Protein AF-A0A7C3DX44-F1 (afdb_monomer_lite)

Structure (mmCIF, N/CA/C/O backbone):
data_AF-A0A7C3DX44-F1
#
_entry.id   AF-A0A7C3DX44-F1
#
loop_
_atom_site.group_PDB
_atom_site.id
_atom_site.type_symbol
_atom_site.label_atom_id
_atom_site.label_alt_id
_atom_site.label_comp_id
_atom_site.label_asym_id
_atom_site.label_entity_id
_atom_site.label_seq_id
_atom_site.pdbx_PDB_ins_code
_atom_site.Cartn_x
_atom_site.Cartn_y
_atom_site.Cartn_z
_atom_site.occupancy
_atom_site.B_iso_or_equiv
_atom_site.auth_seq_id
_atom_site.auth_comp_id
_atom_site.auth_asym_id
_atom_site.auth_atom_id
_atom_site.pdbx_PDB_model_num
ATOM 1 N N . MET A 1 1 ? -8.258 -1.052 14.367 1.00 92.25 1 MET A N 1
ATOM 2 C CA . MET A 1 1 ? -9.567 -0.599 14.899 1.00 92.25 1 MET A CA 1
ATOM 3 C C . MET A 1 1 ? -9.611 -0.486 16.422 1.00 92.25 1 MET A C 1
ATOM 5 O O . MET A 1 1 ? -10.081 0.537 16.889 1.00 92.25 1 MET A O 1
ATOM 9 N N . SER A 1 2 ? -9.137 -1.454 17.214 1.00 95.88 2 SER A N 1
ATOM 10 C CA . SER A 1 2 ? -9.237 -1.367 18.687 1.00 95.88 2 SER A CA 1
ATOM 11 C C . SER A 1 2 ? -8.057 -0.698 19.398 1.00 95.88 2 SER A C 1
ATOM 13 O O . SER A 1 2 ? -8.258 0.031 20.365 1.00 95.88 2 SER A O 1
ATOM 15 N N . ARG A 1 3 ? -6.832 -0.902 18.904 1.00 95.81 3 ARG A N 1
ATOM 16 C CA . ARG A 1 3 ? -5.588 -0.400 19.519 1.00 95.81 3 ARG A CA 1
ATOM 17 C C . ARG A 1 3 ? -5.556 1.129 19.493 1.00 95.81 3 ARG A C 1
ATOM 19 O O . ARG A 1 3 ? -6.060 1.719 18.540 1.00 95.81 3 ARG A O 1
ATOM 26 N N . GLU A 1 4 ? -4.971 1.761 20.513 1.00 94.62 4 GLU A N 1
ATOM 27 C CA . GLU A 1 4 ? -4.775 3.223 20.580 1.00 94.62 4 GLU A CA 1
ATOM 28 C C . GLU A 1 4 ? -3.600 3.707 19.707 1.00 94.62 4 GLU A C 1
ATOM 30 O O . GLU A 1 4 ? -3.701 4.757 19.075 1.00 94.62 4 GLU A O 1
ATOM 35 N N . LYS A 1 5 ? -2.515 2.922 19.629 1.00 93.56 5 LYS A N 1
ATOM 36 C CA . LYS A 1 5 ? -1.273 3.242 18.902 1.00 93.56 5 LYS A CA 1
ATOM 37 C C . LYS A 1 5 ? -0.798 2.096 18.010 1.00 93.56 5 LYS A C 1
ATOM 39 O O . LYS A 1 5 ? -1.223 0.957 18.201 1.00 93.56 5 LYS A O 1
ATOM 44 N N . PHE A 1 6 ? 0.091 2.405 17.057 1.00 89.69 6 PHE A N 1
ATOM 45 C CA . PHE A 1 6 ? 0.652 1.419 16.126 1.00 89.69 6 PHE A CA 1
ATOM 46 C C . PHE A 1 6 ? 1.537 0.422 16.870 1.00 89.69 6 PHE A C 1
ATOM 48 O O . PHE A 1 6 ? 1.471 -0.779 16.624 1.00 89.69 6 PHE A O 1
ATOM 55 N N . LEU A 1 7 ? 2.346 0.932 17.802 1.00 90.50 7 LEU A N 1
ATOM 56 C CA . LEU A 1 7 ? 3.080 0.111 18.752 1.00 90.50 7 LEU A CA 1
ATOM 57 C C . LEU A 1 7 ? 2.183 -0.167 19.953 1.00 90.50 7 LEU A C 1
ATOM 59 O O . LEU A 1 7 ? 1.671 0.760 20.587 1.00 90.50 7 LEU A O 1
ATOM 63 N N . TRP A 1 8 ? 2.012 -1.445 20.262 1.00 92.75 8 TRP A N 1
ATOM 64 C CA . TRP A 1 8 ? 1.167 -1.909 21.350 1.00 92.75 8 TRP A CA 1
ATOM 65 C C . TRP A 1 8 ? 1.887 -2.978 22.179 1.00 92.75 8 TRP A C 1
ATOM 67 O O . TRP A 1 8 ? 2.696 -3.729 21.633 1.00 92.75 8 TRP A O 1
ATOM 77 N N . SER A 1 9 ? 1.617 -3.015 23.485 1.00 93.25 9 SER A N 1
ATOM 78 C CA . SER A 1 9 ? 2.209 -3.967 24.433 1.00 93.25 9 SER A CA 1
ATOM 79 C C . SER A 1 9 ? 1.194 -4.405 25.489 1.00 93.25 9 SER A C 1
ATOM 81 O O . SER A 1 9 ? 0.520 -3.565 26.084 1.00 93.25 9 SER A O 1
ATOM 83 N N . GLU A 1 10 ? 1.142 -5.705 25.776 1.00 92.00 10 GLU A N 1
ATOM 84 C CA . GLU A 1 10 ? 0.403 -6.257 26.927 1.00 92.00 10 GLU A CA 1
ATOM 85 C C . GLU A 1 10 ? 1.032 -5.843 28.254 1.00 92.00 10 GLU A C 1
ATOM 87 O O . GLU A 1 10 ? 0.332 -5.659 29.237 1.00 92.00 10 GLU A O 1
ATOM 92 N N . ASP A 1 11 ? 2.348 -5.643 28.282 1.00 90.06 11 ASP A N 1
ATOM 93 C CA . ASP A 1 11 ? 3.058 -5.215 29.480 1.00 90.06 11 ASP A CA 1
ATOM 94 C C . ASP A 1 11 ? 3.220 -3.689 29.485 1.00 90.06 11 ASP A C 1
ATOM 96 O O . ASP A 1 11 ? 3.955 -3.134 28.657 1.00 90.06 11 ASP A O 1
ATOM 100 N N . GLU A 1 12 ? 2.560 -3.015 30.432 1.00 89.19 12 GLU A N 1
ATOM 101 C CA . GLU A 1 12 ? 2.686 -1.569 30.659 1.00 89.19 12 GLU A CA 1
ATOM 102 C C . GLU A 1 12 ? 4.116 -1.134 31.033 1.00 89.19 12 GLU A C 1
ATOM 104 O O . GLU A 1 12 ? 4.476 0.028 30.831 1.00 89.19 12 GLU A O 1
ATOM 109 N N . ALA A 1 13 ? 4.959 -2.039 31.547 1.00 89.62 13 ALA A N 1
ATOM 110 C CA . ALA A 1 13 ? 6.358 -1.733 31.842 1.00 89.62 13 ALA A CA 1
ATOM 111 C C . ALA A 1 13 ? 7.197 -1.532 30.565 1.00 89.62 13 ALA A C 1
ATOM 113 O O . ALA A 1 13 ? 8.278 -0.929 30.608 1.00 89.62 13 ALA A O 1
ATOM 114 N N . THR A 1 14 ? 6.701 -1.985 29.408 1.00 87.94 14 THR A N 1
ATOM 115 C CA . THR A 1 14 ? 7.355 -1.758 28.118 1.00 87.94 14 THR A CA 1
ATOM 116 C C . THR A 1 14 ? 7.164 -0.309 27.678 1.00 87.94 14 THR A C 1
ATOM 118 O O . THR A 1 14 ? 6.138 0.078 27.134 1.00 87.94 14 THR A O 1
ATOM 121 N N . THR A 1 15 ? 8.198 0.509 27.870 1.00 86.50 15 THR A N 1
ATOM 122 C CA . THR A 1 15 ? 8.166 1.954 27.565 1.00 86.50 15 THR A CA 1
ATOM 123 C C . THR A 1 15 ? 8.985 2.346 26.332 1.00 86.50 15 THR A C 1
ATOM 125 O O . THR A 1 15 ? 8.847 3.456 25.806 1.00 86.50 15 THR A O 1
ATOM 128 N N . ALA A 1 16 ? 9.840 1.445 25.839 1.00 83.25 16 ALA A N 1
ATOM 129 C CA . ALA A 1 16 ? 10.698 1.700 24.687 1.00 83.25 16 ALA A CA 1
ATOM 130 C C . ALA A 1 16 ? 9.857 1.974 23.431 1.00 83.25 16 ALA A C 1
ATOM 132 O O . ALA A 1 16 ? 9.015 1.163 23.071 1.00 83.25 16 ALA A O 1
ATOM 133 N N . GLN A 1 17 ? 10.108 3.105 22.759 1.00 81.81 17 GLN A N 1
ATOM 134 C CA . GLN A 1 17 ? 9.321 3.594 21.611 1.00 81.81 17 GLN A CA 1
ATOM 135 C C . GLN A 1 17 ? 7.853 3.948 21.931 1.00 81.81 17 GLN A C 1
ATOM 137 O O . GLN A 1 17 ? 7.051 4.139 21.024 1.00 81.81 17 GLN A O 1
ATOM 142 N N . SER A 1 18 ? 7.508 4.130 23.210 1.00 88.44 18 SER A N 1
ATOM 143 C CA . SER A 1 18 ? 6.196 4.645 23.639 1.00 88.44 18 SER A CA 1
ATOM 144 C C . SER A 1 18 ? 4.978 3.862 23.103 1.00 88.44 18 SER A C 1
ATOM 146 O O . SER A 1 18 ? 4.043 4.500 22.592 1.00 88.44 18 SER A O 1
ATOM 148 N N . PRO A 1 19 ? 4.951 2.515 23.212 1.00 92.62 19 PRO A N 1
ATOM 149 C CA . PRO A 1 19 ? 3.773 1.737 22.851 1.00 92.62 19 PRO A CA 1
ATOM 150 C C . PRO A 1 19 ? 2.590 2.121 23.743 1.00 92.62 19 PRO A C 1
ATOM 152 O O . PRO A 1 19 ? 2.762 2.672 24.831 1.00 92.62 19 PRO A O 1
ATOM 155 N N . SER A 1 20 ? 1.378 1.830 23.281 1.00 95.06 20 SER A N 1
ATOM 156 C CA . SER A 1 20 ? 0.196 1.883 24.139 1.00 95.06 20 SER A CA 1
ATOM 157 C C . SER A 1 20 ? -0.151 0.499 24.662 1.00 95.06 20 SER A C 1
ATOM 159 O O . SER A 1 20 ? 0.010 -0.494 23.963 1.00 95.06 20 SER A O 1
ATOM 161 N N . HIS A 1 21 ? -0.680 0.449 25.875 1.00 95.25 21 HIS A N 1
ATOM 162 C CA . HIS A 1 21 ? -1.330 -0.739 26.401 1.00 95.25 21 HIS A CA 1
ATOM 163 C C . HIS A 1 21 ? -2.835 -0.739 26.090 1.00 95.25 21 HIS A C 1
ATOM 165 O O . HIS A 1 21 ? -3.442 -1.797 26.032 1.00 95.25 21 HIS A O 1
ATOM 171 N N . PHE A 1 22 ? -3.449 0.416 25.798 1.00 96.19 22 PHE A N 1
ATOM 172 C CA . PHE A 1 22 ? -4.902 0.610 25.817 1.00 96.19 22 PHE A CA 1
ATOM 173 C C . PHE A 1 22 ? -5.631 0.309 24.494 1.00 96.19 22 PHE A C 1
ATOM 175 O O . PHE A 1 22 ? -5.159 0.614 23.393 1.00 96.19 22 PHE A O 1
ATOM 182 N N . LEU A 1 23 ? -6.881 -0.155 24.617 1.00 96.69 23 LEU A N 1
ATOM 183 C CA . LEU A 1 23 ? -7.835 -0.332 23.513 1.00 96.69 23 LEU A CA 1
ATOM 184 C C . LEU A 1 23 ? -8.743 0.900 23.305 1.00 96.69 23 LEU A C 1
ATOM 186 O O . LEU A 1 23 ? -9.972 0.835 23.383 1.00 96.69 23 LEU A O 1
ATOM 190 N N . ARG A 1 24 ? -8.138 2.069 23.050 1.00 94.50 24 ARG A N 1
ATOM 191 C CA . ARG A 1 24 ? -8.850 3.354 22.833 1.00 94.50 24 ARG A CA 1
ATOM 192 C C . ARG A 1 24 ? -8.937 3.783 21.368 1.00 94.50 24 ARG A C 1
ATOM 194 O O . ARG A 1 24 ? -9.119 4.964 21.081 1.00 94.50 24 ARG A O 1
ATOM 201 N N . GLY A 1 25 ? -8.801 2.830 20.454 1.00 93.19 25 GLY A N 1
ATOM 202 C CA . GLY A 1 25 ? -8.711 3.065 19.021 1.00 93.19 25 GLY A CA 1
ATOM 203 C C . GLY A 1 25 ? -9.869 3.852 18.386 1.00 93.19 25 GLY A C 1
ATOM 204 O O . GLY A 1 25 ? -10.848 4.203 19.055 1.00 93.19 25 GLY A O 1
ATOM 205 N N . PRO A 1 26 ? -9.760 4.120 17.073 1.00 94.44 26 PRO A N 1
ATOM 206 C CA . PRO A 1 26 ? -8.911 3.378 16.160 1.00 94.44 26 PRO A CA 1
ATOM 207 C C . PRO A 1 26 ? -7.523 3.986 16.003 1.00 94.44 26 PRO A C 1
ATOM 209 O O . PRO A 1 26 ? -7.364 5.176 15.745 1.00 94.44 26 PRO A O 1
ATOM 212 N N . CYS A 1 27 ? -6.516 3.122 16.098 1.00 93.19 27 CYS A N 1
ATOM 213 C CA . CYS A 1 27 ? -5.179 3.404 15.609 1.00 93.19 27 CYS A CA 1
ATOM 214 C C . CYS A 1 27 ? -5.156 3.321 14.080 1.00 93.19 27 CYS A C 1
ATOM 216 O O . CYS A 1 27 ? -4.840 2.274 13.517 1.00 93.19 27 CYS A O 1
ATOM 218 N N . VAL A 1 28 ? -5.606 4.397 13.441 1.00 92.25 28 VAL A N 1
ATOM 219 C CA . VAL A 1 28 ? -5.639 4.580 11.986 1.00 92.25 28 VAL A CA 1
ATOM 220 C C . VAL A 1 28 ? -5.615 6.068 11.665 1.00 92.25 28 VAL A C 1
ATOM 222 O O . VAL A 1 28 ? -6.155 6.886 12.424 1.00 92.25 28 VAL A O 1
ATOM 225 N N . GLU A 1 29 ? -5.063 6.419 10.511 1.00 92.31 29 GLU A N 1
ATOM 226 C CA . GLU A 1 29 ? -5.259 7.758 9.964 1.00 92.31 29 GLU A CA 1
ATOM 227 C C . GLU A 1 29 ? -6.634 7.919 9.311 1.00 92.31 29 GLU A C 1
ATOM 229 O O . GLU A 1 29 ? -7.254 6.955 8.856 1.00 92.31 29 GLU A O 1
ATOM 234 N N . LEU A 1 30 ? -7.129 9.159 9.229 1.00 95.44 30 LEU A N 1
ATOM 235 C CA . LEU A 1 30 ? -8.430 9.429 8.602 1.00 95.44 30 LEU A CA 1
ATOM 236 C C . LEU A 1 30 ? -8.452 9.009 7.129 1.00 95.44 30 LEU A C 1
ATOM 238 O O . LEU A 1 30 ? -9.454 8.494 6.638 1.00 95.44 30 LEU A O 1
ATOM 242 N N . ALA A 1 31 ? -7.325 9.184 6.441 1.00 95.19 31 ALA A N 1
ATOM 243 C CA . ALA A 1 31 ? -7.144 8.726 5.072 1.00 95.19 31 ALA A CA 1
ATOM 244 C C . ALA A 1 31 ? -7.225 7.192 4.935 1.00 95.19 31 ALA A C 1
ATOM 246 O O . ALA A 1 31 ? -7.750 6.714 3.932 1.00 95.19 31 ALA A O 1
ATOM 247 N N . GLU A 1 32 ? -6.803 6.412 5.938 1.00 95.38 32 GLU A N 1
ATOM 248 C CA . GLU A 1 32 ? -6.971 4.949 5.918 1.00 95.38 32 GLU A CA 1
ATOM 249 C C . GLU A 1 32 ? -8.442 4.560 6.054 1.00 95.38 32 GLU A C 1
ATOM 251 O O . GLU A 1 32 ? -8.918 3.700 5.315 1.00 95.38 32 GLU A O 1
ATOM 256 N N . LEU A 1 33 ? -9.192 5.226 6.942 1.00 97.12 33 LEU A N 1
ATOM 257 C CA . LEU A 1 33 ? -10.643 5.033 7.042 1.00 97.12 33 LEU A CA 1
ATOM 258 C C . LEU A 1 33 ? -11.345 5.405 5.736 1.00 97.12 33 LEU A C 1
ATOM 260 O O . LEU A 1 33 ? -12.247 4.686 5.307 1.00 97.12 33 LEU A O 1
ATOM 264 N N . ALA A 1 34 ? -10.916 6.486 5.081 1.00 97.56 34 ALA A N 1
ATOM 265 C CA . ALA A 1 34 ? -11.453 6.881 3.786 1.00 97.56 34 ALA A CA 1
ATOM 266 C C . ALA A 1 34 ? -11.206 5.822 2.710 1.00 97.56 34 ALA A C 1
ATOM 268 O O . ALA A 1 34 ? -12.126 5.472 1.970 1.00 97.56 34 ALA A O 1
ATOM 269 N N . SER A 1 35 ? -10.004 5.255 2.680 1.00 96.31 35 SER A N 1
ATOM 270 C CA . SER A 1 35 ? -9.651 4.176 1.762 1.00 96.31 35 SER A CA 1
ATOM 271 C C . SER A 1 35 ? -10.423 2.895 2.047 1.00 96.31 35 SER A C 1
ATOM 273 O O . SER A 1 35 ? -10.964 2.301 1.123 1.00 96.31 35 SER A O 1
ATOM 275 N N . LEU A 1 36 ? -10.574 2.491 3.309 1.00 95.62 36 LEU A N 1
ATOM 276 C CA . LEU A 1 36 ? -11.380 1.322 3.680 1.00 95.62 36 LEU A CA 1
ATOM 277 C C . LEU A 1 36 ? -12.869 1.516 3.348 1.00 95.62 36 LEU A C 1
ATOM 279 O O . LEU A 1 36 ? -13.526 0.597 2.851 1.00 95.62 36 LEU A O 1
ATOM 283 N N . HIS A 1 37 ? -13.396 2.722 3.565 1.00 95.56 37 HIS A N 1
ATOM 284 C CA . HIS A 1 37 ? -14.745 3.094 3.149 1.00 95.56 37 HIS A CA 1
ATOM 285 C C . HIS A 1 37 ? -14.905 2.988 1.631 1.00 95.56 37 HIS A C 1
ATOM 287 O O . HIS A 1 37 ? -15.853 2.368 1.158 1.00 95.56 37 HIS A O 1
ATOM 293 N N . GLU A 1 38 ? -13.957 3.513 0.855 1.00 94.00 38 GLU A N 1
ATOM 294 C CA . GLU A 1 38 ? -13.990 3.399 -0.602 1.00 94.00 38 GLU A CA 1
ATOM 295 C C . GLU A 1 38 ? -13.871 1.944 -1.078 1.00 94.00 38 GLU A C 1
ATOM 297 O O . GLU A 1 38 ? -14.623 1.513 -1.956 1.00 94.00 38 GLU A O 1
ATOM 302 N N . MET A 1 39 ? -12.950 1.177 -0.493 1.00 92.94 39 MET A N 1
ATOM 303 C CA . MET A 1 39 ? -12.683 -0.210 -0.871 1.00 92.94 39 MET A CA 1
ATOM 304 C C . MET A 1 39 ? -13.866 -1.135 -0.583 1.00 92.94 39 MET A C 1
ATOM 306 O O . MET A 1 39 ? -14.062 -2.115 -1.292 1.00 92.94 39 MET A O 1
ATOM 310 N N . THR A 1 40 ? -14.676 -0.809 0.423 1.00 92.12 40 THR A N 1
ATOM 311 C CA . THR A 1 40 ? -15.923 -1.524 0.728 1.00 92.12 40 THR A CA 1
ATOM 312 C C . THR A 1 40 ? -17.140 -0.939 0.010 1.00 92.12 40 THR A C 1
ATOM 314 O O . THR A 1 40 ? -18.265 -1.329 0.304 1.00 92.12 40 THR A O 1
ATOM 317 N N . GLY A 1 41 ? -16.953 0.005 -0.919 1.00 90.38 41 GLY A N 1
ATOM 318 C CA . GLY A 1 41 ? -18.051 0.647 -1.647 1.00 90.38 41 GLY A CA 1
ATOM 319 C C . GLY A 1 41 ? -18.980 1.484 -0.761 1.00 90.38 41 GLY A C 1
ATOM 320 O O . GLY A 1 41 ? -20.122 1.726 -1.135 1.00 90.38 41 GLY A O 1
ATOM 321 N N . GLY A 1 42 ? -18.520 1.894 0.425 1.00 92.06 42 GLY A N 1
ATOM 322 C CA . GLY A 1 42 ? -19.333 2.565 1.441 1.00 92.06 42 GLY A CA 1
ATOM 323 C C . GLY A 1 42 ? -20.289 1.636 2.196 1.00 92.06 42 GLY A C 1
ATOM 324 O O . GLY A 1 42 ? -21.120 2.109 2.966 1.00 92.06 42 GLY A O 1
ATOM 325 N N . ASN A 1 43 ? -20.178 0.317 2.006 1.00 91.50 43 ASN A N 1
ATOM 326 C CA . ASN A 1 43 ? -21.104 -0.657 2.586 1.00 91.50 43 ASN A CA 1
ATOM 327 C C . ASN A 1 43 ? -20.850 -0.947 4.072 1.00 91.50 43 ASN A C 1
ATOM 329 O O . ASN A 1 43 ? -21.730 -1.486 4.739 1.00 91.50 43 ASN A O 1
ATOM 333 N N . CYS A 1 44 ? -19.679 -0.587 4.601 1.00 94.19 44 CYS A N 1
ATOM 334 C CA . CYS A 1 44 ? -19.313 -0.763 6.007 1.00 94.19 44 CYS A CA 1
ATOM 335 C C . CYS A 1 44 ? -19.390 0.585 6.752 1.00 94.19 44 CYS A C 1
ATOM 337 O O . CYS A 1 44 ? -18.441 1.373 6.673 1.00 94.19 44 CYS A O 1
ATOM 339 N N . PRO A 1 45 ? -20.470 0.869 7.511 1.00 93.50 45 PRO A N 1
ATOM 340 C CA . PRO A 1 45 ? -20.693 2.187 8.114 1.00 93.50 45 PRO A CA 1
ATOM 341 C C . PRO A 1 45 ? -19.639 2.558 9.165 1.00 93.50 45 PRO A C 1
ATOM 343 O O . PRO A 1 45 ? -19.375 3.741 9.374 1.00 93.50 45 PRO A O 1
ATOM 346 N N . VAL A 1 46 ? -18.992 1.564 9.787 1.00 95.81 46 VAL A N 1
ATOM 347 C CA . VAL A 1 46 ? -17.964 1.763 10.821 1.00 95.81 46 VAL A CA 1
ATOM 348 C C . VAL A 1 46 ? -16.866 2.734 10.403 1.00 95.81 46 VAL A C 1
ATOM 350 O O . VAL A 1 46 ? -16.430 3.534 11.225 1.00 95.81 46 VAL A O 1
ATOM 353 N N . PHE A 1 47 ? -16.434 2.714 9.141 1.00 96.62 47 PHE A N 1
ATOM 354 C CA . PHE A 1 47 ? -15.329 3.567 8.717 1.00 96.62 47 PHE A CA 1
ATOM 355 C C . PHE A 1 47 ? -15.714 5.046 8.752 1.00 96.62 47 PHE A C 1
ATOM 357 O O . PHE A 1 47 ? -14.964 5.858 9.290 1.00 96.62 47 PHE A O 1
ATOM 364 N N . LEU A 1 48 ? -16.899 5.396 8.238 1.00 96.81 48 LEU A N 1
ATOM 365 C CA . LEU A 1 48 ? -17.399 6.772 8.256 1.00 96.81 48 LEU A CA 1
ATOM 366 C C . LEU A 1 48 ? -17.764 7.233 9.668 1.00 96.81 48 LEU A C 1
ATOM 368 O O . LEU A 1 48 ? -17.483 8.376 10.024 1.00 96.81 48 LEU A O 1
ATOM 372 N N . GLU A 1 49 ? -18.356 6.360 10.480 1.00 96.56 49 GLU A N 1
ATOM 373 C CA . GLU A 1 49 ? -18.699 6.685 11.867 1.00 96.56 49 GLU A CA 1
ATOM 374 C C . GLU A 1 49 ? -17.450 6.937 12.725 1.00 96.56 49 GLU A C 1
ATOM 376 O O . GLU A 1 49 ? -17.375 7.943 13.435 1.00 96.56 49 GLU A O 1
ATOM 381 N N . GLU A 1 50 ? -16.416 6.102 12.600 1.00 96.88 50 GLU A N 1
ATOM 382 C CA . GLU A 1 50 ? -15.137 6.340 13.274 1.00 96.88 50 GLU A CA 1
ATOM 383 C C . GLU A 1 50 ? -14.435 7.602 12.754 1.00 96.88 50 GLU A C 1
ATOM 385 O O . GLU A 1 50 ? -13.927 8.391 13.554 1.00 96.88 50 GLU A O 1
ATOM 390 N N . ALA A 1 51 ? -14.472 7.858 11.441 1.00 97.50 51 ALA A N 1
ATOM 391 C CA . ALA A 1 51 ? -13.909 9.077 10.866 1.00 97.50 51 ALA A CA 1
ATOM 392 C C . ALA A 1 51 ? -14.601 10.329 11.427 1.00 97.50 51 ALA A C 1
ATOM 394 O O . ALA A 1 51 ? -13.926 11.259 11.864 1.00 97.50 51 ALA A O 1
ATOM 395 N N . ARG A 1 52 ? -15.939 10.333 11.519 1.00 97.19 52 ARG A N 1
ATOM 396 C CA . ARG A 1 52 ? -16.713 11.413 12.159 1.00 97.19 52 ARG A CA 1
ATOM 397 C C . ARG A 1 52 ? -16.338 11.597 13.625 1.00 97.19 52 ARG A C 1
ATOM 399 O O . ARG A 1 52 ? -16.210 12.731 14.082 1.00 97.19 52 ARG A O 1
ATOM 406 N N . ARG A 1 53 ? -16.157 10.500 14.364 1.00 95.81 53 ARG A N 1
ATOM 407 C CA . ARG A 1 53 ? -15.838 10.541 15.796 1.00 95.81 53 ARG A CA 1
ATOM 408 C C . ARG A 1 53 ? -14.482 11.185 16.072 1.00 95.81 53 ARG A C 1
ATOM 410 O O . ARG A 1 53 ? -14.346 11.867 17.095 1.00 95.81 53 ARG A O 1
ATOM 417 N N . ILE A 1 54 ? -13.491 10.948 15.212 1.00 95.62 54 ILE A N 1
ATOM 418 C CA . ILE A 1 54 ? -12.110 11.400 15.431 1.00 95.62 54 ILE A CA 1
ATOM 419 C C . ILE A 1 54 ? -11.707 12.615 14.575 1.00 95.62 54 ILE A C 1
ATOM 421 O O . ILE A 1 54 ? -10.667 13.211 14.843 1.00 95.62 54 ILE A O 1
ATOM 425 N N . TYR A 1 55 ? -12.531 13.037 13.609 1.00 97.25 55 TYR A N 1
ATOM 426 C CA . TYR A 1 55 ? -12.296 14.246 12.813 1.00 97.25 55 TYR A CA 1
ATOM 427 C C . TYR A 1 55 ? -12.131 15.492 13.695 1.00 97.25 55 TYR A C 1
ATOM 429 O O . TYR A 1 55 ? -12.906 15.726 14.626 1.00 97.25 55 TYR A O 1
ATOM 437 N N . GLY A 1 56 ? -11.127 16.314 13.376 1.00 94.00 56 GLY A N 1
ATOM 438 C CA . GLY A 1 56 ? -10.844 17.564 14.087 1.00 94.00 56 GLY A CA 1
ATOM 439 C C . GLY A 1 56 ? -10.199 17.383 15.464 1.00 94.00 56 GLY A C 1
ATOM 440 O O . GLY A 1 56 ? -10.097 18.357 16.205 1.00 94.00 56 GLY A O 1
ATOM 441 N N . LYS A 1 57 ? -9.773 16.164 15.824 1.00 93.50 57 LYS A N 1
ATOM 442 C CA . LYS A 1 57 ? -9.112 15.871 17.102 1.00 93.50 57 LYS A CA 1
ATOM 443 C C . LYS A 1 57 ? -7.645 15.487 16.876 1.00 93.50 57 LYS A C 1
ATOM 445 O O . LYS A 1 57 ? -7.384 14.642 16.012 1.00 93.50 57 LYS A O 1
ATOM 450 N N . PRO A 1 58 ? -6.701 16.048 17.657 1.00 88.88 58 PRO A N 1
ATOM 451 C CA . PRO A 1 58 ? -5.319 15.596 17.635 1.00 88.88 58 PRO A CA 1
ATOM 452 C C . PRO A 1 58 ? -5.216 14.170 18.186 1.00 88.88 58 PRO A C 1
ATOM 454 O O . PRO A 1 58 ? -5.988 13.754 19.056 1.00 88.88 58 PRO A O 1
ATOM 457 N N . ARG A 1 59 ? -4.267 13.405 17.656 1.00 89.75 59 ARG A N 1
ATOM 458 C CA . ARG A 1 59 ? -4.036 11.987 17.957 1.00 89.75 59 ARG A CA 1
ATOM 459 C C . ARG A 1 59 ? -2.533 11.726 18.036 1.00 89.75 59 ARG A C 1
ATOM 461 O O . ARG A 1 59 ? -1.748 12.476 17.471 1.00 89.75 59 ARG A O 1
ATOM 468 N N . LYS A 1 60 ? -2.129 10.654 18.721 1.00 89.25 60 LYS A N 1
ATOM 469 C CA . LYS A 1 60 ? -0.724 10.215 18.812 1.00 89.25 60 LYS A CA 1
ATOM 470 C C . LYS A 1 60 ? -0.616 8.747 18.447 1.00 89.25 60 LYS A C 1
ATOM 472 O O . LYS A 1 60 ? -0.642 7.905 19.335 1.00 89.25 60 LYS A O 1
ATOM 477 N N . LEU A 1 61 ? -0.577 8.451 17.149 1.00 88.94 61 LEU A N 1
ATOM 478 C CA . LEU A 1 61 ? -0.663 7.079 16.632 1.00 88.94 61 LEU A CA 1
ATOM 479 C C . LEU A 1 61 ? 0.697 6.377 16.584 1.00 88.94 61 LEU A C 1
ATOM 481 O O . LEU A 1 61 ? 0.793 5.195 16.915 1.00 88.94 61 LEU A O 1
ATOM 485 N N . ASN A 1 62 ? 1.743 7.110 16.197 1.00 86.12 62 ASN A N 1
ATOM 486 C CA . ASN A 1 62 ? 3.117 6.626 16.137 1.00 86.12 62 ASN A CA 1
ATOM 487 C C . ASN A 1 62 ? 3.963 7.343 17.189 1.00 86.12 62 ASN A C 1
ATOM 489 O O . ASN A 1 62 ? 3.979 8.573 17.218 1.00 86.12 62 ASN A O 1
ATOM 493 N N . LEU A 1 63 ? 4.674 6.591 18.031 1.00 84.50 63 LEU A N 1
ATOM 494 C CA . LEU A 1 63 ? 5.459 7.151 19.136 1.00 84.50 63 LEU A CA 1
ATOM 495 C C . LEU A 1 63 ? 4.613 8.170 19.938 1.00 84.50 63 LEU A C 1
ATOM 497 O O . LEU A 1 63 ? 3.520 7.832 20.395 1.00 84.50 63 LEU A O 1
ATOM 501 N N . ASN A 1 64 ? 5.077 9.412 20.099 1.00 83.25 64 ASN A N 1
ATOM 502 C CA . ASN A 1 64 ? 4.313 10.531 20.662 1.00 83.25 64 ASN A CA 1
ATOM 503 C C . ASN A 1 64 ? 4.086 11.679 19.663 1.00 83.25 64 ASN A C 1
ATOM 505 O O . ASN A 1 64 ? 3.702 12.771 20.093 1.00 83.25 64 ASN A O 1
ATOM 509 N N . THR A 1 65 ? 4.279 11.415 18.369 1.00 80.00 65 THR A N 1
ATOM 510 C CA . THR A 1 65 ? 4.030 12.352 17.269 1.00 80.00 65 THR A CA 1
ATOM 511 C C . THR A 1 65 ? 2.558 12.720 17.193 1.00 80.00 65 THR A C 1
ATOM 513 O O . THR A 1 65 ? 1.697 11.839 17.137 1.00 80.00 65 THR A O 1
ATOM 516 N N . GLU A 1 66 ? 2.266 14.019 17.195 1.00 82.94 66 GLU A N 1
ATOM 517 C CA . GLU A 1 66 ? 0.903 14.521 17.042 1.00 82.94 66 GLU A CA 1
ATOM 518 C C . GLU A 1 66 ? 0.479 14.519 15.565 1.00 82.94 66 GLU A C 1
ATOM 520 O O . GLU A 1 66 ? 1.212 14.967 14.688 1.00 82.94 66 GLU A O 1
ATOM 525 N N . THR A 1 67 ? -0.718 14.002 15.302 1.00 82.56 67 THR A N 1
ATOM 526 C CA . THR A 1 67 ? -1.368 13.939 13.985 1.00 82.56 67 THR A CA 1
ATOM 527 C C . THR A 1 67 ? -2.848 14.319 14.103 1.00 82.56 67 THR A C 1
ATOM 529 O O . THR A 1 67 ? -3.387 14.433 15.206 1.00 82.56 67 THR A O 1
ATOM 532 N N . GLY A 1 68 ? -3.533 14.472 12.972 1.00 85.56 68 GLY A N 1
ATOM 533 C CA . GLY A 1 68 ? -4.948 14.828 12.891 1.00 85.56 68 GLY A CA 1
ATOM 534 C C . GLY A 1 68 ? -5.238 16.321 13.050 1.00 85.56 68 GLY A C 1
ATOM 535 O O . GLY A 1 68 ? -4.330 17.142 13.151 1.00 85.56 68 GLY A O 1
ATOM 536 N N . ALA A 1 69 ? -6.527 16.674 13.000 1.00 86.44 69 ALA A N 1
ATOM 537 C CA . ALA A 1 69 ? -7.002 18.063 12.916 1.00 86.44 69 ALA A CA 1
ATOM 538 C C . ALA A 1 69 ? -6.339 18.854 11.766 1.00 86.44 69 ALA A C 1
ATOM 540 O O . ALA A 1 69 ? -6.151 20.067 11.837 1.00 86.44 69 ALA A O 1
ATOM 541 N N . SER A 1 70 ? -5.988 18.138 10.698 1.00 91.25 70 SER A N 1
ATOM 542 C CA . SER A 1 70 ? -5.173 18.622 9.593 1.00 91.25 70 SER A CA 1
ATOM 543 C C . SER A 1 70 ? -6.004 18.857 8.329 1.00 91.25 70 SER A C 1
ATOM 545 O O . SER A 1 70 ? -7.188 18.512 8.242 1.00 91.25 70 SER A O 1
ATOM 547 N N . TRP A 1 71 ? -5.389 19.438 7.301 1.00 94.94 71 TRP A N 1
ATOM 548 C CA . TRP A 1 71 ? -6.047 19.573 6.003 1.00 94.94 71 TRP A CA 1
ATOM 549 C C . TRP A 1 71 ? -6.188 18.218 5.288 1.00 94.94 71 TRP A C 1
ATOM 551 O O . TRP A 1 71 ? -7.142 18.022 4.533 1.00 94.94 71 TRP A O 1
ATOM 561 N N . GLN A 1 72 ? -5.309 17.254 5.587 1.00 95.19 72 GLN A N 1
ATOM 562 C CA . GLN A 1 72 ? -5.401 15.867 5.126 1.00 95.19 72 GLN A CA 1
ATOM 563 C C . GLN A 1 72 ? -6.648 15.173 5.693 1.00 95.19 72 GLN A C 1
ATOM 565 O O . GLN A 1 72 ? -7.345 14.472 4.959 1.00 95.19 72 GLN A O 1
ATOM 570 N N . ASP A 1 73 ? -6.995 15.430 6.960 1.00 96.44 73 ASP A N 1
ATOM 571 C CA . ASP A 1 73 ? -8.240 14.940 7.569 1.00 96.44 73 ASP A CA 1
ATOM 572 C C . ASP A 1 73 ? -9.469 15.478 6.817 1.00 96.44 73 ASP A C 1
ATOM 574 O O . ASP A 1 73 ? -10.440 14.755 6.583 1.00 96.44 73 ASP A O 1
ATOM 578 N N . ALA A 1 74 ? -9.437 16.748 6.396 1.00 98.19 74 ALA A N 1
ATOM 579 C CA . ALA A 1 74 ? -10.506 17.324 5.585 1.00 98.19 74 ALA A CA 1
ATOM 580 C C . ALA A 1 74 ? -10.581 16.667 4.195 1.00 98.19 74 ALA A C 1
ATOM 582 O O . ALA A 1 74 ? -11.677 16.346 3.737 1.00 98.19 74 ALA A O 1
ATOM 583 N N . LEU A 1 75 ? -9.444 16.381 3.552 1.00 98.38 75 LEU A N 1
ATOM 584 C CA . LEU A 1 75 ? -9.417 15.653 2.280 1.00 98.38 75 LEU A CA 1
ATOM 585 C C . LEU A 1 75 ? -9.989 14.232 2.422 1.00 98.38 75 LEU A C 1
ATOM 587 O O . LEU A 1 75 ? -10.792 13.802 1.593 1.00 98.38 75 LEU A O 1
ATOM 591 N N . ALA A 1 76 ? -9.639 13.522 3.494 1.00 97.94 76 ALA A N 1
ATOM 592 C CA . ALA A 1 76 ? -10.193 12.206 3.796 1.00 97.94 76 ALA A CA 1
ATOM 593 C C . ALA A 1 76 ? -11.721 12.259 3.978 1.00 97.94 76 ALA A C 1
ATOM 595 O O . ALA A 1 76 ? -12.448 11.479 3.361 1.00 97.94 76 ALA A O 1
ATOM 596 N N . MET A 1 77 ? -12.233 13.237 4.735 1.00 98.50 77 MET A N 1
ATOM 597 C CA . MET A 1 77 ? -13.679 13.436 4.889 1.00 98.50 77 MET A CA 1
ATOM 598 C C . MET A 1 77 ? -14.372 13.772 3.565 1.00 98.50 77 MET A C 1
ATOM 600 O O . MET A 1 77 ? -15.480 13.289 3.316 1.00 98.50 77 MET A O 1
ATOM 604 N N . HIS A 1 78 ? -13.740 14.562 2.691 1.00 98.25 78 HIS A N 1
ATOM 605 C CA . HIS A 1 78 ? -14.258 14.819 1.348 1.00 98.25 78 HIS A CA 1
ATOM 606 C C . HIS A 1 78 ? -14.405 13.517 0.549 1.00 98.25 78 HIS A C 1
ATOM 608 O O . HIS A 1 78 ? -15.470 13.274 -0.009 1.00 98.25 78 HIS A O 1
ATOM 614 N N . ARG A 1 79 ? -13.397 12.638 0.565 1.00 96.62 79 ARG A N 1
ATOM 615 C CA . ARG A 1 79 ? -13.438 11.347 -0.149 1.00 96.62 79 ARG A CA 1
ATOM 616 C C . ARG A 1 79 ? -14.555 10.427 0.327 1.00 96.62 79 ARG A C 1
ATOM 618 O O . ARG A 1 79 ? -15.162 9.730 -0.477 1.00 96.62 79 ARG A O 1
ATOM 625 N N . MET A 1 80 ? -14.850 10.437 1.624 1.00 97.31 80 MET A N 1
ATOM 626 C CA . MET A 1 80 ? -15.901 9.589 2.191 1.00 97.31 80 MET A CA 1
ATOM 627 C C . MET A 1 80 ? -17.308 10.144 1.970 1.00 97.31 80 MET A C 1
ATOM 629 O O . MET A 1 80 ? -18.255 9.376 1.840 1.00 97.31 80 MET A O 1
ATOM 633 N N . THR A 1 81 ? -17.460 11.472 1.973 1.00 97.19 81 THR A N 1
ATOM 634 C CA . THR A 1 81 ? -18.779 12.131 1.995 1.00 97.19 81 THR A CA 1
ATOM 635 C C . THR A 1 81 ? -19.168 12.798 0.680 1.00 97.19 81 THR A C 1
ATOM 637 O O . THR A 1 81 ? -20.322 13.182 0.516 1.00 97.19 81 THR A O 1
ATOM 640 N N . GLY A 1 82 ? -18.213 13.017 -0.225 1.00 96.69 82 GLY A N 1
ATOM 641 C CA . GLY A 1 82 ? -18.381 13.830 -1.430 1.00 96.69 82 GLY A CA 1
ATOM 642 C C . GLY A 1 82 ? -18.617 15.322 -1.160 1.00 96.69 82 GLY A C 1
ATOM 643 O O . GLY A 1 82 ? -18.856 16.078 -2.098 1.00 96.69 82 GLY A O 1
ATOM 644 N N . SER A 1 83 ? -18.573 15.784 0.098 1.00 97.62 83 SER A N 1
ATOM 645 C CA . SER A 1 83 ? -18.967 17.157 0.426 1.00 97.62 83 SER A CA 1
ATOM 646 C C . SER A 1 83 ? -17.911 18.175 -0.033 1.00 97.62 83 SER A C 1
ATOM 648 O O . SER A 1 83 ? -16.739 18.065 0.357 1.00 97.62 83 SER A O 1
ATOM 650 N N . PRO A 1 84 ? -18.301 19.203 -0.814 1.00 97.50 84 PRO A N 1
ATOM 651 C CA . PRO A 1 84 ? -17.374 20.220 -1.309 1.00 97.50 84 PRO A CA 1
ATOM 652 C C . PRO A 1 84 ? -16.806 21.086 -0.177 1.00 97.50 84 PRO A C 1
ATOM 654 O O . PRO A 1 84 ? -15.666 21.530 -0.253 1.00 97.50 84 PRO A O 1
ATOM 657 N N . GLY A 1 85 ? -17.540 21.261 0.929 1.00 98.44 85 GLY A N 1
ATOM 658 C CA . GLY A 1 85 ? -17.060 22.037 2.078 1.00 98.44 85 GLY A CA 1
ATOM 659 C C . GLY A 1 85 ? -15.868 21.397 2.803 1.00 98.44 85 GLY A C 1
ATOM 660 O O . GLY A 1 85 ? -15.092 22.090 3.458 1.00 98.44 85 GLY A O 1
ATOM 661 N N . TYR A 1 86 ? -15.690 20.076 2.708 1.00 98.56 86 TYR A N 1
ATOM 662 C CA . TYR A 1 86 ? -14.463 19.428 3.182 1.00 98.56 86 TYR A CA 1
ATOM 663 C C . TYR A 1 86 ? -13.292 19.644 2.218 1.00 98.56 86 TYR A C 1
ATOM 665 O O . TYR A 1 86 ? -12.184 19.902 2.683 1.00 98.56 86 TYR A O 1
ATOM 673 N N . LEU A 1 87 ? -13.537 19.626 0.903 1.00 98.62 87 LEU A N 1
ATOM 674 C CA . LEU A 1 87 ? -12.500 19.906 -0.092 1.00 98.62 87 LEU A CA 1
ATOM 675 C C . LEU A 1 87 ? -11.977 21.340 0.035 1.00 98.62 87 LEU A C 1
ATOM 677 O O . LEU A 1 87 ? -10.770 21.541 0.072 1.00 98.62 87 LEU A O 1
ATOM 681 N N . GLU A 1 88 ? -12.859 22.328 0.194 1.00 98.56 88 GLU A N 1
ATOM 682 C CA . GLU A 1 88 ? -12.444 23.724 0.391 1.00 98.56 88 GLU A CA 1
ATOM 683 C C . GLU A 1 88 ? -11.615 23.913 1.670 1.00 98.56 88 GLU A C 1
ATOM 685 O O . GLU A 1 88 ? -10.616 24.629 1.662 1.00 98.56 88 GLU A O 1
ATOM 690 N N . ARG A 1 89 ? -11.951 23.205 2.758 1.00 98.38 89 ARG A N 1
ATOM 691 C CA . ARG A 1 89 ? -11.129 23.197 3.981 1.00 98.38 89 ARG A CA 1
ATOM 692 C C . ARG A 1 89 ? -9.755 22.568 3.762 1.00 98.38 89 ARG A C 1
ATOM 694 O O . ARG A 1 89 ? -8.766 23.101 4.260 1.00 98.38 89 ARG A O 1
ATOM 701 N N . ALA A 1 90 ? -9.686 21.466 3.013 1.00 98.31 90 ALA A N 1
ATOM 702 C CA . ALA A 1 90 ? -8.418 20.837 2.656 1.00 98.31 90 ALA A CA 1
ATOM 703 C C . ALA A 1 90 ? -7.543 21.790 1.826 1.00 98.31 90 ALA A C 1
ATOM 705 O O . ALA A 1 90 ? -6.370 21.983 2.132 1.00 98.31 90 ALA A O 1
ATOM 706 N N . ARG A 1 91 ? -8.138 22.455 0.828 1.00 98.56 91 ARG A N 1
ATOM 707 C CA . ARG A 1 91 ? -7.460 23.448 -0.014 1.00 98.56 91 ARG A CA 1
ATOM 708 C C . ARG A 1 91 ? -6.946 24.631 0.797 1.00 98.56 91 ARG A C 1
ATOM 710 O O . ARG A 1 91 ? -5.787 24.999 0.651 1.00 98.56 91 ARG A O 1
ATOM 717 N N . PHE A 1 92 ? -7.771 25.182 1.686 1.00 98.06 92 PHE A N 1
ATOM 718 C CA . PHE A 1 92 ? -7.385 26.301 2.544 1.00 98.06 92 PHE A CA 1
ATOM 719 C C . PHE A 1 92 ? -6.164 25.969 3.414 1.00 98.06 92 PHE A C 1
ATOM 721 O O . PHE A 1 92 ? -5.201 26.736 3.442 1.00 98.06 92 PHE A O 1
ATOM 728 N N . GLY A 1 93 ? -6.182 24.818 4.096 1.00 95.62 93 GLY A N 1
ATOM 729 C CA . GLY A 1 93 ? -5.068 24.416 4.956 1.00 95.62 93 GLY A CA 1
ATOM 730 C C . GLY A 1 93 ? -3.807 24.039 4.172 1.00 95.62 93 GLY A C 1
ATOM 731 O O . GLY A 1 93 ? -2.708 24.397 4.590 1.00 95.62 93 GLY A O 1
ATOM 732 N N . ALA A 1 94 ? -3.948 23.403 3.004 1.00 95.81 94 ALA A N 1
ATOM 733 C CA . ALA A 1 94 ? -2.820 23.144 2.112 1.00 95.81 94 ALA A CA 1
ATOM 734 C C . ALA A 1 94 ? -2.212 24.448 1.570 1.00 95.81 94 ALA A C 1
ATOM 736 O O . ALA A 1 94 ? -0.995 24.589 1.546 1.00 95.81 94 ALA A O 1
ATOM 737 N N . ASP A 1 95 ? -3.031 25.433 1.195 1.00 96.44 95 ASP A N 1
ATOM 738 C CA . ASP A 1 95 ? -2.558 26.736 0.715 1.00 96.44 95 ASP A CA 1
ATOM 739 C C . ASP A 1 95 ? -1.806 27.509 1.802 1.00 96.44 95 ASP A C 1
ATOM 741 O O . ASP A 1 95 ? -0.837 28.206 1.506 1.00 96.44 95 ASP A O 1
ATOM 745 N N . GLN A 1 96 ? -2.235 27.389 3.061 1.00 92.19 96 GLN A N 1
ATOM 746 C CA . GLN A 1 96 ? -1.493 27.941 4.191 1.00 92.19 96 GLN A CA 1
ATOM 747 C C . GLN A 1 96 ? -0.134 27.253 4.350 1.00 92.19 96 GLN A C 1
ATOM 749 O O . GLN A 1 96 ? 0.883 27.937 4.379 1.00 92.19 96 GLN A O 1
ATOM 754 N N . MET A 1 97 ? -0.101 25.917 4.351 1.00 89.88 97 MET A N 1
ATOM 755 C CA . MET A 1 97 ? 1.149 25.154 4.411 1.00 89.88 97 MET A CA 1
ATOM 756 C C . MET A 1 97 ? 2.099 25.520 3.257 1.00 89.88 97 MET A C 1
ATOM 758 O O . MET A 1 97 ? 3.287 25.712 3.480 1.00 89.88 97 MET A O 1
ATOM 762 N N . LEU A 1 98 ? 1.601 25.668 2.024 1.00 91.44 98 LEU A N 1
ATOM 763 C CA . LEU A 1 98 ? 2.433 26.064 0.883 1.00 91.44 98 LEU A CA 1
ATOM 764 C C . LEU A 1 98 ? 3.032 27.464 1.053 1.00 91.44 98 LEU A C 1
ATOM 766 O O . LEU A 1 98 ? 4.218 27.645 0.773 1.00 91.44 98 LEU A O 1
ATOM 770 N N . ARG A 1 99 ? 2.255 28.435 1.549 1.00 90.19 99 ARG A N 1
ATOM 771 C CA . ARG A 1 99 ? 2.781 29.770 1.872 1.00 90.19 99 ARG A CA 1
ATOM 772 C C . ARG A 1 99 ? 3.883 29.707 2.926 1.00 90.19 99 ARG A C 1
ATOM 774 O O . ARG A 1 99 ? 4.880 30.410 2.782 1.00 90.19 99 ARG A O 1
ATOM 781 N N . ASP A 1 100 ? 3.703 28.874 3.946 1.00 84.19 100 ASP A N 1
ATOM 782 C CA . ASP A 1 100 ? 4.570 28.820 5.127 1.00 84.19 100 ASP A CA 1
ATOM 783 C C . ASP A 1 100 ? 5.815 27.929 4.938 1.00 84.19 100 ASP A C 1
ATOM 785 O O . ASP A 1 100 ? 6.811 28.124 5.627 1.00 84.19 100 ASP A O 1
ATOM 789 N N . GLU A 1 101 ? 5.774 26.945 4.031 1.00 81.12 101 GLU A N 1
ATOM 790 C CA . GLU A 1 101 ? 6.837 25.935 3.878 1.00 81.12 101 GLU A CA 1
ATOM 791 C C . GLU A 1 101 ? 7.498 25.921 2.493 1.00 81.12 101 GLU A C 1
ATOM 793 O O . GLU A 1 101 ? 8.629 25.453 2.357 1.00 81.12 101 GLU A O 1
ATOM 798 N N . VAL A 1 102 ? 6.813 26.404 1.451 1.00 81.94 102 VAL A N 1
ATOM 799 C CA . VAL A 1 102 ? 7.301 26.341 0.061 1.00 81.94 102 VAL A CA 1
ATOM 800 C C . VAL A 1 102 ? 7.622 27.726 -0.484 1.00 81.94 102 VAL A C 1
ATOM 802 O O . VAL A 1 102 ? 8.693 27.922 -1.056 1.00 81.94 102 VAL A O 1
ATOM 805 N N . GLU A 1 103 ? 6.714 28.687 -0.318 1.00 85.06 103 GLU A N 1
ATOM 806 C CA . GLU A 1 103 ? 6.898 30.054 -0.818 1.00 85.06 103 GLU A CA 1
ATOM 807 C C . GLU A 1 103 ? 7.795 30.874 0.114 1.00 85.06 103 GLU A C 1
ATOM 809 O O . GLU A 1 103 ? 8.738 31.523 -0.343 1.00 85.06 103 GLU A O 1
ATOM 814 N N . ASN A 1 104 ? 7.545 30.807 1.424 1.00 82.69 104 ASN A N 1
ATOM 815 C CA . ASN A 1 104 ? 8.380 31.435 2.440 1.00 82.69 104 ASN A CA 1
ATOM 816 C C . ASN A 1 104 ? 9.173 30.359 3.168 1.00 82.69 104 ASN A C 1
ATOM 818 O O . ASN A 1 104 ? 8.692 29.781 4.134 1.00 82.69 104 ASN A O 1
ATOM 822 N N . LEU A 1 105 ? 10.399 30.091 2.711 1.00 77.00 105 LEU A N 1
ATOM 823 C CA . LEU A 1 105 ? 11.244 29.113 3.389 1.00 77.00 105 LEU A CA 1
ATOM 824 C C . LEU A 1 105 ? 11.428 29.495 4.872 1.00 77.00 105 LEU A C 1
ATOM 826 O O . LEU A 1 105 ? 11.739 30.662 5.160 1.00 77.00 105 LEU A O 1
ATOM 830 N N . PRO A 1 106 ? 11.277 28.530 5.797 1.00 73.88 106 PRO A N 1
ATOM 831 C CA . PRO A 1 106 ? 11.497 28.753 7.219 1.00 73.88 106 PRO A CA 1
ATOM 832 C C . PRO A 1 106 ? 12.881 29.348 7.463 1.00 73.88 106 PRO A C 1
ATOM 834 O O . PRO A 1 106 ? 13.870 28.936 6.853 1.00 73.88 106 PRO A O 1
ATOM 837 N N . ARG A 1 107 ? 12.953 30.331 8.361 1.00 80.25 107 ARG A N 1
ATOM 838 C CA . ARG A 1 107 ? 14.211 31.005 8.729 1.00 80.25 107 ARG A CA 1
ATOM 839 C C . ARG A 1 107 ? 14.779 30.526 10.064 1.00 80.25 107 ARG A C 1
ATOM 841 O O . ARG A 1 107 ? 15.805 31.035 10.504 1.00 80.25 107 ARG A O 1
ATOM 848 N N . ASP A 1 108 ? 14.116 29.564 10.692 1.00 76.06 108 ASP A N 1
ATOM 849 C CA . ASP A 1 108 ? 14.494 28.952 11.958 1.00 76.06 108 ASP A CA 1
ATOM 850 C C . ASP A 1 108 ? 14.257 27.434 11.917 1.00 76.06 108 ASP A C 1
ATOM 852 O O . ASP A 1 108 ? 13.759 26.891 10.927 1.00 76.06 108 ASP A O 1
ATOM 856 N N . PHE A 1 109 ? 14.636 26.757 13.002 1.00 69.06 109 PHE A N 1
ATOM 857 C CA . PHE A 1 109 ? 14.465 25.314 13.171 1.00 69.06 109 PHE A CA 1
ATOM 858 C C . PHE A 1 109 ? 13.330 24.945 14.141 1.00 69.06 109 PHE A C 1
ATOM 860 O O . PHE A 1 109 ? 13.323 23.839 14.673 1.00 69.06 109 PHE A O 1
ATOM 867 N N . GLU A 1 110 ? 12.393 25.853 14.419 1.00 67.81 110 GLU A N 1
ATOM 868 C CA . GLU A 1 110 ? 11.369 25.670 15.463 1.00 67.81 110 GLU A CA 1
ATOM 869 C C . GLU A 1 110 ? 9.935 25.863 14.942 1.00 67.81 110 GLU A C 1
ATOM 871 O O . GLU A 1 110 ? 8.970 25.438 15.581 1.00 67.81 110 GLU A O 1
ATOM 876 N N . THR A 1 111 ? 9.761 26.490 13.775 1.00 62.56 111 THR A N 1
ATOM 877 C CA . THR A 1 111 ? 8.448 26.941 13.297 1.00 62.56 111 THR A CA 1
ATOM 878 C C . THR A 1 111 ? 7.757 26.009 12.311 1.00 62.56 111 THR A C 1
ATOM 880 O O . THR A 1 111 ? 6.535 26.121 12.197 1.00 62.56 111 THR A O 1
ATOM 883 N N . THR A 1 112 ? 8.430 25.052 11.668 1.00 61.25 112 THR A N 1
ATOM 884 C CA . THR A 1 112 ? 7.744 24.083 10.791 1.00 61.25 112 THR A CA 1
ATOM 885 C C . THR A 1 112 ? 7.200 22.876 11.549 1.00 61.25 112 THR A C 1
ATOM 887 O O . THR A 1 112 ? 7.848 22.397 12.478 1.00 61.25 112 THR A O 1
ATOM 890 N N . PRO A 1 113 ? 6.042 22.313 11.148 1.00 55.06 113 PRO A N 1
ATOM 891 C CA . PRO A 1 113 ? 5.482 21.102 11.759 1.00 55.06 113 PRO A CA 1
ATOM 892 C C . PRO A 1 113 ? 6.481 19.936 11.834 1.00 55.06 113 PRO A C 1
ATOM 894 O O . PRO A 1 113 ? 6.558 19.261 12.857 1.00 55.06 113 PRO A O 1
ATOM 897 N N . ALA A 1 114 ? 7.297 19.772 10.788 1.00 53.66 114 ALA A N 1
ATOM 898 C CA . ALA A 1 114 ? 8.401 18.814 10.692 1.00 53.66 114 ALA A CA 1
ATOM 899 C C . ALA A 1 114 ? 9.483 18.960 11.777 1.00 53.66 114 ALA A C 1
ATOM 901 O O . ALA A 1 114 ? 10.164 17.994 12.100 1.00 53.66 114 ALA A O 1
ATOM 902 N N . LEU A 1 115 ? 9.664 20.173 12.308 1.00 55.94 115 LEU A N 1
ATOM 903 C CA . LEU A 1 115 ? 10.689 20.511 13.298 1.00 55.94 115 LEU A CA 1
ATOM 904 C C . LEU A 1 115 ? 10.104 20.759 14.700 1.00 55.94 115 LEU A C 1
ATOM 906 O O . LEU A 1 115 ? 10.829 20.700 15.693 1.00 55.94 115 LEU A O 1
ATOM 910 N N . ARG A 1 116 ? 8.787 20.991 14.801 1.00 57.94 116 ARG A N 1
ATOM 911 C CA . ARG A 1 116 ? 8.053 21.112 16.074 1.00 57.94 116 ARG A CA 1
ATOM 912 C C . ARG A 1 116 ? 7.930 19.776 16.794 1.00 57.94 116 ARG A C 1
ATOM 914 O O . ARG A 1 116 ? 8.031 19.730 18.021 1.00 57.94 116 ARG A O 1
ATOM 921 N N . ASP A 1 117 ? 7.723 18.695 16.047 1.00 66.19 117 ASP A N 1
ATOM 922 C CA . ASP A 1 117 ? 7.740 17.358 16.618 1.00 66.19 117 ASP A CA 1
ATOM 923 C C . ASP A 1 117 ? 9.158 16.786 16.611 1.00 66.19 117 ASP A C 1
ATOM 925 O O . ASP A 1 117 ? 9.645 16.282 15.604 1.00 66.19 117 ASP A O 1
ATOM 929 N N . LYS A 1 118 ? 9.810 16.799 17.777 1.00 57.91 118 LYS A N 1
ATOM 930 C CA . LYS A 1 118 ? 11.154 16.224 17.965 1.00 57.91 118 LYS A CA 1
ATOM 931 C C . LYS A 1 118 ? 11.225 14.714 17.684 1.00 57.91 118 LYS A C 1
ATOM 933 O O . LYS A 1 118 ? 12.322 14.160 17.703 1.00 57.91 118 LYS A O 1
ATOM 938 N N . GLN A 1 119 ? 10.088 14.041 17.487 1.00 64.81 119 GLN A N 1
ATOM 939 C CA . GLN A 1 119 ? 10.010 12.629 17.108 1.00 64.81 119 GLN A CA 1
ATOM 940 C C . GLN A 1 119 ? 9.733 12.406 15.611 1.00 64.81 119 GLN A C 1
ATOM 942 O O . GLN A 1 119 ? 9.905 11.279 15.145 1.00 64.81 119 GLN A O 1
ATOM 947 N N . ALA A 1 120 ? 9.388 13.452 14.849 1.00 71.38 120 ALA A N 1
ATOM 948 C CA . ALA A 1 120 ? 9.345 13.415 13.391 1.00 71.38 120 ALA A CA 1
ATOM 949 C C . ALA A 1 120 ? 10.782 13.454 12.853 1.00 71.38 120 ALA A C 1
ATOM 951 O O . ALA A 1 120 ? 11.498 14.448 12.977 1.00 71.38 120 ALA A O 1
ATOM 952 N N . ALA A 1 121 ? 11.247 12.327 12.324 1.00 79.62 121 ALA A N 1
ATOM 953 C CA . ALA A 1 121 ? 12.654 12.148 11.973 1.00 79.62 121 ALA A CA 1
ATOM 954 C C . ALA A 1 121 ? 12.871 11.307 10.711 1.00 79.62 121 ALA A C 1
ATOM 956 O O . ALA A 1 121 ? 14.019 11.018 10.360 1.00 79.62 121 ALA A O 1
ATOM 957 N N . PHE A 1 122 ? 11.795 10.900 10.029 1.00 87.12 122 PHE A N 1
ATOM 958 C CA . PHE A 1 122 ? 11.900 10.156 8.780 1.00 87.12 122 PHE A CA 1
ATOM 959 C C . PHE A 1 122 ? 12.296 11.073 7.630 1.00 87.12 122 PHE A C 1
ATOM 961 O O . PHE A 1 122 ? 12.001 12.265 7.630 1.00 87.12 122 PHE A O 1
ATOM 968 N N . TYR A 1 123 ? 12.942 10.514 6.605 1.00 87.12 123 TYR A N 1
ATOM 969 C CA . TYR A 1 123 ? 13.400 11.302 5.452 1.00 87.12 123 TYR A CA 1
ATOM 970 C C . TYR A 1 123 ? 12.262 12.061 4.733 1.00 87.12 123 TYR A C 1
ATOM 972 O O . TYR A 1 123 ? 12.515 13.047 4.046 1.00 87.12 123 TYR A O 1
ATOM 980 N N . THR A 1 124 ? 11.011 11.619 4.893 1.00 87.00 124 THR A N 1
ATOM 981 C CA . THR A 1 124 ? 9.804 12.275 4.364 1.00 87.00 124 THR A CA 1
ATOM 982 C C . THR A 1 124 ? 9.235 13.363 5.269 1.00 87.00 124 THR A C 1
ATOM 984 O O . THR A 1 124 ? 8.353 14.095 4.830 1.00 87.00 124 THR A O 1
ATOM 987 N N . ASP A 1 125 ? 9.688 13.462 6.520 1.00 82.00 125 ASP A N 1
ATOM 988 C CA . ASP A 1 125 ? 9.204 14.467 7.465 1.00 82.00 125 ASP A CA 1
ATOM 989 C C . ASP A 1 125 ? 9.877 15.822 7.247 1.00 82.00 125 ASP A C 1
ATOM 991 O O . ASP A 1 125 ? 9.243 16.839 7.473 1.00 82.00 125 ASP A O 1
ATOM 995 N N . TYR A 1 126 ? 11.116 15.865 6.746 1.00 78.06 126 TYR A N 1
ATOM 996 C CA . TYR A 1 126 ? 11.905 17.100 6.601 1.00 78.06 126 TYR A CA 1
ATOM 997 C C . TYR A 1 126 ? 11.502 18.017 5.432 1.00 78.06 126 TYR A C 1
ATOM 999 O O . TYR A 1 126 ? 12.214 18.975 5.131 1.00 78.06 126 TYR A O 1
ATOM 1007 N N . GLY A 1 127 ? 10.396 17.733 4.748 1.00 79.50 127 GLY A N 1
ATOM 1008 C CA . GLY A 1 127 ? 9.916 18.536 3.628 1.00 79.50 127 GLY A CA 1
ATOM 1009 C C . GLY A 1 127 ? 8.392 18.561 3.538 1.00 79.50 127 GLY A C 1
ATOM 1010 O O . GLY A 1 127 ? 7.714 17.882 4.313 1.00 79.50 127 GLY A O 1
ATOM 1011 N N . PRO A 1 128 ? 7.839 19.319 2.575 1.00 84.69 128 PRO A N 1
ATOM 1012 C CA . PRO A 1 128 ? 6.397 19.402 2.390 1.00 84.69 128 PRO A CA 1
ATOM 1013 C C . PRO A 1 128 ? 5.778 18.020 2.147 1.00 84.69 128 PRO A C 1
ATOM 1015 O O . PRO A 1 128 ? 6.380 17.153 1.502 1.00 84.69 128 PRO A O 1
ATOM 1018 N N . ARG A 1 129 ? 4.538 17.835 2.613 1.00 87.31 129 ARG A N 1
ATOM 1019 C CA . ARG A 1 129 ? 3.758 16.585 2.533 1.00 87.31 129 ARG A CA 1
ATOM 1020 C C . ARG A 1 129 ? 3.326 16.258 1.091 1.00 87.31 129 ARG A C 1
ATOM 1022 O O . ARG A 1 129 ? 2.169 16.399 0.706 1.00 87.31 129 ARG A O 1
ATOM 1029 N N . TRP A 1 130 ? 4.287 15.884 0.251 1.00 92.31 130 TRP A N 1
ATOM 1030 C CA . TRP A 1 130 ? 4.137 15.853 -1.207 1.00 92.31 130 TRP A CA 1
ATOM 1031 C C . TRP A 1 130 ? 3.284 14.704 -1.745 1.00 92.31 130 TRP A C 1
ATOM 1033 O O . TRP A 1 130 ? 2.661 14.864 -2.794 1.00 92.31 130 TRP A O 1
ATOM 1043 N N . PHE A 1 131 ? 3.202 13.587 -1.019 1.00 95.50 131 PHE A N 1
ATOM 1044 C CA . PHE A 1 131 ? 2.219 12.542 -1.301 1.00 95.50 131 PHE A CA 1
ATOM 1045 C C . PHE A 1 131 ? 0.799 13.093 -1.140 1.00 95.50 131 PHE A C 1
ATOM 1047 O O . PHE A 1 131 ? -0.007 13.009 -2.059 1.00 95.50 131 PHE A O 1
ATOM 1054 N N . ASP A 1 132 ? 0.518 13.770 -0.028 1.00 95.00 132 ASP A N 1
ATOM 1055 C CA . ASP A 1 132 ? -0.796 14.351 0.239 1.00 95.00 132 ASP A CA 1
ATOM 1056 C C . ASP A 1 132 ? -1.133 15.506 -0.722 1.00 95.00 132 ASP A C 1
ATOM 1058 O O . ASP A 1 132 ? -2.285 15.670 -1.120 1.00 95.00 132 ASP A O 1
ATOM 1062 N N . LEU A 1 133 ? -0.139 16.299 -1.146 1.00 96.94 133 LEU A N 1
ATOM 1063 C CA . LEU A 1 133 ? -0.324 17.320 -2.188 1.00 96.94 133 LEU A CA 1
ATOM 1064 C C . LEU A 1 133 ? -0.711 16.691 -3.534 1.00 96.94 133 LEU A C 1
ATOM 1066 O O . LEU A 1 133 ? -1.563 17.230 -4.241 1.00 96.94 133 LEU A O 1
ATOM 1070 N N . PHE A 1 134 ? -0.119 15.546 -3.884 1.00 97.81 134 PHE A N 1
ATOM 1071 C CA . PHE A 1 134 ? -0.518 14.781 -5.064 1.00 97.81 134 PHE A CA 1
ATOM 1072 C C . PHE A 1 134 ? -1.962 14.274 -4.936 1.00 97.81 134 PHE A C 1
ATOM 1074 O O . PHE A 1 134 ? -2.762 14.434 -5.855 1.00 97.81 134 PHE A O 1
ATOM 1081 N N . GLU A 1 135 ? -2.326 13.731 -3.776 1.00 97.94 135 GLU A N 1
ATOM 1082 C CA . GLU A 1 135 ? -3.687 13.266 -3.482 1.00 97.94 135 GLU A CA 1
ATOM 1083 C C . GLU A 1 135 ? -4.725 14.406 -3.531 1.00 97.94 135 GLU A C 1
ATOM 1085 O O . GLU A 1 135 ? -5.861 14.209 -3.981 1.00 97.94 135 GLU A O 1
ATOM 1090 N N . LEU A 1 136 ? -4.345 15.615 -3.102 1.00 98.31 136 LEU A N 1
ATOM 1091 C CA . LEU A 1 136 ? -5.174 16.816 -3.204 1.00 98.31 136 LEU A CA 1
ATOM 1092 C C . LEU A 1 136 ? -5.285 17.313 -4.649 1.00 98.31 136 LEU A C 1
ATOM 1094 O O . LEU A 1 136 ? -6.362 17.755 -5.055 1.00 98.31 136 LEU A O 1
ATOM 1098 N N . TYR A 1 137 ? -4.212 17.221 -5.439 1.00 98.44 137 TYR A N 1
ATOM 1099 C CA . TYR A 1 137 ? -4.269 17.472 -6.878 1.00 98.44 137 TYR A CA 1
ATOM 1100 C C . TYR A 1 137 ? -5.271 16.534 -7.554 1.00 98.44 137 TYR A C 1
ATOM 1102 O O . TYR A 1 137 ? -6.123 17.008 -8.295 1.00 98.44 137 TYR A O 1
ATOM 1110 N N . GLU A 1 138 ? -5.245 15.234 -7.267 1.00 97.00 138 GLU A N 1
ATOM 1111 C CA . GLU A 1 138 ? -6.206 14.303 -7.868 1.00 97.00 138 GLU A CA 1
ATOM 1112 C C . GLU A 1 138 ? -7.658 14.643 -7.501 1.00 97.00 138 GLU A C 1
ATOM 1114 O O . GLU A 1 138 ? -8.539 14.578 -8.359 1.00 97.00 138 GLU A O 1
ATOM 1119 N N . ALA A 1 139 ? -7.913 15.066 -6.259 1.00 97.38 139 ALA A N 1
ATOM 1120 C CA . ALA A 1 139 ? -9.257 15.433 -5.813 1.00 97.38 139 ALA A CA 1
ATOM 1121 C C . ALA A 1 139 ? -9.748 16.790 -6.353 1.00 97.38 139 ALA A C 1
ATOM 1123 O O . ALA A 1 139 ? -10.944 16.968 -6.566 1.00 97.38 139 ALA A O 1
ATOM 1124 N N . SER A 1 140 ? -8.849 17.759 -6.553 1.00 97.88 140 SER A N 1
ATOM 1125 C CA . SER A 1 140 ? -9.208 19.142 -6.921 1.00 97.88 140 SER A CA 1
ATOM 1126 C C . SER A 1 140 ? -8.940 19.500 -8.382 1.00 97.88 140 SER A C 1
ATOM 1128 O O . SER A 1 140 ? -9.485 20.484 -8.876 1.00 97.88 140 SER A O 1
ATOM 1130 N N . GLN A 1 141 ? -8.071 18.743 -9.053 1.00 97.44 141 GLN A N 1
ATOM 1131 C CA . GLN A 1 141 ? -7.477 19.044 -10.360 1.00 97.44 141 GLN A CA 1
ATOM 1132 C C . GLN A 1 141 ? -6.723 20.390 -10.414 1.00 97.44 141 GLN A C 1
ATOM 1134 O O . GLN A 1 141 ? -6.391 20.889 -11.492 1.00 97.44 141 GLN A O 1
ATOM 1139 N N . ASP A 1 142 ? -6.406 20.982 -9.256 1.00 98.06 142 ASP A N 1
ATOM 1140 C CA . ASP A 1 142 ? -5.716 22.266 -9.162 1.00 98.06 142 ASP A CA 1
ATOM 1141 C C . ASP A 1 142 ? -4.200 22.081 -9.346 1.00 98.06 142 ASP A C 1
ATOM 1143 O O . ASP A 1 142 ? -3.490 21.515 -8.508 1.00 98.06 142 ASP A O 1
ATOM 1147 N N . GLN A 1 143 ? -3.694 22.583 -10.474 1.00 97.81 143 GLN A N 1
ATOM 1148 C CA . GLN A 1 143 ? -2.307 22.424 -10.917 1.00 97.81 143 GLN A CA 1
ATOM 1149 C C . GLN A 1 143 ? -1.274 22.972 -9.923 1.00 97.81 143 GLN A C 1
ATOM 1151 O O . GLN A 1 143 ? -0.109 22.571 -9.974 1.00 97.81 143 GLN A O 1
ATOM 1156 N N . LYS A 1 144 ? -1.659 23.880 -9.016 1.00 97.12 144 LYS A N 1
ATOM 1157 C CA . LYS A 1 144 ? -0.736 24.395 -7.996 1.00 97.12 144 LYS A CA 1
ATOM 1158 C C . LYS A 1 144 ? -0.239 23.286 -7.062 1.00 97.12 144 LYS A C 1
ATOM 1160 O O . LYS A 1 144 ? 0.950 23.251 -6.752 1.00 97.12 144 LYS A O 1
ATOM 1165 N N . TYR A 1 145 ? -1.103 22.335 -6.691 1.00 98.00 145 TYR A N 1
ATOM 1166 C CA . TYR A 1 145 ? -0.734 21.232 -5.802 1.00 98.00 145 TYR A CA 1
ATOM 1167 C C . TYR A 1 145 ? 0.170 20.219 -6.505 1.00 98.00 145 TYR A C 1
ATOM 1169 O O . TYR A 1 145 ? 1.141 19.763 -5.908 1.00 98.00 145 TYR A O 1
ATOM 1177 N N . LEU A 1 146 ? -0.064 19.949 -7.796 1.00 98.00 146 LEU A N 1
ATOM 1178 C CA . LEU A 1 146 ? 0.835 19.119 -8.606 1.00 98.00 146 LEU A CA 1
ATOM 1179 C C . LEU A 1 146 ? 2.238 19.736 -8.696 1.00 98.00 146 LEU A C 1
ATOM 1181 O O . LEU A 1 146 ? 3.239 19.048 -8.493 1.00 98.00 146 LEU A O 1
ATOM 1185 N N . LYS A 1 147 ? 2.319 21.044 -8.970 1.00 96.75 147 LYS A N 1
ATOM 1186 C CA . LYS A 1 147 ? 3.595 21.773 -9.032 1.00 96.75 147 LYS A CA 1
ATOM 1187 C C . LYS A 1 147 ? 4.324 21.740 -7.690 1.00 96.75 147 LYS A C 1
ATOM 1189 O O . LYS A 1 147 ? 5.524 21.478 -7.663 1.00 96.75 147 LYS A O 1
ATOM 1194 N N . ALA A 1 148 ? 3.607 21.961 -6.589 1.00 95.69 148 ALA A N 1
ATOM 1195 C CA . ALA A 1 148 ? 4.177 21.895 -5.250 1.00 95.69 148 ALA A CA 1
ATOM 1196 C C . ALA A 1 148 ? 4.672 20.482 -4.897 1.00 95.69 148 ALA A C 1
ATOM 1198 O O . ALA A 1 148 ? 5.796 20.338 -4.416 1.00 95.69 148 ALA A O 1
ATOM 1199 N N . ALA A 1 149 ? 3.891 19.441 -5.210 1.00 96.75 149 ALA A N 1
ATOM 1200 C CA . ALA A 1 149 ? 4.293 18.048 -5.025 1.00 96.75 149 ALA A CA 1
ATOM 1201 C C . ALA A 1 149 ? 5.573 17.720 -5.812 1.00 96.75 149 ALA A C 1
ATOM 1203 O O . ALA A 1 149 ? 6.496 17.125 -5.263 1.00 96.75 149 ALA A O 1
ATOM 1204 N N . ALA A 1 150 ? 5.678 18.170 -7.068 1.00 96.94 150 ALA A N 1
ATOM 1205 C CA . ALA A 1 150 ? 6.888 18.000 -7.870 1.00 96.94 150 ALA A CA 1
ATOM 1206 C C . ALA A 1 150 ? 8.099 18.742 -7.272 1.00 96.94 150 ALA A C 1
ATOM 1208 O O . ALA A 1 150 ? 9.197 18.192 -7.220 1.00 96.94 150 ALA A O 1
ATOM 1209 N N . THR A 1 151 ? 7.930 19.976 -6.790 1.00 93.50 151 THR A N 1
ATOM 1210 C CA . THR A 1 151 ? 9.013 20.723 -6.125 1.00 93.50 151 THR A CA 1
ATOM 1211 C C . THR A 1 151 ? 9.515 20.002 -4.875 1.00 93.50 151 THR A C 1
ATOM 1213 O O . THR A 1 151 ? 10.720 19.797 -4.731 1.00 93.50 151 THR A O 1
ATOM 1216 N N . ALA A 1 152 ? 8.608 19.551 -4.011 1.00 92.44 152 ALA A N 1
ATOM 1217 C CA . ALA A 1 152 ? 8.961 18.810 -2.805 1.00 92.44 152 ALA A CA 1
ATOM 1218 C C . ALA A 1 152 ? 9.578 17.431 -3.121 1.00 92.44 152 ALA A C 1
ATOM 1220 O O . ALA A 1 152 ? 10.547 17.025 -2.481 1.00 92.44 152 ALA A O 1
ATOM 1221 N N . ALA A 1 153 ? 9.118 16.747 -4.175 1.00 95.44 153 ALA A N 1
ATOM 1222 C CA . ALA A 1 153 ? 9.746 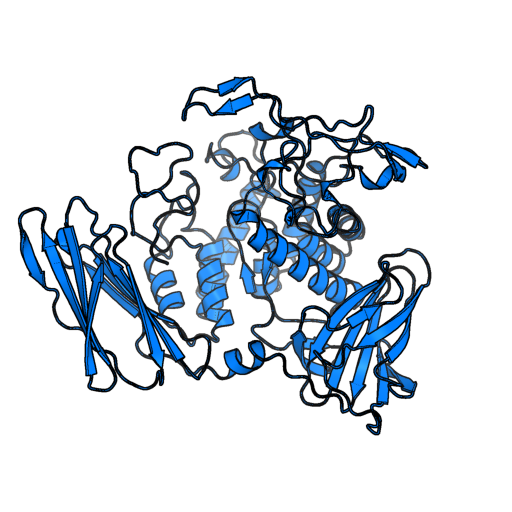15.516 -4.650 1.00 95.44 153 ALA A CA 1
ATOM 1223 C C . ALA A 1 153 ? 11.203 15.742 -5.102 1.00 95.44 153 ALA A C 1
ATOM 1225 O O . ALA A 1 153 ? 12.066 14.929 -4.776 1.00 95.44 153 ALA A O 1
ATOM 1226 N N . ARG A 1 154 ? 11.520 16.863 -5.777 1.00 94.31 154 ARG A N 1
ATOM 1227 C CA . ARG A 1 154 ? 12.918 17.223 -6.112 1.00 94.31 154 ARG A CA 1
ATOM 1228 C C . ARG A 1 154 ? 13.772 17.433 -4.865 1.00 94.31 154 ARG A C 1
ATOM 1230 O O . ARG A 1 154 ? 14.917 16.995 -4.848 1.00 94.31 154 ARG A O 1
ATOM 1237 N N . GLN A 1 155 ? 13.226 18.069 -3.830 1.00 91.19 155 GLN A N 1
ATOM 1238 C CA . GLN A 1 155 ? 13.929 18.238 -2.555 1.00 91.19 155 GLN A CA 1
ATOM 1239 C C . GLN A 1 155 ? 14.203 16.884 -1.890 1.00 91.19 155 GLN A C 1
ATOM 1241 O O . GLN A 1 155 ? 15.316 16.650 -1.430 1.00 91.19 155 GLN A O 1
ATOM 1246 N N . MET A 1 156 ? 13.236 15.959 -1.913 1.00 92.31 156 MET A N 1
ATOM 1247 C CA . MET A 1 156 ? 13.425 14.596 -1.406 1.00 92.31 156 MET A CA 1
ATOM 1248 C C . MET A 1 156 ? 14.548 13.856 -2.147 1.00 92.31 156 MET A C 1
ATOM 1250 O O . MET A 1 156 ? 15.337 13.169 -1.504 1.00 92.31 156 MET A O 1
ATOM 1254 N N . LEU A 1 157 ? 14.704 14.050 -3.465 1.00 94.00 157 LEU A N 1
ATOM 1255 C CA . LEU A 1 157 ? 15.804 13.425 -4.215 1.00 94.00 157 LEU A CA 1
ATOM 1256 C C . LEU A 1 157 ? 17.199 13.803 -3.689 1.00 94.00 157 LEU A C 1
ATOM 1258 O O . LEU A 1 157 ? 18.125 13.008 -3.836 1.00 94.00 157 LEU A O 1
ATOM 1262 N N . LEU A 1 158 ? 17.356 14.965 -3.044 1.00 91.31 158 LEU A N 1
ATOM 1263 C CA . LEU A 1 158 ? 18.625 15.380 -2.427 1.00 91.31 158 LEU A CA 1
ATOM 1264 C C . LEU A 1 158 ? 19.023 14.500 -1.232 1.00 91.31 158 LEU A C 1
ATOM 1266 O O . LEU A 1 158 ? 20.197 14.452 -0.874 1.00 91.31 158 LEU 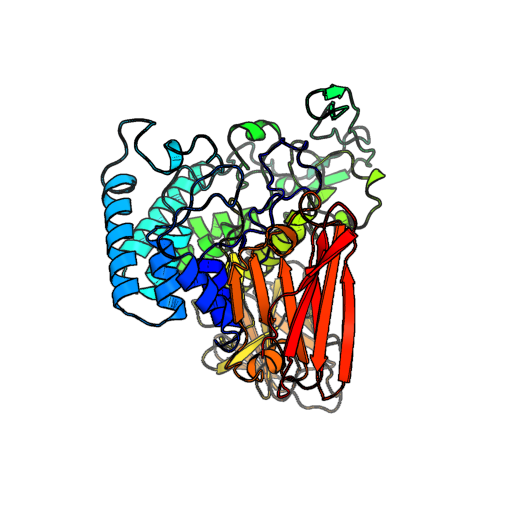A O 1
ATOM 1270 N N . TRP A 1 159 ? 18.062 13.789 -0.634 1.00 88.75 159 TRP A N 1
ATOM 1271 C CA . TRP A 1 159 ? 18.288 12.849 0.464 1.00 88.75 159 TRP A CA 1
ATOM 1272 C C . TRP A 1 159 ? 18.676 11.451 -0.013 1.00 88.75 159 TRP A C 1
ATOM 1274 O O . TRP A 1 159 ? 19.117 10.625 0.790 1.00 88.75 159 TRP A O 1
ATOM 1284 N N . LEU A 1 160 ? 18.510 11.157 -1.305 1.00 91.56 160 LEU A N 1
ATOM 1285 C CA . LEU A 1 160 ? 18.889 9.861 -1.846 1.00 91.56 160 LEU A CA 1
ATOM 1286 C C . LEU A 1 160 ? 20.406 9.769 -1.960 1.00 91.56 160 LEU A C 1
ATOM 1288 O O . LEU A 1 160 ? 21.093 10.689 -2.409 1.00 91.56 160 LEU A O 1
ATOM 1292 N N . ARG A 1 161 ? 20.943 8.611 -1.585 1.00 90.00 161 ARG A N 1
ATOM 1293 C CA . ARG A 1 161 ? 22.380 8.360 -1.645 1.00 90.00 161 ARG A CA 1
ATOM 1294 C C . ARG A 1 161 ? 22.898 8.532 -3.075 1.00 90.00 161 ARG A C 1
ATOM 1296 O O . ARG A 1 161 ? 22.411 7.880 -3.989 1.00 90.00 161 ARG A O 1
ATOM 1303 N N . SER A 1 162 ? 23.933 9.342 -3.271 1.00 89.19 162 SER A N 1
ATOM 1304 C CA . SER A 1 162 ? 24.554 9.557 -4.589 1.00 89.19 162 SER A CA 1
ATOM 1305 C C . SER A 1 162 ? 25.921 8.883 -4.744 1.00 89.19 162 SER A C 1
ATOM 1307 O O . SER A 1 162 ? 26.432 8.788 -5.854 1.00 89.19 162 SER A O 1
ATOM 1309 N N . ASN A 1 163 ? 26.523 8.406 -3.645 1.00 86.81 163 ASN A N 1
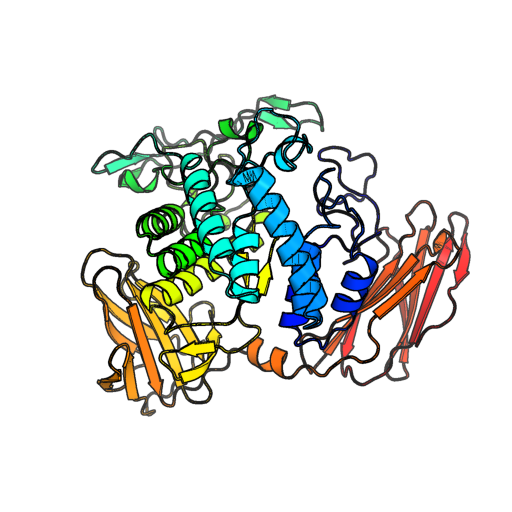ATOM 1310 C CA . ASN A 1 163 ? 27.882 7.861 -3.623 1.00 86.81 163 ASN A CA 1
ATOM 1311 C C . ASN A 1 163 ? 28.058 6.710 -2.602 1.00 86.81 163 ASN A C 1
ATOM 1313 O O . ASN A 1 163 ? 27.359 6.674 -1.582 1.00 86.81 163 ASN A O 1
ATOM 1317 N N . PRO A 1 164 ? 29.019 5.788 -2.821 1.00 87.25 164 PRO A N 1
ATOM 1318 C CA . PRO A 1 164 ? 29.833 5.660 -4.031 1.00 87.25 164 PRO A CA 1
ATOM 1319 C C . PRO A 1 164 ? 29.021 5.092 -5.205 1.00 87.25 164 PRO A C 1
ATOM 1321 O O . PRO A 1 164 ? 28.100 4.293 -5.016 1.00 87.25 164 PRO A O 1
ATOM 1324 N N . MET A 1 165 ? 29.381 5.492 -6.423 1.00 88.62 165 MET A N 1
ATOM 1325 C CA . MET A 1 165 ? 28.862 4.863 -7.638 1.00 88.62 165 MET A CA 1
ATOM 1326 C C . MET A 1 165 ? 29.534 3.508 -7.856 1.00 88.62 165 MET A C 1
ATOM 1328 O O . MET A 1 165 ? 30.723 3.341 -7.580 1.00 88.62 165 MET A O 1
ATOM 1332 N N . ALA A 1 166 ? 28.774 2.533 -8.356 1.00 89.31 166 ALA A N 1
ATOM 1333 C CA . ALA A 1 166 ? 29.332 1.221 -8.651 1.00 89.31 166 ALA A CA 1
ATOM 1334 C C . ALA A 1 166 ? 30.354 1.312 -9.802 1.00 89.31 166 ALA A C 1
ATOM 1336 O O . ALA A 1 166 ? 30.053 1.937 -10.824 1.00 89.31 166 ALA A O 1
ATOM 1337 N N . PRO A 1 167 ? 31.537 0.683 -9.675 1.00 91.44 167 PRO A N 1
ATOM 1338 C CA . PRO A 1 167 ? 32.504 0.627 -10.765 1.00 91.44 167 PRO A CA 1
ATOM 1339 C C . PRO A 1 167 ? 31.966 -0.201 -11.947 1.00 91.44 167 PRO A C 1
ATOM 1341 O O . PRO A 1 167 ? 31.069 -1.030 -11.775 1.00 91.44 167 PRO A O 1
ATOM 1344 N N . PRO A 1 168 ? 32.507 -0.028 -13.164 1.00 93.31 168 PRO A N 1
ATOM 1345 C CA . PRO A 1 168 ? 32.167 -0.906 -14.276 1.00 93.31 168 PRO A CA 1
ATOM 1346 C C . PRO A 1 168 ? 32.663 -2.341 -14.018 1.00 93.31 168 PRO A C 1
ATOM 1348 O O . PRO A 1 168 ? 33.722 -2.556 -13.434 1.00 93.31 168 PRO A O 1
ATOM 1351 N N . GLY A 1 169 ? 31.923 -3.336 -14.515 1.00 95.06 169 GLY A N 1
ATOM 1352 C CA . GLY A 1 169 ? 32.345 -4.740 -14.501 1.00 95.06 169 GLY A CA 1
ATOM 1353 C C . GLY A 1 169 ? 31.931 -5.530 -13.256 1.00 95.06 169 GLY A C 1
ATOM 1354 O O . GLY A 1 169 ? 30.868 -5.301 -12.677 1.00 95.06 169 GLY A O 1
ATOM 1355 N N . LEU A 1 170 ? 32.742 -6.535 -12.913 1.00 95.69 170 LEU A N 1
ATOM 1356 C CA . LEU A 1 170 ? 32.478 -7.493 -11.835 1.00 95.69 170 LEU A CA 1
ATOM 1357 C C . LEU A 1 170 ? 33.304 -7.161 -10.586 1.00 95.69 170 LEU A C 1
ATOM 1359 O O . LEU A 1 170 ? 34.485 -6.841 -10.706 1.00 95.69 170 LEU A O 1
ATOM 1363 N N . ILE A 1 171 ? 32.721 -7.352 -9.404 1.00 93.94 171 ILE A N 1
ATOM 1364 C CA . ILE A 1 171 ? 33.401 -7.297 -8.099 1.00 93.94 171 ILE A CA 1
ATOM 1365 C C . ILE A 1 171 ? 33.281 -8.642 -7.381 1.00 93.94 171 ILE A C 1
ATOM 1367 O O . ILE A 1 171 ? 32.352 -9.405 -7.650 1.00 93.94 171 ILE A O 1
ATOM 1371 N N . THR A 1 172 ? 34.206 -8.914 -6.459 1.00 95.00 172 THR A N 1
ATOM 1372 C CA . THR A 1 172 ? 34.076 -10.022 -5.503 1.00 95.00 172 THR A CA 1
ATOM 1373 C C . THR A 1 172 ? 33.316 -9.549 -4.267 1.00 95.00 172 THR A C 1
ATOM 1375 O O . THR A 1 172 ? 33.754 -8.591 -3.626 1.00 95.00 172 THR A O 1
ATOM 1378 N N . VAL A 1 173 ? 32.216 -10.229 -3.947 1.00 93.75 173 VAL A N 1
ATOM 1379 C CA . VAL A 1 173 ? 31.381 -10.039 -2.748 1.00 93.75 173 VAL A CA 1
ATOM 1380 C C . VAL A 1 173 ? 31.569 -11.189 -1.759 1.00 93.75 173 VAL A C 1
ATOM 1382 O O . VAL A 1 173 ? 32.063 -12.248 -2.147 1.00 93.75 173 VAL A O 1
ATOM 1385 N N . ASN A 1 174 ? 31.154 -10.985 -0.503 1.00 92.81 174 ASN A N 1
ATOM 1386 C CA . ASN A 1 174 ? 31.289 -11.940 0.608 1.00 92.81 174 ASN A CA 1
ATOM 1387 C C . ASN A 1 174 ? 32.751 -12.383 0.839 1.00 92.81 174 ASN A C 1
ATOM 1389 O O . ASN A 1 174 ? 33.032 -13.565 1.050 1.00 92.81 174 ASN A O 1
ATOM 1393 N N . ARG A 1 175 ? 33.697 -11.438 0.723 1.00 93.00 175 ARG A N 1
ATOM 1394 C CA . ARG A 1 175 ? 35.143 -11.707 0.788 1.00 93.00 175 ARG A CA 1
ATOM 1395 C C . ARG A 1 175 ? 35.529 -12.440 2.071 1.00 93.00 175 ARG A C 1
ATOM 1397 O O . ARG A 1 175 ? 35.055 -12.107 3.153 1.00 93.00 175 ARG A O 1
ATOM 1404 N N . GLY A 1 176 ? 36.403 -13.432 1.947 1.00 93.44 176 GLY A N 1
ATOM 1405 C CA . GLY A 1 176 ? 36.811 -14.292 3.055 1.00 93.44 176 GLY A CA 1
ATOM 1406 C C . GLY A 1 176 ? 35.716 -15.243 3.543 1.00 93.44 176 GLY A C 1
ATOM 1407 O O . GLY A 1 176 ? 35.843 -15.778 4.639 1.00 93.44 176 GLY A O 1
ATOM 1408 N N . GLY A 1 177 ? 34.645 -15.444 2.766 1.00 92.56 177 GLY A N 1
ATOM 1409 C CA . GLY A 1 177 ? 33.541 -16.326 3.140 1.00 92.56 177 GLY A CA 1
ATOM 1410 C C . GLY A 1 177 ? 32.579 -15.720 4.166 1.00 92.56 177 GLY A C 1
ATOM 1411 O O . GLY A 1 177 ? 31.794 -16.448 4.763 1.00 92.56 177 GLY A O 1
ATOM 1412 N N . ARG A 1 178 ? 32.644 -14.405 4.410 1.00 90.06 178 ARG A N 1
ATOM 1413 C CA . ARG A 1 178 ? 31.965 -13.753 5.537 1.00 90.06 178 ARG A CA 1
ATOM 1414 C C . ARG A 1 178 ? 31.254 -12.474 5.114 1.00 90.06 178 ARG A C 1
ATOM 1416 O O . ARG A 1 178 ? 31.719 -11.734 4.248 1.00 90.06 178 ARG A O 1
ATOM 1423 N N . VAL A 1 179 ? 30.134 -12.191 5.773 1.00 90.62 179 VAL A N 1
ATOM 1424 C CA . VAL A 1 179 ? 29.358 -10.956 5.624 1.00 90.62 179 VAL A CA 1
ATOM 1425 C C . VAL A 1 179 ? 29.160 -10.342 7.006 1.00 90.62 179 VAL A C 1
ATOM 1427 O O . VAL A 1 179 ? 28.374 -10.880 7.791 1.00 90.62 179 VAL A O 1
ATOM 1430 N N . PRO A 1 180 ? 29.870 -9.243 7.329 1.00 87.94 180 PRO A N 1
ATOM 1431 C CA . PRO A 1 180 ? 29.694 -8.536 8.592 1.00 87.94 180 PRO A CA 1
ATOM 1432 C C . PRO A 1 180 ? 28.246 -8.090 8.762 1.00 87.94 180 PRO A C 1
ATOM 1434 O O . PRO A 1 180 ? 27.595 -7.729 7.774 1.00 87.94 180 PRO A O 1
ATOM 1437 N N . GLY A 1 181 ? 27.752 -8.112 9.997 1.00 86.81 181 GLY A N 1
ATOM 1438 C CA . GLY A 1 181 ? 26.405 -7.649 10.273 1.00 86.81 181 GLY A CA 1
ATOM 1439 C C . GLY A 1 181 ? 26.284 -6.153 10.540 1.00 86.81 181 GLY A C 1
ATOM 1440 O O . GLY A 1 181 ? 27.266 -5.461 10.802 1.00 86.81 181 GLY A O 1
ATOM 1441 N N . VAL A 1 182 ? 25.049 -5.653 10.464 1.00 85.88 182 VAL A N 1
ATOM 1442 C CA . VAL A 1 182 ? 24.692 -4.248 10.724 1.00 85.88 182 VAL A CA 1
ATOM 1443 C C . VAL A 1 182 ? 24.946 -3.864 12.183 1.00 85.88 182 VAL A C 1
ATOM 1445 O O . VAL A 1 182 ? 25.329 -2.729 12.454 1.00 85.88 182 VAL A O 1
ATOM 1448 N N . PHE A 1 183 ? 24.741 -4.794 13.118 1.00 85.19 183 PHE A N 1
ATOM 1449 C CA . PHE A 1 183 ? 24.887 -4.545 14.552 1.00 85.19 183 PHE A CA 1
ATOM 1450 C C . PHE A 1 183 ? 26.007 -5.398 15.137 1.00 85.19 183 PHE A C 1
ATOM 1452 O O . PHE A 1 183 ? 25.907 -6.618 15.149 1.00 85.19 183 PHE A O 1
ATOM 1459 N N . ASP A 1 184 ? 27.032 -4.782 15.706 1.00 86.38 184 ASP A N 1
ATOM 1460 C CA . ASP A 1 184 ? 28.093 -5.446 16.479 1.00 86.38 184 ASP A CA 1
ATOM 1461 C C . ASP A 1 184 ? 27.690 -5.704 17.949 1.00 86.38 184 ASP A C 1
ATOM 1463 O O . ASP A 1 184 ? 28.518 -5.998 18.817 1.00 86.38 184 ASP A O 1
ATOM 1467 N N . TRP A 1 185 ? 26.393 -5.600 18.246 1.00 87.12 185 TRP A N 1
ATOM 1468 C CA . TRP A 1 185 ? 25.817 -5.738 19.577 1.00 87.12 185 TRP A CA 1
ATOM 1469 C C . TRP A 1 185 ? 24.430 -6.387 19.534 1.00 87.12 185 TRP A C 1
ATOM 1471 O O . TRP A 1 185 ? 23.722 -6.350 18.529 1.00 87.12 185 TRP A O 1
ATOM 1481 N N . ARG A 1 186 ? 24.004 -6.937 20.675 1.00 85.88 186 ARG A N 1
ATOM 1482 C CA . ARG A 1 186 ? 22.617 -7.353 20.930 1.00 85.88 186 ARG A CA 1
ATOM 1483 C C . ARG A 1 186 ? 22.100 -6.738 22.222 1.00 85.88 186 ARG A C 1
ATOM 1485 O O . ARG A 1 186 ? 22.878 -6.439 23.129 1.00 85.88 186 ARG A O 1
ATOM 1492 N N . ARG A 1 187 ? 20.782 -6.550 22.324 1.00 83.81 187 ARG A N 1
ATOM 1493 C CA . ARG A 1 187 ? 20.164 -6.136 23.590 1.00 83.81 187 ARG A CA 1
ATOM 1494 C C . ARG A 1 187 ? 20.229 -7.291 24.582 1.00 83.81 187 ARG A C 1
ATOM 1496 O O . ARG A 1 187 ? 19.819 -8.401 24.254 1.00 83.81 187 ARG A O 1
ATOM 1503 N N . LYS A 1 188 ? 20.731 -7.018 25.783 1.00 85.88 188 LYS A N 1
ATOM 1504 C CA . LYS A 1 188 ? 20.601 -7.908 26.945 1.00 85.88 188 LYS A CA 1
ATOM 1505 C C . LYS A 1 188 ? 19.396 -7.509 27.796 1.00 85.88 188 LYS A C 1
ATOM 1507 O O . LYS A 1 188 ? 18.700 -8.373 28.313 1.00 85.88 188 LYS A O 1
ATOM 1512 N N . THR A 1 189 ? 19.127 -6.208 27.882 1.00 80.94 189 THR A N 1
ATOM 1513 C CA . THR A 1 189 ? 17.915 -5.627 28.475 1.00 80.94 189 THR A CA 1
ATOM 1514 C C . THR A 1 189 ? 17.410 -4.485 27.585 1.00 80.94 189 THR A C 1
ATOM 1516 O O . THR A 1 189 ? 17.981 -4.212 26.526 1.00 80.94 189 THR A O 1
ATOM 1519 N N . ALA A 1 190 ? 16.347 -3.786 27.993 1.00 69.00 190 ALA A N 1
ATOM 1520 C CA . ALA A 1 190 ? 15.846 -2.625 27.256 1.00 69.00 190 ALA A CA 1
ATOM 1521 C C . ALA A 1 190 ? 16.909 -1.517 27.077 1.00 69.00 190 ALA A C 1
ATOM 1523 O O . ALA A 1 190 ? 16.914 -0.854 26.035 1.00 69.00 190 ALA A O 1
ATOM 1524 N N . SER A 1 191 ? 17.812 -1.353 28.053 1.00 77.62 191 SER A N 1
ATOM 1525 C CA . SER A 1 191 ? 18.849 -0.312 28.097 1.00 77.62 191 SER A CA 1
ATOM 1526 C C . SER A 1 191 ? 20.279 -0.833 27.904 1.00 77.62 191 SER A C 1
ATOM 1528 O O . SER A 1 191 ? 21.146 -0.070 27.484 1.00 77.62 191 SER A O 1
ATOM 1530 N N . GLU A 1 192 ? 20.542 -2.115 28.170 1.00 86.75 192 GLU A N 1
ATOM 1531 C CA . GLU A 1 192 ? 21.882 -2.706 28.083 1.00 86.75 192 GLU A CA 1
ATOM 1532 C C . GLU A 1 192 ? 22.120 -3.363 26.717 1.00 86.75 192 GLU A C 1
ATOM 1534 O O . GLU A 1 192 ? 21.363 -4.235 26.273 1.00 86.75 192 GLU A O 1
ATOM 1539 N N . ARG A 1 193 ? 23.227 -2.980 26.074 1.00 90.75 193 ARG A N 1
ATOM 1540 C CA . ARG A 1 193 ? 23.758 -3.616 24.864 1.00 90.75 193 ARG A CA 1
ATOM 1541 C C . ARG A 1 193 ? 25.037 -4.355 25.222 1.00 90.75 193 ARG A C 1
ATOM 1543 O O . ARG A 1 193 ? 25.876 -3.816 25.936 1.00 90.75 193 ARG A O 1
ATOM 1550 N N . VAL A 1 194 ? 25.186 -5.567 24.709 1.00 93.38 194 VAL A N 1
ATOM 1551 C CA . VAL A 1 194 ? 26.407 -6.366 24.860 1.00 93.38 194 VAL A CA 1
ATOM 1552 C C . VAL A 1 194 ? 26.979 -6.690 23.483 1.00 93.38 194 VAL A C 1
ATOM 1554 O O . VAL A 1 194 ? 26.186 -6.848 22.549 1.00 93.38 194 VAL A O 1
ATOM 1557 N N . PRO A 1 195 ? 28.312 -6.806 23.338 1.00 93.38 195 PRO A N 1
ATOM 1558 C CA . PRO A 1 195 ? 28.926 -7.207 22.078 1.00 93.38 195 PRO A CA 1
ATOM 1559 C C . PRO A 1 195 ? 28.316 -8.500 21.534 1.00 93.38 195 PRO A C 1
ATOM 1561 O O . PRO A 1 195 ? 28.011 -9.428 22.291 1.00 93.38 195 PRO A O 1
ATOM 1564 N N . PHE A 1 196 ? 28.122 -8.555 20.221 1.00 88.50 196 PHE A N 1
ATOM 1565 C CA . PHE A 1 196 ? 27.560 -9.711 19.538 1.00 88.50 196 PHE A CA 1
ATOM 1566 C C . PHE A 1 196 ? 28.104 -9.796 18.117 1.00 88.50 196 PHE A C 1
ATOM 1568 O O . PHE A 1 196 ? 27.992 -8.842 17.352 1.00 88.50 196 PHE A O 1
ATOM 1575 N N . ASP A 1 197 ? 28.663 -10.953 17.760 1.00 88.06 197 ASP A N 1
ATOM 1576 C CA . ASP A 1 197 ? 29.064 -11.211 16.381 1.00 88.06 197 ASP A CA 1
ATOM 1577 C C . ASP A 1 197 ? 27.831 -11.566 15.542 1.00 88.06 197 ASP A C 1
ATOM 1579 O O . ASP A 1 197 ? 27.277 -12.665 15.628 1.00 88.06 197 ASP A O 1
ATOM 1583 N N . SER A 1 198 ? 27.403 -10.600 14.740 1.00 87.25 198 SER A N 1
ATOM 1584 C CA . SER A 1 198 ? 26.318 -10.714 13.769 1.00 87.25 198 SER A CA 1
ATOM 1585 C C . SER A 1 198 ? 26.807 -11.135 12.377 1.00 87.25 198 SER A C 1
ATOM 1587 O O . SER A 1 198 ? 26.052 -11.085 11.407 1.00 87.25 198 SER A O 1
ATOM 1589 N N . THR A 1 199 ? 28.066 -11.561 12.249 1.00 88.25 199 THR A N 1
ATOM 1590 C CA . THR A 1 199 ? 28.611 -12.030 10.974 1.00 88.25 199 THR A CA 1
ATOM 1591 C C . THR A 1 199 ? 27.891 -13.291 10.500 1.00 88.25 199 THR A C 1
ATOM 1593 O O . THR A 1 199 ? 27.646 -14.228 11.264 1.00 88.25 199 THR A O 1
ATOM 1596 N N . MET A 1 200 ? 27.583 -13.325 9.208 1.00 87.94 200 MET A N 1
ATOM 1597 C CA . MET A 1 200 ? 27.050 -14.493 8.515 1.00 87.94 200 MET A CA 1
ATOM 1598 C C . MET A 1 200 ? 28.134 -15.115 7.630 1.00 87.94 200 MET A C 1
ATOM 1600 O O . MET A 1 200 ? 28.868 -14.401 6.948 1.00 87.94 200 MET A O 1
ATOM 1604 N N . GLU A 1 201 ? 28.211 -16.443 7.605 1.00 89.06 201 GLU A N 1
ATOM 1605 C CA . GLU A 1 201 ? 29.038 -17.173 6.640 1.00 89.06 201 GLU A CA 1
ATOM 1606 C C . GLU A 1 201 ? 28.335 -17.206 5.277 1.00 89.06 201 GLU A C 1
ATOM 1608 O O . GLU A 1 201 ? 27.163 -17.578 5.169 1.00 89.06 201 GLU A O 1
ATOM 1613 N N . ALA A 1 202 ? 29.044 -16.821 4.222 1.00 89.38 202 ALA A N 1
ATOM 1614 C CA . ALA A 1 202 ? 28.548 -16.881 2.856 1.00 89.38 202 ALA A CA 1
ATOM 1615 C C . ALA A 1 202 ? 29.707 -16.980 1.859 1.00 89.38 202 ALA A C 1
ATOM 1617 O O . ALA A 1 202 ? 30.665 -16.220 1.964 1.00 89.38 202 ALA A O 1
ATOM 1618 N N . PRO A 1 203 ? 29.625 -17.862 0.849 1.00 92.50 203 PRO A N 1
ATOM 1619 C CA . PRO A 1 203 ? 30.716 -18.052 -0.096 1.00 92.50 203 PRO A CA 1
ATOM 1620 C C . PRO A 1 203 ? 30.993 -16.785 -0.911 1.00 92.50 203 PRO A C 1
ATOM 1622 O O . PRO A 1 203 ? 30.065 -16.055 -1.285 1.00 92.50 203 PRO A O 1
ATOM 1625 N N . GLU A 1 204 ? 32.270 -16.583 -1.242 1.00 95.62 204 GLU A N 1
ATOM 1626 C CA . GLU A 1 204 ? 32.696 -15.546 -2.178 1.00 95.62 204 GLU A CA 1
ATOM 1627 C C . GLU A 1 204 ? 32.025 -15.723 -3.539 1.00 95.62 204 GLU A C 1
ATOM 1629 O O . GLU A 1 204 ? 31.895 -16.837 -4.054 1.00 95.62 204 GLU A O 1
ATOM 1634 N N . GLN A 1 205 ? 31.624 -14.611 -4.151 1.00 94.50 205 GLN A N 1
ATOM 1635 C CA . GLN A 1 205 ? 31.040 -14.618 -5.491 1.00 94.50 205 GLN A CA 1
ATOM 1636 C C . GLN A 1 205 ? 31.538 -13.447 -6.321 1.00 94.50 205 GLN A C 1
ATOM 1638 O O . GLN A 1 205 ? 31.807 -12.372 -5.794 1.00 94.50 205 GLN A O 1
ATOM 1643 N N . ARG A 1 206 ? 31.606 -13.635 -7.643 1.00 95.56 206 ARG A N 1
ATOM 1644 C CA . ARG A 1 206 ? 31.857 -12.549 -8.596 1.00 95.56 206 ARG A CA 1
ATOM 1645 C C . ARG A 1 206 ? 30.557 -12.128 -9.262 1.00 95.56 206 ARG A C 1
ATOM 1647 O O . ARG A 1 206 ? 29.978 -12.901 -10.020 1.00 95.56 206 ARG A O 1
ATOM 1654 N N . ILE A 1 207 ? 30.124 -10.896 -9.011 1.00 94.44 207 ILE A N 1
ATOM 1655 C CA . ILE A 1 207 ? 28.868 -10.353 -9.543 1.00 94.44 207 ILE A CA 1
ATOM 1656 C C . ILE A 1 207 ? 29.080 -8.971 -10.169 1.00 94.44 207 ILE A C 1
ATOM 1658 O O . ILE A 1 207 ? 30.048 -8.291 -9.827 1.00 94.44 207 ILE A O 1
ATOM 1662 N N . PRO A 1 208 ? 28.201 -8.521 -11.084 1.00 94.06 208 PRO A N 1
ATOM 1663 C CA . PRO A 1 208 ? 28.235 -7.148 -11.576 1.00 94.06 208 PRO A CA 1
ATOM 1664 C C . PRO A 1 208 ? 28.141 -6.140 -10.430 1.00 94.06 208 PRO A C 1
ATOM 1666 O O . PRO A 1 208 ? 27.230 -6.231 -9.610 1.00 94.06 208 PRO A O 1
ATOM 1669 N N . ALA A 1 209 ? 29.045 -5.162 -10.399 1.00 92.56 209 ALA A N 1
ATOM 1670 C CA . ALA A 1 209 ? 29.173 -4.237 -9.272 1.00 92.56 209 ALA A CA 1
ATOM 1671 C C . ALA A 1 209 ? 27.912 -3.406 -9.016 1.00 92.56 209 ALA A C 1
ATOM 1673 O O . ALA A 1 209 ? 27.589 -3.089 -7.875 1.00 92.56 209 ALA A O 1
ATOM 1674 N N . TRP A 1 210 ? 27.163 -3.086 -10.076 1.00 90.94 210 TRP A N 1
ATOM 1675 C CA . TRP A 1 210 ? 25.914 -2.332 -9.962 1.00 90.94 210 TRP A CA 1
ATOM 1676 C C . TRP A 1 210 ? 24.894 -3.018 -9.047 1.00 90.94 210 TRP A C 1
ATOM 1678 O O . TRP A 1 210 ? 24.094 -2.321 -8.429 1.00 90.94 210 TRP A O 1
ATOM 1688 N N . ARG A 1 211 ? 24.943 -4.354 -8.914 1.00 90.38 211 ARG A N 1
ATOM 1689 C CA . ARG A 1 211 ? 23.994 -5.109 -8.090 1.00 90.38 211 ARG A CA 1
ATOM 1690 C C . ARG A 1 211 ? 24.054 -4.695 -6.627 1.00 90.38 211 ARG A C 1
ATOM 1692 O O . ARG A 1 211 ? 23.004 -4.631 -6.007 1.00 90.38 211 ARG A O 1
ATOM 1699 N N . THR A 1 212 ? 25.231 -4.402 -6.076 1.00 89.19 212 THR A N 1
ATOM 1700 C CA . THR A 1 212 ? 25.368 -4.005 -4.663 1.00 89.19 212 THR A CA 1
ATOM 1701 C C . THR A 1 212 ? 25.420 -2.493 -4.457 1.00 89.19 212 THR A C 1
ATOM 1703 O O . THR A 1 212 ? 25.610 -2.032 -3.332 1.00 89.19 212 THR A O 1
ATOM 1706 N N . SER A 1 213 ? 25.244 -1.701 -5.524 1.00 89.31 213 SER A N 1
ATOM 1707 C CA . SER A 1 213 ? 25.177 -0.245 -5.407 1.00 89.31 213 SER A CA 1
ATOM 1708 C C . SER A 1 213 ? 24.090 0.138 -4.416 1.00 89.31 213 SER A C 1
ATOM 1710 O O . SER A 1 213 ? 23.012 -0.432 -4.456 1.00 89.31 213 SER A O 1
ATOM 1712 N N . LEU A 1 214 ? 24.323 1.139 -3.574 1.00 88.12 214 LEU A N 1
ATOM 1713 C CA . LEU A 1 214 ? 23.281 1.709 -2.716 1.00 88.12 214 LEU A CA 1
ATOM 1714 C C . LEU A 1 214 ? 22.831 3.101 -3.186 1.00 88.12 214 LEU A C 1
ATOM 1716 O O . LEU A 1 214 ? 22.073 3.772 -2.491 1.00 88.12 214 LEU A O 1
ATOM 1720 N N . ALA A 1 215 ? 23.300 3.548 -4.357 1.00 89.94 215 ALA A N 1
ATOM 1721 C CA . ALA A 1 215 ? 22.921 4.837 -4.922 1.00 89.94 215 ALA A CA 1
ATOM 1722 C C . ALA A 1 215 ? 21.425 4.857 -5.279 1.00 89.94 215 ALA A C 1
ATOM 1724 O O . ALA A 1 215 ? 20.915 3.893 -5.846 1.00 89.94 215 ALA A O 1
ATOM 1725 N N . GLY A 1 216 ? 20.731 5.950 -4.972 1.00 90.94 216 GLY A N 1
ATOM 1726 C CA . GLY A 1 216 ? 19.288 6.127 -5.148 1.00 90.94 216 GLY A CA 1
ATOM 1727 C C . GLY A 1 216 ? 18.425 5.613 -3.998 1.00 90.94 216 GLY A C 1
ATOM 1728 O O . GLY A 1 216 ? 17.209 5.731 -4.078 1.00 90.94 216 GLY A O 1
ATOM 1729 N N . LEU A 1 217 ? 19.018 5.050 -2.941 1.00 92.94 217 LEU A N 1
ATOM 1730 C CA . LEU A 1 217 ? 18.271 4.605 -1.765 1.00 92.94 217 LEU A CA 1
ATOM 1731 C C . LEU A 1 217 ? 18.246 5.699 -0.679 1.00 92.94 217 LEU A C 1
ATOM 1733 O O . LEU A 1 217 ? 19.266 6.373 -0.484 1.00 92.94 217 LEU A O 1
ATOM 1737 N N . PRO A 1 218 ? 17.114 5.885 0.025 1.00 92.25 218 PRO A N 1
ATOM 1738 C CA . PRO A 1 218 ? 16.991 6.858 1.102 1.00 92.25 218 PRO A CA 1
ATOM 1739 C C . PRO A 1 218 ? 17.559 6.300 2.419 1.00 92.25 218 PRO A C 1
ATOM 1741 O O . PRO A 1 218 ? 17.609 5.076 2.603 1.00 92.25 218 PRO A O 1
ATOM 1744 N N . PRO A 1 219 ? 17.957 7.165 3.366 1.00 91.19 219 PRO A N 1
ATOM 1745 C CA . PRO A 1 219 ? 18.058 6.768 4.764 1.00 91.19 219 PRO A CA 1
ATOM 1746 C C . PRO A 1 219 ? 16.658 6.529 5.344 1.00 91.19 219 PRO A C 1
ATOM 1748 O O . PRO A 1 219 ? 15.658 6.974 4.788 1.00 91.19 219 PRO A O 1
ATOM 1751 N N . GLU A 1 220 ? 16.576 5.859 6.488 1.00 89.50 220 GLU A N 1
ATOM 1752 C CA . GLU A 1 220 ? 15.313 5.763 7.223 1.00 89.50 220 GLU A CA 1
ATOM 1753 C C . GLU A 1 220 ? 15.050 7.046 8.026 1.00 89.50 220 GLU A C 1
ATOM 1755 O O . GLU A 1 220 ? 14.054 7.730 7.790 1.00 89.50 220 GLU A O 1
ATOM 1760 N N . GLN A 1 221 ? 15.956 7.367 8.958 1.00 87.19 221 GLN A N 1
ATOM 1761 C CA . GLN A 1 221 ? 15.916 8.544 9.829 1.00 87.19 221 GLN A CA 1
ATOM 1762 C C . GLN A 1 221 ? 17.328 9.095 10.064 1.00 87.19 221 GLN A C 1
ATOM 1764 O O . GLN A 1 221 ? 18.327 8.408 9.833 1.00 87.19 221 GLN A O 1
ATOM 1769 N N . GLY A 1 222 ? 17.427 10.320 10.593 1.00 81.31 222 GLY A N 1
ATOM 1770 C CA . GLY A 1 222 ? 18.716 10.954 10.895 1.00 81.31 222 GLY A CA 1
ATOM 1771 C C . GLY A 1 222 ? 19.612 10.141 11.845 1.00 81.31 222 GLY A C 1
ATOM 1772 O O . GLY A 1 222 ? 20.804 9.991 11.591 1.00 81.31 222 GLY A O 1
ATOM 1773 N N . TYR A 1 223 ? 19.054 9.550 12.909 1.00 79.69 223 TYR A N 1
ATOM 1774 C CA . TYR A 1 223 ? 19.835 8.784 13.897 1.00 79.69 223 TYR A CA 1
ATOM 1775 C C . TYR A 1 223 ? 20.093 7.320 13.504 1.00 79.69 223 TYR A C 1
ATOM 1777 O O . TYR A 1 223 ? 20.931 6.667 14.125 1.00 79.69 223 TYR A O 1
ATOM 1785 N N . THR A 1 224 ? 19.407 6.793 12.484 1.00 82.69 224 THR A N 1
ATOM 1786 C CA . THR A 1 224 ? 19.659 5.446 11.937 1.00 82.69 224 THR A CA 1
ATOM 1787 C C . THR A 1 224 ? 20.497 5.474 10.665 1.00 82.69 224 THR A C 1
ATOM 1789 O O . THR A 1 224 ? 20.807 4.419 10.120 1.00 82.69 224 THR A O 1
ATOM 1792 N N . TYR A 1 225 ? 20.957 6.654 10.237 1.00 84.25 225 TYR A N 1
ATOM 1793 C CA . TYR A 1 225 ? 21.795 6.834 9.050 1.00 84.25 225 TYR A CA 1
ATOM 1794 C C . TYR A 1 225 ? 23.040 5.926 9.042 1.00 84.25 225 TYR A C 1
ATOM 1796 O O . TYR A 1 225 ? 23.424 5.394 7.999 1.00 84.25 225 TYR A O 1
ATOM 1804 N N . GLY A 1 226 ? 23.643 5.688 10.215 1.00 83.75 226 GLY A N 1
ATOM 1805 C CA . GLY A 1 226 ? 24.791 4.786 10.376 1.00 83.75 226 GLY A CA 1
ATOM 1806 C C . GLY A 1 226 ? 24.497 3.313 10.058 1.00 83.75 226 GLY A C 1
ATOM 1807 O O . GLY A 1 226 ? 25.414 2.579 9.703 1.00 83.75 226 GLY A O 1
ATOM 1808 N N . ASN A 1 227 ? 23.228 2.893 10.098 1.00 86.25 227 ASN A N 1
ATOM 1809 C CA . ASN A 1 227 ? 22.794 1.535 9.753 1.00 86.25 227 ASN A CA 1
ATOM 1810 C C . ASN A 1 227 ? 22.610 1.348 8.230 1.00 86.25 227 ASN A C 1
ATOM 1812 O O . ASN A 1 227 ? 22.144 0.304 7.770 1.00 86.25 227 ASN A O 1
ATOM 1816 N N . GLY A 1 228 ? 22.980 2.350 7.430 1.00 86.75 228 GLY A N 1
ATOM 1817 C CA . GLY A 1 228 ? 22.852 2.328 5.979 1.00 86.75 228 GLY A CA 1
ATOM 1818 C C . GLY A 1 228 ? 21.450 2.699 5.482 1.00 86.75 228 GLY A C 1
ATOM 1819 O O . GLY A 1 228 ? 20.539 2.958 6.271 1.00 86.75 228 GLY A O 1
ATOM 1820 N N . PRO A 1 229 ? 21.270 2.775 4.153 1.00 90.06 229 PRO A N 1
ATOM 1821 C CA . PRO A 1 229 ? 19.987 3.106 3.556 1.00 90.06 229 PRO A CA 1
ATOM 1822 C C . PRO A 1 229 ? 19.005 1.938 3.670 1.00 90.06 229 PRO A C 1
ATOM 1824 O O . PRO A 1 229 ? 19.368 0.836 4.076 1.00 90.06 229 PRO A O 1
ATOM 1827 N N . ILE A 1 230 ? 17.763 2.181 3.269 1.00 92.12 230 ILE A N 1
ATOM 1828 C CA . ILE A 1 230 ? 16.665 1.209 3.285 1.00 92.12 230 ILE A CA 1
ATOM 1829 C C . ILE A 1 230 ? 16.150 0.921 1.870 1.00 92.12 230 ILE A C 1
ATOM 1831 O O . ILE A 1 230 ? 16.287 1.735 0.960 1.00 92.12 230 ILE A O 1
ATOM 1835 N N . MET A 1 231 ? 15.525 -0.246 1.687 1.00 92.25 231 MET A N 1
ATOM 1836 C CA . MET A 1 231 ? 14.929 -0.671 0.407 1.00 92.25 231 MET A CA 1
ATOM 1837 C C . MET A 1 231 ? 13.393 -0.578 0.381 1.00 92.25 231 MET A C 1
ATOM 1839 O O . MET A 1 231 ? 12.767 -0.969 -0.602 1.00 92.25 231 MET A O 1
ATOM 1843 N N . LEU A 1 232 ? 12.778 -0.021 1.431 1.00 94.06 232 LEU A N 1
ATOM 1844 C CA . LEU A 1 232 ? 11.359 0.361 1.456 1.00 94.06 232 LEU A CA 1
ATOM 1845 C C . LEU A 1 232 ? 11.165 1.709 0.740 1.00 94.06 232 LEU A C 1
ATOM 1847 O O . LEU A 1 232 ? 10.793 2.723 1.323 1.00 94.06 232 LEU A O 1
ATOM 1851 N N . THR A 1 233 ? 11.464 1.724 -0.554 1.00 95.19 233 THR A N 1
ATOM 1852 C CA . THR A 1 233 ? 11.436 2.886 -1.451 1.00 95.19 233 THR A CA 1
ATOM 1853 C C . THR A 1 233 ? 10.022 3.262 -1.917 1.00 95.19 233 THR A C 1
ATOM 1855 O O . THR A 1 233 ? 9.750 3.399 -3.108 1.00 95.19 233 THR A O 1
ATOM 1858 N N . HIS A 1 234 ? 9.109 3.481 -0.968 1.00 96.12 234 HIS A N 1
ATOM 1859 C CA . HIS A 1 234 ? 7.698 3.805 -1.229 1.00 96.12 234 HIS A CA 1
ATOM 1860 C C . HIS A 1 234 ? 7.493 5.017 -2.148 1.00 96.12 234 HIS A C 1
ATOM 1862 O O . HIS A 1 234 ? 6.531 5.067 -2.906 1.00 96.12 234 HIS A O 1
ATOM 1868 N N . HIS A 1 235 ? 8.444 5.954 -2.173 1.00 96.06 235 HIS A N 1
ATOM 1869 C CA . HIS A 1 235 ? 8.424 7.107 -3.071 1.00 96.06 235 HIS A CA 1
ATOM 1870 C C . HIS A 1 235 ? 8.425 6.744 -4.571 1.00 96.06 235 HIS A C 1
ATOM 1872 O O . HIS A 1 235 ? 7.982 7.554 -5.382 1.00 96.06 235 HIS A O 1
ATOM 1878 N N . ALA A 1 236 ? 8.909 5.558 -4.962 1.00 97.75 236 ALA A N 1
ATOM 1879 C CA . ALA A 1 236 ? 9.149 5.209 -6.363 1.00 97.75 236 ALA A CA 1
ATOM 1880 C C . ALA A 1 236 ? 7.874 5.257 -7.225 1.00 97.75 236 ALA A C 1
ATOM 1882 O O . ALA A 1 236 ? 7.877 5.852 -8.302 1.00 97.75 236 ALA A O 1
ATOM 1883 N N . ALA A 1 237 ? 6.763 4.694 -6.744 1.00 98.06 237 ALA A N 1
ATOM 1884 C CA . ALA A 1 237 ? 5.501 4.684 -7.487 1.00 98.06 237 ALA A CA 1
ATOM 1885 C C . ALA A 1 237 ? 4.944 6.105 -7.709 1.00 98.06 237 ALA A C 1
ATOM 1887 O O . ALA A 1 237 ? 4.461 6.447 -8.790 1.00 98.06 237 ALA A O 1
ATOM 1888 N N . TRP A 1 238 ? 5.087 6.973 -6.708 1.00 98.00 238 TRP A N 1
ATOM 1889 C CA . TRP A 1 238 ? 4.676 8.374 -6.785 1.00 98.00 238 TRP A CA 1
ATOM 1890 C C . TRP A 1 238 ? 5.532 9.182 -7.752 1.00 98.00 238 TRP A C 1
ATOM 1892 O O . TRP A 1 238 ? 5.002 9.987 -8.516 1.00 98.00 238 TRP A O 1
ATOM 1902 N N . LEU A 1 239 ? 6.843 8.932 -7.766 1.00 98.62 239 LEU A N 1
ATOM 1903 C CA . LEU A 1 239 ? 7.749 9.537 -8.734 1.00 98.62 239 LEU A CA 1
ATOM 1904 C C . LEU A 1 239 ? 7.393 9.141 -10.172 1.00 98.62 239 LEU A C 1
ATOM 1906 O O . LEU A 1 239 ? 7.438 10.004 -11.038 1.00 98.62 239 LEU A O 1
ATOM 1910 N N . LEU A 1 240 ? 6.963 7.901 -10.444 1.00 98.56 240 LEU A N 1
ATOM 1911 C CA . LEU A 1 240 ? 6.481 7.518 -11.782 1.00 98.56 240 LEU A CA 1
ATOM 1912 C C . LEU A 1 240 ? 5.244 8.324 -12.200 1.00 98.56 240 LEU A C 1
ATOM 1914 O O . LEU A 1 240 ? 5.169 8.809 -13.331 1.00 98.56 240 LEU A O 1
ATOM 1918 N N . ARG A 1 241 ? 4.291 8.527 -11.283 1.00 98.31 241 ARG A N 1
ATOM 1919 C CA . ARG A 1 241 ? 3.096 9.336 -11.567 1.00 98.31 241 ARG A CA 1
ATOM 1920 C C . ARG A 1 241 ? 3.448 10.802 -11.813 1.00 98.31 241 ARG A C 1
ATOM 1922 O O . ARG A 1 241 ? 2.998 11.392 -12.796 1.00 98.31 241 ARG A O 1
ATOM 1929 N N . LEU A 1 242 ? 4.308 11.371 -10.968 1.00 98.38 242 LEU A N 1
ATOM 1930 C CA . LEU A 1 242 ? 4.823 12.730 -11.134 1.00 98.38 242 LEU A CA 1
ATOM 1931 C C . LEU A 1 242 ? 5.655 12.887 -12.409 1.00 98.38 242 LEU A C 1
ATOM 1933 O O . LEU A 1 242 ? 5.550 13.922 -13.056 1.00 98.38 242 LEU A O 1
ATOM 1937 N N . ALA A 1 243 ? 6.439 11.884 -12.806 1.00 98.31 243 ALA A N 1
ATOM 1938 C CA . ALA A 1 243 ? 7.247 11.932 -14.022 1.00 98.31 243 ALA A CA 1
ATOM 1939 C C . ALA A 1 243 ? 6.378 12.199 -15.256 1.00 98.31 243 ALA A C 1
ATOM 1941 O O . ALA A 1 243 ? 6.739 13.012 -16.104 1.00 98.31 243 ALA A O 1
ATOM 1942 N N . HIS A 1 244 ? 5.210 11.553 -15.332 1.00 97.25 244 HIS A N 1
ATOM 1943 C CA . HIS A 1 244 ? 4.240 11.803 -16.393 1.00 97.25 244 HIS A CA 1
ATOM 1944 C C . HIS A 1 244 ? 3.567 13.173 -16.246 1.00 97.25 244 HIS A C 1
ATOM 1946 O O . HIS A 1 244 ? 3.596 13.974 -17.176 1.00 97.25 244 HIS A O 1
ATOM 1952 N N . LEU A 1 245 ? 2.974 13.450 -15.078 1.00 97.75 245 LEU A N 1
ATOM 1953 C CA . LEU A 1 245 ? 2.106 14.618 -14.875 1.00 97.75 245 LEU A CA 1
ATOM 1954 C C . LEU A 1 245 ? 2.873 15.944 -14.861 1.00 97.75 245 LEU A C 1
ATOM 1956 O O . LEU A 1 245 ? 2.371 16.951 -15.350 1.00 97.75 245 LEU A O 1
ATOM 1960 N N . ALA A 1 246 ? 4.090 15.946 -14.322 1.00 96.25 246 ALA A N 1
ATOM 1961 C CA . ALA A 1 246 ? 4.973 17.108 -14.285 1.00 96.25 246 ALA A CA 1
ATOM 1962 C C . ALA A 1 246 ? 5.983 17.132 -15.447 1.00 96.25 246 ALA A C 1
ATOM 1964 O O . ALA A 1 246 ? 6.799 18.051 -15.505 1.00 96.25 246 ALA A O 1
ATOM 1965 N N . ASN A 1 247 ? 5.934 16.147 -16.357 1.00 95.69 247 ASN A N 1
ATOM 1966 C CA . ASN A 1 247 ? 6.872 15.979 -17.472 1.00 95.69 247 ASN A CA 1
ATOM 1967 C C . ASN A 1 247 ? 8.349 16.030 -17.021 1.00 95.69 247 ASN A C 1
ATOM 1969 O O . ASN A 1 247 ? 9.152 16.796 -17.552 1.00 95.69 247 ASN A O 1
ATOM 1973 N N . GLU A 1 248 ? 8.692 15.225 -16.012 1.00 96.44 248 GLU A N 1
ATOM 1974 C CA . GLU A 1 248 ? 10.002 15.217 -15.351 1.00 96.44 248 GLU A CA 1
ATOM 1975 C C . GLU A 1 248 ? 10.662 13.827 -15.455 1.00 96.44 248 GLU A C 1
ATOM 1977 O O . GLU A 1 248 ? 10.411 12.951 -14.620 1.00 96.44 248 GLU A O 1
ATOM 1982 N N . PRO A 1 249 ? 11.518 13.588 -16.468 1.00 95.38 249 PRO A N 1
ATOM 1983 C CA . PRO A 1 249 ? 12.160 12.289 -16.683 1.00 95.38 249 PRO A CA 1
ATOM 1984 C C . PRO A 1 249 ? 13.051 11.832 -15.522 1.00 95.38 249 PRO A C 1
ATOM 1986 O O . PRO A 1 249 ? 13.149 10.631 -15.269 1.00 95.38 249 PRO A O 1
ATOM 1989 N N . LEU A 1 250 ? 13.654 12.773 -14.783 1.00 96.81 250 LEU A N 1
ATOM 1990 C CA . LEU A 1 250 ? 14.504 12.461 -13.632 1.00 96.81 250 LEU A CA 1
ATOM 1991 C C . LEU A 1 250 ? 13.749 11.657 -12.563 1.00 96.81 250 LEU A C 1
ATOM 1993 O O . LEU A 1 250 ? 14.325 10.775 -11.929 1.00 96.81 250 LEU A O 1
ATOM 1997 N N . PHE A 1 251 ? 12.455 11.928 -12.372 1.00 98.44 251 PHE A N 1
ATOM 1998 C CA . PHE A 1 251 ? 11.634 11.183 -11.419 1.00 98.44 251 PHE A CA 1
ATOM 1999 C C . PHE A 1 251 ? 11.477 9.719 -11.820 1.00 98.44 251 PHE A C 1
ATOM 2001 O O . PHE A 1 251 ? 11.582 8.841 -10.964 1.00 98.44 251 PHE A O 1
ATOM 2008 N N . ALA A 1 252 ? 11.290 9.439 -13.111 1.00 97.69 252 ALA A N 1
ATOM 2009 C CA . ALA A 1 252 ? 11.227 8.067 -13.595 1.00 97.69 252 ALA A CA 1
ATOM 2010 C C . ALA A 1 252 ? 12.573 7.350 -13.403 1.00 97.69 252 ALA A C 1
ATOM 2012 O O . ALA A 1 252 ? 12.595 6.232 -12.890 1.00 97.69 252 ALA A O 1
ATOM 2013 N N . ASP A 1 253 ? 13.694 8.001 -13.732 1.00 95.81 253 ASP A N 1
ATOM 2014 C CA . ASP A 1 253 ? 15.033 7.436 -13.515 1.00 95.81 253 ASP A CA 1
ATOM 2015 C C . ASP A 1 253 ? 15.290 7.112 -12.033 1.00 95.81 253 ASP A C 1
ATOM 2017 O O . ASP A 1 253 ? 15.761 6.018 -11.709 1.00 95.81 253 ASP A O 1
ATOM 2021 N N . ALA A 1 254 ? 14.927 8.023 -11.124 1.00 97.00 254 ALA A N 1
ATOM 2022 C CA . ALA A 1 254 ? 15.037 7.808 -9.684 1.00 97.00 254 ALA A CA 1
ATOM 2023 C C . ALA A 1 254 ? 14.148 6.647 -9.202 1.00 97.00 254 ALA A C 1
ATOM 2025 O O . ALA A 1 254 ? 14.624 5.779 -8.467 1.00 97.00 254 ALA A O 1
ATOM 2026 N N . ALA A 1 255 ? 12.894 6.576 -9.661 1.00 97.56 255 ALA A N 1
ATOM 2027 C CA . ALA A 1 255 ? 11.966 5.500 -9.319 1.00 97.56 255 ALA A CA 1
ATOM 2028 C C . ALA A 1 255 ? 12.472 4.121 -9.763 1.00 97.56 255 ALA A C 1
ATOM 2030 O O . ALA A 1 255 ? 12.495 3.178 -8.972 1.00 97.56 255 ALA A O 1
ATOM 2031 N N . TYR A 1 256 ? 12.913 3.999 -11.018 1.00 96.06 256 TYR A N 1
ATOM 2032 C CA . TYR A 1 256 ? 13.449 2.743 -11.540 1.00 96.06 256 TYR A CA 1
ATOM 2033 C C . TYR A 1 256 ? 14.719 2.327 -10.806 1.00 96.06 256 TYR A C 1
ATOM 2035 O O . TYR A 1 256 ? 14.858 1.155 -10.454 1.00 96.06 256 TYR A O 1
ATOM 2043 N N . ASN A 1 257 ? 15.620 3.273 -10.531 1.00 93.69 257 ASN A N 1
ATOM 2044 C CA . ASN A 1 257 ? 16.845 2.996 -9.791 1.00 93.69 257 ASN A CA 1
ATOM 2045 C C . ASN A 1 257 ? 16.567 2.507 -8.357 1.00 93.69 257 ASN A C 1
ATOM 2047 O O . ASN A 1 257 ? 17.328 1.695 -7.830 1.00 93.69 257 ASN A O 1
ATOM 2051 N N . ALA A 1 258 ? 15.479 2.962 -7.734 1.00 94.44 258 ALA A N 1
ATOM 2052 C CA . ALA A 1 258 ? 15.095 2.601 -6.373 1.00 94.44 258 ALA A CA 1
ATOM 2053 C C . ALA A 1 258 ? 14.477 1.192 -6.230 1.00 94.44 258 ALA A C 1
ATOM 2055 O O . ALA A 1 258 ? 14.408 0.681 -5.111 1.00 94.44 258 ALA A O 1
ATOM 2056 N N . VAL A 1 259 ? 14.035 0.557 -7.327 1.00 95.19 259 VAL A N 1
ATOM 2057 C CA . VAL A 1 259 ? 13.296 -0.727 -7.292 1.00 95.19 259 VAL A CA 1
ATOM 2058 C C . VAL A 1 259 ? 13.906 -1.799 -8.200 1.00 95.19 259 VAL A C 1
ATOM 2060 O O . VAL A 1 259 ? 14.115 -2.934 -7.767 1.00 95.19 259 VAL A O 1
ATOM 2063 N N . LEU A 1 260 ? 14.210 -1.481 -9.461 1.00 93.50 260 LEU A N 1
ATOM 2064 C CA . LEU A 1 260 ? 14.573 -2.497 -10.451 1.00 93.50 260 LEU A CA 1
ATOM 2065 C C . LEU A 1 260 ? 15.912 -3.172 -10.128 1.00 93.50 260 LEU A C 1
ATOM 2067 O O . LEU A 1 260 ? 16.937 -2.519 -9.953 1.00 93.50 260 LEU A O 1
ATOM 2071 N N . GLY A 1 261 ? 15.905 -4.508 -10.097 1.00 90.50 261 GLY A N 1
ATOM 2072 C CA . GLY A 1 261 ? 17.107 -5.323 -9.891 1.00 90.50 261 GLY A CA 1
ATOM 2073 C C . GLY A 1 261 ? 17.684 -5.280 -8.471 1.00 90.50 261 GLY A C 1
ATOM 2074 O O . GLY A 1 261 ? 18.785 -5.784 -8.266 1.00 90.50 261 GLY A O 1
ATOM 2075 N N . ARG A 1 262 ? 16.965 -4.691 -7.505 1.00 91.00 262 ARG A N 1
ATOM 2076 C CA . ARG A 1 262 ? 17.413 -4.554 -6.110 1.00 91.00 262 ARG A CA 1
ATOM 2077 C C . ARG A 1 262 ? 17.239 -5.822 -5.290 1.00 91.00 262 ARG A C 1
ATOM 2079 O O . ARG A 1 262 ? 18.066 -6.101 -4.431 1.00 91.00 262 ARG A O 1
ATOM 2086 N N . TYR A 1 263 ? 16.177 -6.574 -5.549 1.00 92.19 263 TYR A N 1
ATOM 2087 C CA . TYR A 1 263 ? 15.816 -7.758 -4.783 1.00 92.19 263 TYR A CA 1
ATOM 2088 C C . TYR A 1 263 ? 14.875 -8.666 -5.580 1.00 92.19 263 TYR A C 1
ATOM 2090 O O . TYR A 1 263 ? 14.160 -8.203 -6.468 1.00 92.19 263 TYR A O 1
ATOM 2098 N N . ALA A 1 264 ? 14.886 -9.964 -5.272 1.00 92.19 264 ALA A N 1
ATOM 2099 C CA . ALA A 1 264 ? 13.941 -10.943 -5.819 1.00 92.19 264 ALA A CA 1
ATOM 2100 C C . ALA A 1 264 ? 12.835 -11.333 -4.821 1.00 92.19 264 ALA A C 1
ATOM 2102 O O . ALA A 1 264 ? 11.880 -12.010 -5.195 1.00 92.19 264 ALA A O 1
ATOM 2103 N N . ASN A 1 265 ? 12.979 -10.939 -3.554 1.00 92.38 265 ASN A N 1
ATOM 2104 C CA . ASN A 1 265 ? 12.035 -11.167 -2.461 1.00 92.38 265 ASN A CA 1
ATOM 2105 C C . ASN A 1 265 ? 12.269 -10.103 -1.366 1.00 92.38 265 ASN A C 1
ATOM 2107 O O . ASN A 1 265 ? 13.123 -9.240 -1.554 1.00 92.38 265 ASN A O 1
ATOM 2111 N N . PHE A 1 266 ? 11.552 -10.139 -0.239 1.00 93.19 266 PHE A N 1
ATOM 2112 C CA . PHE A 1 266 ? 11.730 -9.162 0.843 1.00 93.19 266 PHE A CA 1
ATOM 2113 C C . PHE A 1 266 ? 13.196 -9.128 1.327 1.00 93.19 266 PHE A C 1
ATOM 2115 O O . PHE A 1 266 ? 13.652 -10.123 1.889 1.00 93.19 266 PHE A O 1
ATOM 2122 N N . PRO A 1 267 ? 13.939 -8.017 1.140 1.00 91.31 267 PRO A N 1
ATOM 2123 C CA . PRO A 1 267 ? 15.396 -7.982 1.326 1.00 91.31 267 PRO A CA 1
ATOM 2124 C C . PRO A 1 267 ? 15.833 -7.783 2.786 1.00 91.31 267 PRO A C 1
ATOM 2126 O O . PRO A 1 267 ? 17.021 -7.630 3.069 1.00 91.31 267 PRO A O 1
ATOM 2129 N N . GLY A 1 268 ? 14.878 -7.741 3.715 1.00 90.31 268 GLY A N 1
ATOM 2130 C CA . GLY A 1 268 ? 15.104 -7.316 5.088 1.00 90.31 268 GLY A CA 1
ATOM 2131 C C . GLY A 1 268 ? 15.260 -5.804 5.211 1.00 90.31 268 GLY A C 1
ATOM 2132 O O . GLY A 1 268 ? 14.684 -5.033 4.440 1.00 90.31 268 GLY A O 1
ATOM 2133 N N . TYR A 1 269 ? 15.987 -5.376 6.234 1.00 89.44 269 TYR A N 1
ATOM 2134 C CA . TYR A 1 269 ? 16.059 -3.992 6.676 1.00 89.44 269 TYR A CA 1
ATOM 2135 C C . TYR A 1 269 ? 17.462 -3.625 7.157 1.00 89.44 269 TYR A C 1
ATOM 2137 O O . TYR A 1 269 ? 18.160 -4.470 7.713 1.00 89.44 269 TYR A O 1
ATOM 2145 N N . TYR A 1 270 ? 17.834 -2.353 6.977 1.00 87.31 270 TYR A N 1
ATOM 2146 C CA . TYR A 1 270 ? 19.192 -1.814 7.135 1.00 87.31 270 TYR A CA 1
ATOM 2147 C C . TYR A 1 270 ? 20.262 -2.532 6.297 1.00 87.31 270 TYR A C 1
ATOM 2149 O O . TYR A 1 270 ? 20.348 -3.756 6.236 1.00 87.31 270 TYR A O 1
ATOM 2157 N N . PHE A 1 271 ? 21.117 -1.754 5.640 1.00 83.62 271 PHE A N 1
ATOM 2158 C CA . PHE A 1 271 ? 22.083 -2.283 4.680 1.00 83.62 271 PHE A CA 1
ATOM 2159 C C . PHE A 1 271 ? 23.425 -1.557 4.822 1.00 83.62 271 PHE A C 1
ATOM 2161 O O . PHE A 1 271 ? 23.704 -0.589 4.114 1.00 83.62 271 PHE A O 1
ATOM 2168 N N . THR A 1 272 ? 24.273 -2.024 5.741 1.00 76.62 272 THR A N 1
ATOM 2169 C CA . THR A 1 272 ? 25.652 -1.521 5.909 1.00 76.62 272 THR A CA 1
ATOM 2170 C C . THR A 1 272 ? 26.656 -2.270 5.032 1.00 76.62 272 THR A C 1
ATOM 2172 O O . THR A 1 272 ? 27.642 -1.685 4.582 1.00 76.62 272 THR A O 1
ATOM 2175 N N . SER A 1 273 ? 26.395 -3.545 4.736 1.00 69.00 273 SER A N 1
ATOM 2176 C CA . SER A 1 273 ? 27.300 -4.416 3.981 1.00 69.00 273 SER A CA 1
ATOM 2177 C C . SER A 1 273 ? 27.185 -4.158 2.476 1.00 69.00 273 SER A C 1
ATOM 2179 O O . SER A 1 273 ? 26.369 -4.757 1.778 1.00 69.00 273 SER A O 1
ATOM 2181 N N . LEU A 1 274 ? 28.031 -3.253 1.971 1.00 67.81 274 LEU A N 1
ATOM 2182 C CA . LEU A 1 274 ? 28.111 -2.844 0.555 1.00 67.81 274 LEU A CA 1
ATOM 2183 C C . LEU A 1 274 ? 28.553 -3.969 -0.405 1.00 67.81 274 LEU A C 1
ATOM 2185 O O . LEU A 1 274 ? 28.512 -3.799 -1.624 1.00 67.81 274 LEU A O 1
ATOM 2189 N N . GLU A 1 275 ? 28.988 -5.111 0.129 1.00 76.31 275 GLU A N 1
ATOM 2190 C CA . GLU A 1 275 ? 29.637 -6.195 -0.615 1.00 76.31 275 GLU A CA 1
ATOM 2191 C C . GLU A 1 275 ? 28.954 -7.551 -0.376 1.00 76.31 275 GLU A C 1
ATOM 2193 O O . GLU A 1 275 ? 29.621 -8.551 -0.119 1.00 76.31 275 GLU A O 1
ATOM 2198 N N . THR A 1 276 ? 27.620 -7.603 -0.452 1.00 89.62 276 THR A N 1
ATOM 2199 C CA . THR A 1 276 ? 26.873 -8.871 -0.425 1.00 89.62 276 THR A CA 1
ATOM 2200 C C . THR A 1 276 ? 25.697 -8.886 -1.397 1.00 89.62 276 THR A C 1
ATOM 2202 O O . THR A 1 276 ? 25.075 -7.859 -1.668 1.00 89.62 276 THR A O 1
ATOM 2205 N N . ASP A 1 277 ? 25.387 -10.070 -1.921 1.00 90.31 277 ASP A N 1
ATOM 2206 C CA . ASP A 1 277 ? 24.245 -10.346 -2.792 1.00 90.31 277 ASP A CA 1
ATOM 2207 C C . ASP A 1 277 ? 23.116 -11.109 -2.076 1.00 90.31 277 ASP A C 1
ATOM 2209 O O . ASP A 1 277 ? 22.094 -11.399 -2.696 1.00 90.31 277 ASP A O 1
ATOM 2213 N N . ILE A 1 278 ? 23.287 -11.439 -0.790 1.00 89.69 278 ILE A N 1
ATOM 2214 C CA . ILE A 1 278 ? 22.394 -12.337 -0.042 1.00 89.69 278 ILE A CA 1
ATOM 2215 C C . ILE A 1 278 ? 20.945 -11.832 -0.044 1.00 89.69 278 ILE A C 1
ATOM 2217 O O . ILE A 1 278 ? 20.061 -12.579 -0.457 1.00 89.69 278 ILE A O 1
ATOM 2221 N N . TYR A 1 279 ? 20.706 -10.562 0.305 1.00 88.38 279 TYR A N 1
ATOM 2222 C CA . TYR A 1 279 ? 19.361 -9.956 0.318 1.00 88.38 279 TYR A CA 1
ATOM 2223 C C . TYR A 1 279 ? 18.665 -9.950 -1.050 1.00 88.38 279 TYR A C 1
ATOM 2225 O O . TYR A 1 279 ? 17.456 -9.745 -1.132 1.00 88.38 279 TYR A O 1
ATOM 2233 N N . GLN A 1 280 ? 19.409 -10.137 -2.145 1.00 90.25 280 GLN A N 1
ATOM 2234 C CA . GLN A 1 280 ? 18.842 -10.105 -3.492 1.00 90.25 280 GLN A CA 1
ATOM 2235 C C . GLN A 1 280 ? 18.231 -11.435 -3.902 1.00 90.25 280 GLN A C 1
ATOM 2237 O O . GLN A 1 280 ? 17.550 -11.502 -4.927 1.00 90.25 280 GLN A O 1
ATOM 2242 N N . ARG A 1 281 ? 18.527 -12.506 -3.165 1.00 88.69 281 ARG A N 1
ATOM 2243 C CA . ARG A 1 281 ? 18.185 -13.863 -3.571 1.00 88.69 281 ARG A CA 1
ATOM 2244 C C . ARG A 1 281 ? 16.724 -14.180 -3.245 1.00 88.69 281 ARG A C 1
ATOM 2246 O O . ARG A 1 281 ? 16.210 -13.734 -2.222 1.00 88.69 281 ARG A O 1
ATOM 2253 N N . PRO A 1 282 ? 16.036 -14.962 -4.092 1.00 90.88 282 PRO A N 1
ATOM 2254 C CA . PRO A 1 282 ? 14.619 -15.259 -3.897 1.00 90.88 282 PRO A CA 1
ATOM 2255 C C . PRO A 1 282 ? 14.348 -16.093 -2.637 1.00 90.88 282 PRO A C 1
ATOM 2257 O O . PRO A 1 282 ? 13.283 -15.966 -2.035 1.00 90.88 282 PRO A O 1
ATOM 2260 N N . ASP A 1 283 ? 15.309 -16.923 -2.230 1.00 89.44 283 ASP A N 1
ATOM 2261 C CA . ASP A 1 283 ? 15.252 -17.756 -1.030 1.00 89.44 283 ASP A CA 1
ATOM 2262 C C . ASP A 1 283 ? 15.626 -16.997 0.247 1.00 89.44 283 ASP A C 1
ATOM 2264 O O . ASP A 1 283 ? 15.487 -17.563 1.328 1.00 89.44 283 ASP A O 1
ATOM 2268 N N . TYR A 1 284 ? 16.077 -15.738 0.148 1.00 87.19 284 TYR A N 1
ATOM 2269 C CA . TYR A 1 284 ? 16.570 -14.986 1.298 1.00 87.19 284 TYR A CA 1
ATOM 2270 C C . TYR A 1 284 ? 15.566 -14.948 2.452 1.00 87.19 284 TYR A C 1
ATOM 2272 O O . TYR A 1 284 ? 15.926 -15.464 3.488 1.00 87.19 284 TYR A O 1
ATOM 2280 N N . PRO A 1 285 ? 14.310 -14.487 2.339 1.00 86.44 285 PRO A N 1
ATOM 2281 C CA . PRO A 1 285 ? 13.413 -14.458 3.498 1.00 86.44 285 PRO A CA 1
ATOM 2282 C C . PRO A 1 285 ? 12.792 -15.828 3.839 1.00 86.44 285 PRO A C 1
ATOM 2284 O O . PRO A 1 285 ? 11.897 -15.891 4.676 1.00 86.44 285 PRO A O 1
ATOM 2287 N N . LEU A 1 286 ? 13.207 -16.914 3.169 1.00 87.69 286 LEU A N 1
ATOM 2288 C CA . LEU A 1 286 ? 12.658 -18.266 3.349 1.00 87.69 286 LEU A CA 1
ATOM 2289 C C . LEU A 1 286 ? 13.571 -19.200 4.158 1.00 87.69 286 LEU A C 1
ATOM 2291 O O . LEU A 1 286 ? 13.170 -20.326 4.449 1.00 87.69 286 LEU A O 1
ATOM 2295 N N . ARG A 1 287 ? 14.794 -18.775 4.495 1.00 83.75 287 ARG A N 1
ATOM 2296 C CA . ARG A 1 287 ? 15.703 -19.565 5.346 1.00 83.75 287 ARG A CA 1
ATOM 2297 C C . ARG A 1 287 ? 15.334 -19.433 6.835 1.00 83.75 287 ARG A C 1
ATOM 2299 O O . ARG A 1 287 ? 14.562 -18.543 7.192 1.00 83.75 287 ARG A O 1
ATOM 2306 N N . PRO A 1 288 ? 15.853 -20.308 7.714 1.00 84.19 288 PRO A N 1
ATOM 2307 C CA . PRO A 1 288 ? 15.671 -20.183 9.158 1.00 84.19 288 PRO A CA 1
ATOM 2308 C C . PRO A 1 288 ? 16.165 -18.834 9.691 1.00 84.19 288 PRO A C 1
ATOM 2310 O O . PRO A 1 288 ? 17.203 -18.330 9.261 1.00 84.19 288 PRO A O 1
ATOM 2313 N N . TYR A 1 289 ? 15.439 -18.260 10.652 1.00 77.94 289 TYR A N 1
ATOM 2314 C CA . TYR A 1 289 ? 15.746 -16.936 11.203 1.00 77.94 289 TYR A CA 1
ATOM 2315 C C . TYR A 1 289 ? 17.162 -16.864 11.798 1.00 77.94 289 TYR A C 1
ATOM 2317 O O . TYR A 1 289 ? 17.848 -15.853 11.670 1.00 77.94 289 TYR A O 1
ATOM 2325 N N . GLU A 1 290 ? 17.635 -17.962 12.386 1.00 76.94 290 GLU A N 1
ATOM 2326 C CA . GLU A 1 290 ? 18.955 -18.096 13.001 1.00 76.94 290 GLU A CA 1
ATOM 2327 C C . GLU A 1 290 ? 20.112 -18.013 11.992 1.00 76.94 290 GLU A C 1
ATOM 2329 O O . GLU A 1 290 ? 21.254 -17.761 12.392 1.00 76.94 290 GLU A O 1
ATOM 2334 N N . GLU A 1 291 ? 19.840 -18.207 10.697 1.00 77.81 291 GLU A N 1
ATOM 2335 C CA . GLU A 1 291 ? 20.823 -18.059 9.620 1.00 77.81 291 GLU A CA 1
ATOM 2336 C C . GLU A 1 291 ? 21.007 -16.592 9.187 1.00 77.81 291 GLU A C 1
ATOM 2338 O O . GLU A 1 291 ? 22.054 -16.252 8.631 1.00 77.81 291 GLU A O 1
ATOM 2343 N N . PHE A 1 292 ? 20.056 -15.693 9.483 1.00 75.06 292 PHE A N 1
ATOM 2344 C CA . PHE A 1 292 ? 20.154 -14.265 9.149 1.00 75.06 292 PHE A CA 1
ATOM 2345 C C . PHE A 1 292 ? 20.706 -13.463 10.312 1.00 75.06 292 PHE A C 1
ATOM 2347 O O . PHE A 1 292 ? 19.981 -12.948 11.160 1.00 75.06 292 PHE A O 1
ATOM 2354 N N . LYS A 1 293 ? 22.026 -13.326 10.336 1.00 76.81 293 LYS A N 1
ATOM 2355 C CA . LYS A 1 293 ? 22.686 -12.522 11.367 1.00 76.81 293 LYS A CA 1
ATOM 2356 C C . LYS A 1 293 ? 23.089 -11.144 10.860 1.00 76.81 293 LYS A C 1
ATOM 2358 O O . LYS A 1 293 ? 23.158 -10.213 11.651 1.00 76.81 293 LYS A O 1
ATOM 2363 N N . TYR A 1 294 ? 23.298 -10.991 9.550 1.00 83.25 294 TYR A N 1
ATOM 2364 C CA . TYR A 1 294 ? 24.003 -9.820 9.036 1.00 83.25 294 TYR A CA 1
ATOM 2365 C C . TYR A 1 294 ? 23.137 -8.555 8.860 1.00 83.25 294 TYR A C 1
ATOM 2367 O O . TYR A 1 294 ? 23.676 -7.456 8.823 1.00 83.25 294 TYR A O 1
ATOM 2375 N N . ASN A 1 295 ? 21.812 -8.646 8.746 1.00 85.75 295 ASN A N 1
ATOM 2376 C CA . ASN A 1 295 ? 20.924 -7.477 8.643 1.00 85.75 295 ASN A CA 1
ATOM 2377 C C . ASN A 1 295 ? 19.675 -7.643 9.524 1.00 85.75 295 ASN A C 1
ATOM 2379 O O . ASN A 1 295 ? 19.508 -8.659 10.194 1.00 85.75 295 ASN A O 1
ATOM 2383 N N . ALA A 1 296 ? 18.815 -6.622 9.575 1.00 84.44 296 ALA A N 1
ATOM 2384 C CA . ALA A 1 296 ? 17.612 -6.649 10.401 1.00 84.44 296 ALA A CA 1
ATOM 2385 C C . ALA A 1 296 ? 16.411 -7.222 9.636 1.00 84.44 296 ALA A C 1
ATOM 2387 O O . ALA A 1 296 ? 16.221 -6.943 8.454 1.00 84.44 296 ALA A O 1
ATOM 2388 N N . LEU A 1 297 ? 15.541 -7.959 10.326 1.00 84.62 297 LEU A N 1
ATOM 2389 C CA . LEU A 1 297 ? 14.254 -8.408 9.795 1.00 84.62 297 LEU A CA 1
ATOM 2390 C C . LEU A 1 297 ? 13.125 -7.878 10.675 1.00 84.62 297 LEU A C 1
ATOM 2392 O O . LEU A 1 297 ? 12.980 -8.255 11.835 1.00 84.62 297 LEU A O 1
ATOM 2396 N N . PHE A 1 298 ? 12.309 -7.001 10.098 1.00 86.31 298 PHE A N 1
ATOM 2397 C CA . PHE A 1 298 ? 11.111 -6.460 10.728 1.00 86.31 298 PHE A CA 1
ATOM 2398 C C . PHE A 1 298 ? 9.890 -7.011 9.995 1.00 86.31 298 PHE A C 1
ATOM 2400 O O . PHE A 1 298 ? 9.559 -6.557 8.901 1.00 86.31 298 PHE A O 1
ATOM 2407 N N . TYR A 1 299 ? 9.236 -8.022 10.573 1.00 86.00 299 TYR A N 1
ATOM 2408 C CA . TYR A 1 299 ? 8.123 -8.735 9.929 1.00 86.00 299 TYR A CA 1
ATOM 2409 C C . TYR A 1 299 ? 6.935 -7.824 9.593 1.00 86.00 299 TYR A C 1
ATOM 2411 O O . TYR A 1 299 ? 6.251 -8.034 8.592 1.00 86.00 299 TYR A O 1
ATOM 2419 N N . ASN A 1 300 ? 6.734 -6.758 10.368 1.00 87.81 300 ASN A N 1
ATOM 2420 C CA . ASN A 1 300 ? 5.735 -5.730 10.088 1.00 87.81 300 ASN A CA 1
ATOM 2421 C C . ASN A 1 300 ? 5.995 -4.962 8.775 1.00 87.81 300 ASN A C 1
ATOM 2423 O O . ASN A 1 300 ? 5.054 -4.400 8.227 1.00 87.81 300 ASN A O 1
ATOM 2427 N N . HIS A 1 301 ? 7.217 -4.982 8.223 1.00 92.62 301 HIS A N 1
ATOM 2428 C CA . HIS A 1 301 ? 7.549 -4.345 6.940 1.00 92.62 301 HIS A CA 1
ATOM 2429 C C . HIS A 1 301 ? 7.233 -5.195 5.701 1.00 92.62 301 HIS A C 1
ATOM 2431 O O . HIS A 1 301 ? 7.285 -4.670 4.589 1.00 92.62 301 HIS A O 1
ATOM 2437 N N . ILE A 1 302 ? 6.861 -6.470 5.854 1.00 92.81 302 ILE A N 1
ATOM 2438 C CA . ILE A 1 302 ? 6.539 -7.336 4.708 1.00 92.81 302 ILE A CA 1
ATOM 2439 C C . ILE A 1 302 ? 5.296 -6.819 3.969 1.00 92.81 302 ILE A C 1
ATOM 2441 O O . IL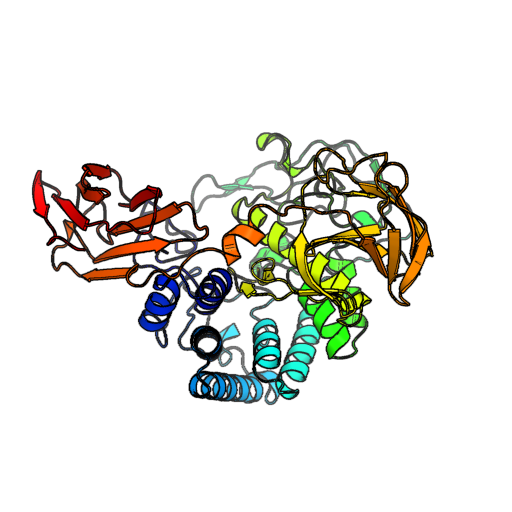E A 1 302 ? 5.308 -6.710 2.744 1.00 92.81 302 ILE A O 1
ATOM 2445 N N . TRP A 1 303 ? 4.242 -6.443 4.698 1.00 92.81 303 TRP A N 1
ATOM 2446 C CA . TRP A 1 303 ? 3.015 -5.900 4.104 1.00 92.81 303 TRP A CA 1
ATOM 2447 C C . TRP A 1 303 ? 3.236 -4.559 3.383 1.00 92.81 303 TRP A C 1
ATOM 2449 O O . TRP A 1 303 ? 2.848 -4.456 2.217 1.00 92.81 303 TRP A O 1
ATOM 2459 N N . PRO A 1 304 ? 3.912 -3.563 3.990 1.00 94.50 304 PRO A N 1
ATOM 2460 C CA . PRO A 1 304 ? 4.378 -2.374 3.282 1.00 94.50 304 PRO A CA 1
ATOM 2461 C C . PRO A 1 304 ? 5.193 -2.685 2.027 1.00 94.50 304 PRO A C 1
ATOM 2463 O O . PRO A 1 304 ? 4.959 -2.081 0.986 1.00 94.50 304 PRO A O 1
ATOM 2466 N N . HIS A 1 305 ? 6.099 -3.664 2.076 1.00 95.69 305 HIS A N 1
ATOM 2467 C CA . HIS A 1 305 ? 6.880 -4.042 0.902 1.00 95.69 305 HIS A CA 1
ATOM 2468 C C . HIS A 1 305 ? 5.999 -4.605 -0.223 1.00 95.69 305 HIS A C 1
ATOM 2470 O O . HIS A 1 305 ? 6.177 -4.241 -1.381 1.00 95.69 305 HIS A O 1
ATOM 2476 N N . ILE A 1 306 ? 5.001 -5.432 0.102 1.00 95.25 306 ILE A N 1
ATOM 2477 C CA . ILE A 1 306 ? 4.013 -5.905 -0.879 1.00 95.25 306 ILE A CA 1
ATOM 2478 C C . ILE A 1 306 ? 3.261 -4.718 -1.499 1.00 95.25 306 ILE A C 1
ATOM 2480 O O . ILE A 1 306 ? 3.123 -4.661 -2.723 1.00 95.25 306 ILE A O 1
ATOM 2484 N N . ALA A 1 307 ? 2.815 -3.760 -0.679 1.00 96.19 307 ALA A N 1
ATOM 2485 C CA . ALA A 1 307 ? 2.128 -2.559 -1.154 1.00 96.19 307 ALA A CA 1
ATOM 2486 C C . ALA A 1 307 ? 3.020 -1.716 -2.081 1.00 96.19 307 ALA A C 1
ATOM 2488 O O . ALA A 1 307 ? 2.572 -1.329 -3.157 1.00 96.19 307 ALA A O 1
ATOM 2489 N N . LEU A 1 308 ? 4.293 -1.518 -1.721 1.00 97.44 308 LEU A N 1
ATOM 2490 C CA . LEU A 1 308 ? 5.289 -0.826 -2.542 1.00 97.44 308 LEU A CA 1
ATOM 2491 C C . LEU A 1 308 ? 5.407 -1.459 -3.929 1.00 97.44 308 LEU A C 1
ATOM 2493 O O . LEU A 1 308 ? 5.338 -0.751 -4.932 1.00 97.44 308 LEU A O 1
ATOM 2497 N N . ILE A 1 309 ? 5.588 -2.782 -4.001 1.00 96.81 309 ILE A N 1
ATOM 2498 C CA . ILE A 1 309 ? 5.807 -3.478 -5.278 1.00 96.81 309 ILE A CA 1
ATOM 2499 C C . ILE A 1 309 ? 4.558 -3.460 -6.145 1.00 96.81 309 ILE A C 1
ATOM 2501 O O . ILE A 1 309 ? 4.656 -3.196 -7.344 1.00 96.81 309 ILE A O 1
ATOM 2505 N N . ALA A 1 310 ? 3.391 -3.717 -5.552 1.00 97.00 310 ALA A N 1
ATOM 2506 C CA . ALA A 1 310 ? 2.126 -3.661 -6.271 1.00 97.00 310 ALA A CA 1
ATOM 2507 C C . ALA A 1 310 ? 1.878 -2.255 -6.838 1.00 97.00 310 ALA A C 1
ATOM 2509 O O . ALA A 1 310 ? 1.531 -2.113 -8.012 1.00 97.00 310 ALA A O 1
ATOM 2510 N N . ASP A 1 311 ? 2.118 -1.221 -6.031 1.00 98.44 311 ASP A N 1
ATOM 2511 C CA . ASP A 1 311 ? 1.939 0.164 -6.443 1.00 98.44 311 ASP A CA 1
ATOM 2512 C C . ASP A 1 311 ? 2.926 0.584 -7.535 1.00 98.44 311 ASP A C 1
ATOM 2514 O O . ASP A 1 311 ? 2.537 1.181 -8.542 1.00 98.44 311 ASP A O 1
ATOM 2518 N N . PHE A 1 312 ? 4.199 0.215 -7.386 1.00 98.38 312 PHE A N 1
ATOM 2519 C CA . PHE A 1 312 ? 5.218 0.464 -8.397 1.00 98.38 312 PHE A CA 1
ATOM 2520 C C . PHE A 1 312 ? 4.862 -0.206 -9.727 1.00 98.38 312 PHE A C 1
ATOM 2522 O O . PHE A 1 312 ? 4.909 0.449 -10.762 1.00 98.38 312 PHE A O 1
ATOM 2529 N N . LEU A 1 313 ? 4.466 -1.482 -9.708 1.00 97.88 313 LEU A N 1
ATOM 2530 C CA . LEU A 1 313 ? 4.144 -2.246 -10.915 1.00 97.88 313 LEU A CA 1
ATOM 2531 C C . LEU A 1 313 ? 2.953 -1.649 -11.680 1.00 97.88 313 LEU A C 1
ATOM 2533 O O . LEU A 1 313 ? 3.000 -1.530 -12.905 1.00 97.88 313 LEU A O 1
ATOM 2537 N N . ILE A 1 314 ? 1.895 -1.253 -10.967 1.00 98.56 314 ILE A N 1
ATOM 2538 C CA . ILE A 1 314 ? 0.715 -0.626 -11.576 1.00 98.56 314 ILE A CA 1
ATOM 2539 C C . ILE A 1 314 ? 1.041 0.792 -12.065 1.00 98.56 314 ILE A C 1
ATOM 2541 O O . ILE A 1 314 ? 0.659 1.162 -13.177 1.00 98.56 314 ILE A O 1
ATOM 2545 N N . SER A 1 315 ? 1.800 1.566 -11.285 1.00 98.56 315 SER A N 1
ATOM 2546 C CA . SER A 1 315 ? 2.239 2.910 -11.676 1.00 98.56 315 SER A CA 1
ATOM 2547 C C . SER A 1 315 ? 3.194 2.883 -12.876 1.00 98.56 315 SER A C 1
ATOM 2549 O O . SER A 1 315 ? 3.153 3.795 -13.697 1.00 98.56 315 SER A O 1
ATOM 2551 N N . ASP A 1 316 ? 4.007 1.832 -13.031 1.00 98.50 316 ASP A N 1
ATOM 2552 C CA . ASP A 1 316 ? 4.870 1.614 -14.199 1.00 98.50 316 ASP A CA 1
ATOM 2553 C C . ASP A 1 316 ? 4.036 1.396 -15.472 1.00 98.50 316 ASP A C 1
ATOM 2555 O O . ASP A 1 316 ? 4.265 2.039 -16.503 1.00 98.50 316 ASP A O 1
ATOM 2559 N N . ALA A 1 317 ? 2.992 0.565 -15.384 1.00 98.50 317 ALA A N 1
ATOM 2560 C CA . ALA A 1 317 ? 2.060 0.352 -16.488 1.00 98.50 317 ALA A CA 1
ATOM 2561 C C . ALA A 1 317 ? 1.344 1.653 -16.874 1.00 98.50 317 ALA A C 1
ATOM 2563 O O . ALA A 1 317 ? 1.262 1.992 -18.059 1.00 98.50 317 ALA A O 1
ATOM 2564 N N . TRP A 1 318 ? 0.886 2.416 -15.882 1.00 98.50 318 TRP A N 1
ATOM 2565 C CA . TRP A 1 318 ? 0.252 3.716 -16.087 1.00 98.50 318 TRP A CA 1
ATOM 2566 C C . TRP A 1 318 ? 1.208 4.739 -16.722 1.00 98.50 318 TRP A C 1
ATOM 2568 O O . TRP A 1 318 ? 0.865 5.366 -17.725 1.00 98.50 318 TRP A O 1
ATOM 2578 N N . TYR A 1 319 ? 2.445 4.843 -16.226 1.00 98.38 319 TYR A N 1
ATOM 2579 C CA . TYR A 1 319 ? 3.467 5.755 -16.747 1.00 98.38 319 TYR A CA 1
ATOM 2580 C C . TYR A 1 319 ? 3.826 5.443 -18.207 1.00 98.38 319 TYR A C 1
ATOM 2582 O O . TYR A 1 319 ? 3.767 6.324 -19.070 1.00 98.38 319 TYR A O 1
ATOM 2590 N N . ARG A 1 320 ? 4.151 4.180 -18.521 1.00 97.62 320 ARG A N 1
ATOM 2591 C CA . ARG A 1 320 ? 4.548 3.766 -19.882 1.00 97.62 320 ARG A CA 1
ATOM 2592 C C . ARG A 1 320 ? 3.411 3.861 -20.888 1.00 97.62 320 ARG A C 1
ATOM 2594 O O . ARG A 1 320 ? 3.659 4.111 -22.067 1.00 97.62 320 ARG A O 1
ATOM 2601 N N . SER A 1 321 ? 2.180 3.644 -20.430 1.00 97.81 321 SER A N 1
ATOM 2602 C CA . SER A 1 321 ? 0.978 3.742 -21.257 1.00 97.81 321 SER A CA 1
ATOM 2603 C C . SER A 1 321 ? 0.459 5.171 -21.408 1.00 97.81 321 SER A C 1
ATOM 2605 O O . SER A 1 321 ? -0.423 5.384 -22.233 1.00 97.81 321 SER A O 1
ATOM 2607 N N . ARG A 1 322 ? 1.003 6.143 -20.657 1.00 96.88 322 ARG A N 1
ATOM 2608 C CA . ARG A 1 322 ? 0.492 7.524 -20.576 1.00 96.88 322 ARG A CA 1
ATOM 2609 C C . ARG A 1 322 ? -0.971 7.579 -20.121 1.00 96.88 322 ARG A C 1
ATOM 2611 O O . ARG A 1 322 ? -1.763 8.340 -20.662 1.00 96.88 322 ARG A O 1
ATOM 2618 N N . GLY A 1 323 ? -1.321 6.735 -19.154 1.00 96.88 323 GLY A N 1
ATOM 2619 C CA . GLY A 1 323 ? -2.669 6.643 -18.598 1.00 96.88 323 GLY A CA 1
ATOM 2620 C C . GLY A 1 323 ? -3.644 5.751 -19.369 1.00 96.88 323 GLY A C 1
ATOM 2621 O O . GLY A 1 323 ? -4.761 5.559 -18.899 1.00 96.88 323 GLY A O 1
ATOM 2622 N N . GLU A 1 324 ? -3.243 5.148 -20.494 1.00 98.38 324 GLU A N 1
ATOM 2623 C CA . GLU A 1 324 ? -4.102 4.202 -21.224 1.00 98.38 324 GLU A CA 1
ATOM 2624 C C . GLU A 1 324 ? -4.316 2.888 -20.454 1.00 98.38 324 GLU A C 1
ATOM 2626 O O . GLU A 1 324 ? -5.343 2.236 -20.615 1.00 98.38 324 GLU A O 1
ATOM 2631 N N . VAL A 1 325 ? -3.377 2.492 -19.593 1.00 98.62 325 VAL A N 1
ATOM 2632 C CA . VAL A 1 325 ? -3.575 1.461 -18.566 1.00 98.62 325 VAL A CA 1
ATOM 2633 C C . VAL A 1 325 ? -3.783 2.183 -17.242 1.00 98.62 325 VAL A C 1
ATOM 2635 O O . VAL A 1 325 ? -2.835 2.726 -16.680 1.00 98.62 325 VAL A O 1
ATOM 2638 N N . SER A 1 326 ? -5.016 2.206 -16.744 1.00 98.00 326 SER A N 1
ATOM 2639 C CA . SER A 1 326 ? -5.376 2.978 -15.555 1.00 98.00 326 SER A CA 1
ATOM 2640 C C . SER A 1 326 ? -6.312 2.192 -14.656 1.00 98.00 326 SER A C 1
ATOM 2642 O O . SER A 1 326 ? -7.390 1.780 -15.078 1.00 98.00 326 SER A O 1
ATOM 2644 N N . PHE A 1 327 ? -5.903 1.992 -13.405 1.00 97.69 327 PHE A N 1
ATOM 2645 C CA . PHE A 1 327 ? -6.695 1.309 -12.388 1.00 97.69 327 PHE A CA 1
ATOM 2646 C C . PHE A 1 327 ? -6.959 2.257 -11.215 1.00 97.69 327 PHE A C 1
ATOM 2648 O O . PHE A 1 327 ? -6.008 2.874 -10.728 1.00 97.69 327 PHE A O 1
ATOM 2655 N N . PRO A 1 328 ? -8.212 2.369 -10.730 1.00 96.06 328 PRO A N 1
ATOM 2656 C CA . PRO A 1 328 ? -8.515 3.158 -9.546 1.00 96.06 328 PRO A CA 1
ATOM 2657 C C . PRO A 1 328 ? -7.736 2.676 -8.322 1.00 96.06 328 PRO A C 1
ATOM 2659 O O . PRO A 1 328 ? -7.570 1.474 -8.099 1.00 96.06 328 PRO A O 1
ATOM 2662 N N . SER A 1 329 ? -7.307 3.634 -7.509 1.00 96.38 329 SER A N 1
ATOM 2663 C CA . SER A 1 329 ? -6.501 3.417 -6.312 1.00 96.38 329 SER A CA 1
ATOM 2664 C C . SER A 1 329 ? -7.153 4.019 -5.077 1.00 96.38 329 SER A C 1
ATOM 2666 O O . SER A 1 329 ? -7.748 5.087 -5.185 1.00 96.38 329 SER A O 1
ATOM 2668 N N . ALA A 1 330 ? -6.926 3.422 -3.913 1.00 96.00 330 ALA A N 1
ATOM 2669 C CA . ALA A 1 330 ? -7.157 4.060 -2.622 1.00 96.00 330 ALA A CA 1
ATOM 2670 C C . ALA A 1 330 ? -5.815 4.462 -1.975 1.00 96.00 330 ALA A C 1
ATOM 2672 O O . ALA A 1 330 ? -4.783 3.831 -2.220 1.00 96.00 330 ALA A O 1
ATOM 2673 N N . TYR A 1 331 ? -5.816 5.522 -1.166 1.00 96.19 331 TYR A N 1
ATOM 2674 C CA . TYR A 1 331 ? -4.614 6.073 -0.531 1.00 96.19 331 TYR A CA 1
ATOM 2675 C C . TYR A 1 331 ? -4.319 5.396 0.808 1.00 96.19 331 TYR A C 1
ATOM 2677 O O . TYR A 1 331 ? -5.106 5.494 1.750 1.00 96.19 331 TYR A O 1
ATOM 2685 N N . ALA A 1 332 ? -3.179 4.726 0.918 1.00 93.94 332 ALA A N 1
ATOM 2686 C CA . ALA A 1 332 ? -2.715 4.134 2.163 1.00 93.94 332 ALA A CA 1
ATOM 2687 C C . ALA A 1 332 ? -1.566 4.988 2.725 1.00 93.94 332 ALA A C 1
ATOM 2689 O O . ALA A 1 332 ? -0.424 4.807 2.295 1.00 93.94 332 ALA A O 1
ATOM 2690 N N . PRO A 1 333 ? -1.833 5.917 3.666 1.00 89.25 333 PRO A N 1
ATOM 2691 C CA . PRO A 1 333 ? -0.767 6.680 4.315 1.00 89.25 333 PRO A CA 1
ATOM 2692 C C . PRO A 1 333 ? 0.164 5.773 5.140 1.00 89.25 333 PRO A C 1
ATOM 2694 O O . PRO A 1 333 ? 1.342 6.077 5.283 1.00 89.25 333 PRO A O 1
ATOM 2697 N N . GLY A 1 334 ? -0.320 4.633 5.645 1.00 85.62 334 GLY A N 1
ATOM 2698 C CA . GLY A 1 334 ? 0.499 3.717 6.434 1.00 85.62 334 GLY A CA 1
ATOM 2699 C C . GLY A 1 334 ? 1.093 4.385 7.680 1.00 85.62 334 GLY A C 1
ATOM 2700 O O . GLY A 1 334 ? 0.606 5.405 8.165 1.00 85.62 334 GLY A O 1
ATOM 2701 N N . TYR A 1 335 ? 2.169 3.800 8.206 1.00 84.56 335 TYR A N 1
ATOM 2702 C CA . TYR A 1 335 ? 2.958 4.399 9.282 1.00 84.56 335 TYR A CA 1
ATOM 2703 C C . TYR A 1 335 ? 4.311 4.879 8.749 1.00 84.56 335 TYR A C 1
ATOM 2705 O O . TYR A 1 335 ? 4.869 4.300 7.813 1.00 84.56 335 TYR A O 1
ATOM 2713 N N . ALA A 1 336 ? 4.868 5.911 9.386 1.00 85.50 336 ALA A N 1
ATOM 2714 C CA . ALA A 1 336 ? 6.135 6.518 8.983 1.00 85.50 336 ALA A CA 1
ATOM 2715 C C . ALA A 1 336 ? 6.113 6.981 7.508 1.00 85.50 336 ALA A C 1
ATOM 2717 O O . ALA A 1 336 ? 5.238 7.739 7.109 1.00 85.50 336 ALA A O 1
ATOM 2718 N N . TYR A 1 337 ? 7.074 6.534 6.700 1.00 88.38 337 TYR A N 1
ATOM 2719 C CA . TYR A 1 337 ? 7.216 6.867 5.279 1.00 88.38 337 TYR A CA 1
ATOM 2720 C C . TYR A 1 337 ? 6.595 5.809 4.347 1.00 88.38 337 TYR A C 1
ATOM 2722 O O . TYR A 1 337 ? 6.788 5.868 3.130 1.00 88.38 337 TYR A O 1
ATOM 2730 N N . LEU A 1 338 ? 5.891 4.810 4.893 1.00 93.19 338 LEU A N 1
ATOM 2731 C CA . LEU A 1 338 ? 5.423 3.618 4.176 1.00 93.19 338 LEU A CA 1
ATOM 2732 C C . LEU A 1 338 ? 4.115 3.863 3.408 1.00 93.19 338 LEU A C 1
ATOM 2734 O O . LEU A 1 338 ? 3.146 3.110 3.512 1.00 93.19 338 LEU A O 1
ATOM 2738 N N . ILE A 1 339 ? 4.109 4.941 2.631 1.00 94.75 339 ILE A N 1
ATOM 2739 C CA . ILE A 1 339 ? 2.939 5.517 1.973 1.00 94.75 339 ILE A CA 1
ATOM 2740 C C . ILE A 1 339 ? 2.791 4.934 0.562 1.00 94.75 339 ILE A C 1
ATOM 2742 O O . ILE A 1 339 ? 3.698 5.037 -0.264 1.00 94.75 339 ILE A O 1
ATOM 2746 N N . SER A 1 340 ? 1.641 4.333 0.252 1.00 96.88 340 SER A N 1
ATOM 2747 C CA . SER A 1 340 ? 1.384 3.697 -1.054 1.00 96.88 340 SER A CA 1
ATOM 2748 C C . SER A 1 340 ? -0.032 3.952 -1.548 1.00 96.88 340 SER A C 1
ATOM 2750 O O . SER A 1 340 ? -0.926 4.325 -0.789 1.00 96.88 340 SER A O 1
ATOM 2752 N N . LYS A 1 341 ? -0.265 3.668 -2.825 1.00 97.25 341 LYS A N 1
ATOM 2753 C CA . LYS A 1 341 ? -1.602 3.414 -3.354 1.00 97.25 341 LYS A CA 1
ATOM 2754 C C . LYS A 1 341 ? -1.913 1.918 -3.332 1.00 97.25 341 LYS A C 1
ATOM 2756 O O . LYS A 1 341 ? -1.051 1.092 -3.625 1.00 97.25 341 LYS A O 1
ATOM 2761 N N . VAL A 1 342 ? -3.151 1.567 -2.993 1.00 95.62 342 VAL A N 1
ATOM 2762 C CA . VAL A 1 342 ? -3.670 0.189 -3.030 1.00 95.62 342 VAL A CA 1
ATOM 2763 C C . VAL A 1 342 ? -4.768 0.066 -4.083 1.00 95.62 342 VAL A C 1
ATOM 2765 O O . VAL A 1 342 ? -5.479 1.030 -4.355 1.00 95.62 342 VAL A O 1
ATOM 2768 N N . TYR A 1 343 ? -4.900 -1.110 -4.698 1.00 94.56 343 TYR A N 1
ATOM 2769 C CA . TYR A 1 343 ? -5.700 -1.310 -5.913 1.00 94.56 343 TYR A CA 1
ATOM 2770 C C . TYR A 1 343 ? -6.575 -2.564 -5.816 1.00 94.56 343 TYR A C 1
ATOM 2772 O O . TYR A 1 343 ? -6.367 -3.427 -4.964 1.00 94.56 343 TYR A O 1
ATOM 2780 N N . GLY A 1 344 ? -7.519 -2.696 -6.752 1.00 91.94 344 GLY A N 1
ATOM 2781 C CA . GLY A 1 344 ? -8.322 -3.910 -6.939 1.00 91.94 344 GLY A CA 1
ATOM 2782 C C . GLY A 1 344 ? -9.712 -3.877 -6.308 1.00 91.94 344 GLY A C 1
ATOM 2783 O O . GLY A 1 344 ? -10.458 -4.841 -6.465 1.00 91.94 344 GLY A O 1
ATOM 2784 N N . HIS A 1 345 ? -10.095 -2.780 -5.649 1.00 90.88 345 HIS A N 1
ATOM 2785 C CA . HIS A 1 345 ? -11.462 -2.569 -5.157 1.00 90.88 345 HIS A CA 1
ATOM 2786 C C . HIS A 1 345 ? -12.447 -2.143 -6.247 1.00 90.88 345 HIS A C 1
ATOM 2788 O O . HIS A 1 345 ? -13.650 -2.326 -6.086 1.00 90.88 345 HIS A O 1
ATOM 2794 N N . LYS A 1 346 ? -11.952 -1.583 -7.355 1.00 91.44 346 LYS A N 1
ATOM 2795 C CA . LYS A 1 346 ? -12.752 -1.162 -8.510 1.00 91.44 346 LYS A CA 1
ATOM 2796 C C . LYS A 1 346 ? -12.050 -1.536 -9.817 1.00 91.44 346 LYS A C 1
ATOM 2798 O O . LYS A 1 346 ? -10.815 -1.548 -9.856 1.00 91.44 346 LYS A O 1
ATOM 2803 N N . PRO A 1 347 ? -12.808 -1.839 -10.883 1.00 93.88 347 PRO A N 1
ATOM 2804 C CA . PRO A 1 347 ? -12.225 -2.011 -12.201 1.00 93.88 347 PRO A CA 1
ATOM 2805 C C . PRO A 1 347 ? -11.737 -0.671 -12.761 1.00 93.88 347 PRO A C 1
ATOM 2807 O O . PRO A 1 347 ? -12.212 0.397 -12.377 1.00 93.88 347 PRO A O 1
ATOM 2810 N N . GLY A 1 348 ? -10.776 -0.747 -13.672 1.00 96.19 348 GLY A N 1
ATOM 2811 C CA . GLY A 1 348 ? -10.234 0.380 -14.412 1.00 96.19 348 GLY A CA 1
ATOM 2812 C C . GLY A 1 348 ? -10.426 0.239 -15.916 1.00 96.19 348 GLY A C 1
ATOM 2813 O O . GLY A 1 348 ? -11.338 -0.441 -16.388 1.00 96.19 348 GLY A O 1
ATOM 2814 N N . THR A 1 349 ? -9.538 0.890 -16.660 1.00 98.06 349 THR A N 1
ATOM 2815 C CA . THR A 1 349 ? -9.543 0.939 -18.120 1.00 98.06 349 THR A CA 1
ATOM 2816 C C . THR A 1 349 ? -8.209 0.473 -18.691 1.00 98.06 349 THR A C 1
ATOM 2818 O O . THR A 1 349 ? -7.148 0.838 -18.179 1.00 98.06 349 THR A O 1
ATOM 2821 N N . VAL A 1 350 ? -8.249 -0.274 -19.795 1.00 98.50 350 VAL A N 1
ATOM 2822 C CA . VAL A 1 350 ? -7.058 -0.640 -20.575 1.00 98.50 350 VAL A CA 1
ATOM 2823 C C . VAL A 1 350 ? -7.283 -0.280 -22.043 1.00 98.50 350 VAL A C 1
ATOM 2825 O O . VAL A 1 350 ? -8.116 -0.886 -22.709 1.00 98.50 350 VAL A O 1
ATOM 2828 N N . TYR A 1 351 ? -6.554 0.715 -22.552 1.00 97.81 351 TYR A N 1
ATOM 2829 C CA . TYR A 1 351 ? -6.646 1.248 -23.918 1.00 97.81 351 TYR A CA 1
ATOM 2830 C C . TYR A 1 351 ? -8.093 1.520 -24.365 1.00 97.81 351 TYR A C 1
ATOM 2832 O O . TYR A 1 351 ? -8.542 1.050 -25.414 1.00 97.81 351 TYR A O 1
ATOM 2840 N N . GLY A 1 352 ? -8.846 2.228 -23.518 1.00 96.12 352 GLY A N 1
ATOM 2841 C CA . GLY A 1 352 ? -10.253 2.571 -23.745 1.00 96.12 352 GLY A CA 1
ATOM 2842 C C . GLY A 1 352 ? -11.264 1.449 -23.479 1.00 96.12 352 GLY A C 1
ATOM 2843 O O . GLY A 1 352 ? -12.462 1.699 -23.589 1.00 96.12 352 GLY A O 1
ATOM 2844 N N . HIS A 1 353 ? -10.832 0.237 -23.107 1.00 97.19 353 HIS A N 1
ATOM 2845 C CA . HIS A 1 353 ? -11.742 -0.834 -22.674 1.00 97.19 353 HIS A CA 1
ATOM 2846 C C . HIS A 1 353 ? -12.039 -0.679 -21.180 1.00 97.19 353 HIS A C 1
ATOM 2848 O O . HIS A 1 353 ? -11.098 -0.784 -20.388 1.00 97.19 353 HIS A O 1
ATOM 2854 N N . PRO A 1 354 ? -13.295 -0.400 -20.785 1.00 96.50 354 PRO A N 1
ATOM 2855 C CA . PRO A 1 354 ? -13.677 -0.262 -19.384 1.00 96.50 354 PRO A CA 1
ATOM 2856 C C . PRO A 1 354 ? -13.846 -1.627 -18.706 1.00 96.50 354 PRO A C 1
ATOM 2858 O O . PRO A 1 354 ? -13.720 -2.676 -19.338 1.00 96.50 354 PRO A O 1
ATOM 2861 N N . ASP A 1 355 ? -14.157 -1.595 -17.411 1.00 94.25 355 ASP A N 1
ATOM 2862 C CA . ASP A 1 355 ? -14.526 -2.765 -16.608 1.00 94.25 355 ASP A CA 1
ATOM 2863 C C . ASP A 1 355 ? -13.443 -3.856 -16.534 1.00 94.25 355 ASP A C 1
ATOM 2865 O O . ASP A 1 355 ? -13.733 -5.046 -16.389 1.00 94.25 355 ASP A O 1
ATOM 2869 N N . VAL A 1 356 ? -12.171 -3.446 -16.584 1.00 95.69 356 VAL A N 1
ATOM 2870 C CA . VAL A 1 356 ? -11.020 -4.347 -16.447 1.00 95.69 356 VAL A CA 1
ATOM 2871 C C . VAL A 1 356 ? -10.513 -4.322 -15.006 1.00 95.69 356 VAL A C 1
ATOM 2873 O O . VAL A 1 356 ? -10.019 -3.304 -14.526 1.00 95.69 356 VAL A O 1
ATOM 2876 N N . ALA A 1 357 ? -10.601 -5.442 -14.291 1.00 94.75 357 ALA A N 1
ATOM 2877 C CA . ALA A 1 357 ? -10.095 -5.555 -12.922 1.00 94.75 357 ALA A CA 1
ATOM 2878 C C . ALA A 1 357 ? -8.599 -5.928 -12.909 1.00 94.75 357 ALA A C 1
ATOM 2880 O O . ALA A 1 357 ? -8.231 -6.901 -13.573 1.00 94.75 357 ALA A O 1
ATOM 2881 N N . PRO A 1 358 ? -7.730 -5.232 -12.150 1.00 95.19 358 PRO A N 1
ATOM 2882 C CA . PRO A 1 358 ? -6.332 -5.630 -12.033 1.00 95.19 358 PRO A CA 1
ATOM 2883 C C . PRO A 1 358 ? -6.229 -6.963 -11.281 1.00 95.19 358 PRO A C 1
ATOM 2885 O O . PRO A 1 358 ? -6.908 -7.183 -10.272 1.00 95.19 358 PRO A O 1
ATOM 2888 N N . TRP A 1 359 ? -5.371 -7.857 -11.765 1.00 94.75 359 TRP A N 1
ATOM 2889 C CA . TRP A 1 359 ? -5.198 -9.191 -11.200 1.00 94.75 359 TRP A CA 1
ATOM 2890 C C . TRP A 1 359 ? -3.720 -9.595 -11.203 1.00 94.75 359 TRP A C 1
ATOM 2892 O O . TRP A 1 359 ? -3.014 -9.446 -12.195 1.00 94.75 359 TRP A O 1
ATOM 2902 N N . LEU A 1 360 ? -3.234 -10.093 -10.067 1.00 93.19 360 LEU A N 1
ATOM 2903 C CA . LEU A 1 360 ? -1.841 -10.514 -9.876 1.00 93.19 360 LEU A CA 1
ATOM 2904 C C . LEU A 1 360 ? -1.800 -11.882 -9.177 1.00 93.19 360 LEU A C 1
ATOM 2906 O O . LEU A 1 360 ? -1.402 -11.978 -8.015 1.00 93.19 360 LEU A O 1
ATOM 2910 N N . PRO A 1 361 ? -2.276 -12.954 -9.834 1.00 92.62 361 PRO A N 1
ATOM 2911 C CA . PRO A 1 361 ? -2.244 -14.284 -9.253 1.00 92.62 361 PRO A 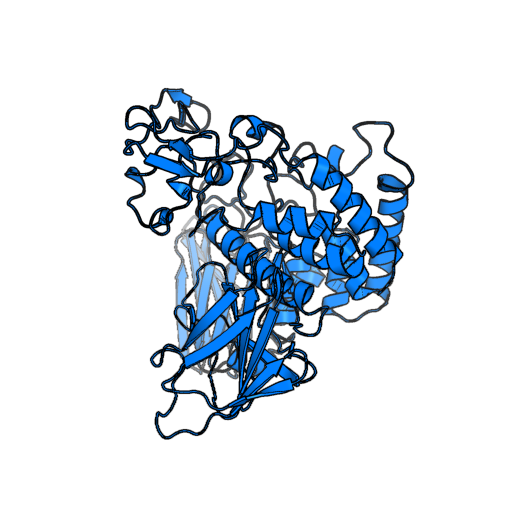CA 1
ATOM 2912 C C . PRO A 1 361 ? -0.810 -14.819 -9.218 1.00 92.62 361 PRO A C 1
ATOM 2914 O O . PRO A 1 361 ? -0.025 -14.629 -10.151 1.00 92.62 361 PRO A O 1
ATOM 2917 N N . ARG A 1 362 ? -0.464 -15.550 -8.157 1.00 90.62 362 ARG A N 1
ATOM 2918 C CA . ARG A 1 362 ? 0.829 -16.238 -8.076 1.00 90.62 362 ARG A CA 1
ATOM 2919 C C . ARG A 1 362 ? 0.957 -17.228 -9.238 1.00 90.62 362 ARG A C 1
ATOM 2921 O O . ARG A 1 362 ? 0.091 -18.075 -9.409 1.00 90.62 362 ARG A O 1
ATOM 2928 N N . GLY A 1 363 ? 2.044 -17.125 -10.002 1.00 90.38 363 GLY A N 1
ATOM 2929 C CA . GLY A 1 363 ? 2.351 -18.048 -11.099 1.00 90.38 363 GLY A CA 1
ATOM 2930 C C . GLY A 1 363 ? 1.540 -17.850 -12.384 1.00 90.38 363 GLY A C 1
ATOM 2931 O O . GLY A 1 363 ? 1.732 -18.621 -13.308 1.00 90.38 363 GLY A O 1
ATOM 2932 N N . GLY A 1 364 ? 0.677 -16.829 -12.489 1.00 93.75 364 GLY A N 1
ATOM 2933 C CA . GLY A 1 364 ? -0.239 -16.704 -13.634 1.00 93.75 364 GLY A CA 1
ATOM 2934 C C . GLY A 1 364 ? 0.432 -16.576 -15.007 1.00 93.75 364 GLY A C 1
ATOM 2935 O O . GLY A 1 364 ? -0.091 -17.107 -15.984 1.00 93.75 364 GLY A O 1
ATOM 2936 N N . VAL A 1 365 ? 1.579 -15.892 -15.090 1.00 97.06 365 VAL A N 1
ATOM 2937 C CA . VAL A 1 365 ? 2.337 -15.718 -16.339 1.00 97.06 365 VAL A CA 1
ATOM 2938 C C . VAL A 1 365 ? 3.812 -16.028 -16.117 1.00 97.06 365 VAL A C 1
ATOM 2940 O O . VAL A 1 365 ? 4.461 -15.446 -15.242 1.00 97.06 365 VAL A O 1
ATOM 2943 N N . ARG A 1 366 ? 4.364 -16.899 -16.963 1.00 97.50 366 ARG A N 1
ATOM 2944 C CA . ARG A 1 366 ? 5.802 -17.141 -17.090 1.00 97.50 366 ARG A CA 1
ATOM 2945 C C . ARG A 1 366 ? 6.340 -16.393 -18.303 1.00 97.50 366 ARG A C 1
ATOM 2947 O O . ARG A 1 366 ? 5.773 -16.472 -19.388 1.00 97.50 366 ARG A O 1
ATOM 2954 N N . LEU A 1 367 ? 7.449 -15.680 -18.123 1.00 97.81 367 LEU A N 1
ATOM 2955 C CA . LEU A 1 367 ? 8.121 -14.952 -19.198 1.00 97.81 367 LEU A CA 1
ATOM 2956 C C . LEU A 1 367 ? 9.449 -15.621 -19.544 1.00 97.81 367 LEU A C 1
ATOM 2958 O O . LEU A 1 367 ? 10.184 -16.048 -18.655 1.00 97.81 367 LEU A O 1
ATOM 2962 N N . SER A 1 368 ? 9.795 -15.647 -20.830 1.00 98.12 368 SER A N 1
ATOM 2963 C CA . SER A 1 368 ? 11.102 -16.126 -21.302 1.00 98.12 368 SER A CA 1
ATOM 2964 C C . SER A 1 368 ? 12.264 -15.183 -20.967 1.00 98.12 368 SER A C 1
ATOM 2966 O O . SER A 1 368 ? 13.420 -15.513 -21.220 1.00 98.12 368 SER A O 1
ATOM 2968 N N . ASP A 1 369 ? 11.970 -13.984 -20.461 1.00 97.12 369 ASP A N 1
ATOM 2969 C CA . ASP A 1 369 ? 12.946 -12.928 -20.226 1.00 97.12 369 ASP A CA 1
ATOM 2970 C C . ASP A 1 369 ? 12.634 -12.149 -18.945 1.00 97.12 369 ASP A C 1
ATOM 2972 O O . ASP A 1 369 ? 11.628 -11.448 -18.858 1.00 97.12 369 ASP A O 1
ATOM 2976 N N . ILE A 1 370 ? 13.543 -12.225 -17.971 1.00 93.50 370 ILE A N 1
ATOM 2977 C CA . ILE A 1 370 ? 13.437 -11.544 -16.670 1.00 93.50 370 ILE A CA 1
ATOM 2978 C C . ILE A 1 370 ? 13.476 -10.010 -16.778 1.00 93.50 370 ILE A C 1
ATOM 2980 O O . ILE A 1 370 ? 13.134 -9.308 -15.833 1.00 93.50 370 ILE A O 1
ATOM 2984 N N . LYS A 1 371 ? 13.893 -9.462 -17.928 1.00 95.50 371 LYS A N 1
ATOM 2985 C CA . LYS A 1 371 ? 13.884 -8.011 -18.186 1.00 95.50 371 LYS A CA 1
ATOM 2986 C C . LYS A 1 371 ? 12.503 -7.481 -18.589 1.00 95.50 371 LYS A C 1
ATOM 2988 O O . LYS A 1 371 ? 12.386 -6.320 -18.980 1.00 95.50 371 LYS A O 1
ATOM 2993 N N . ALA A 1 372 ? 11.467 -8.311 -18.523 1.00 97.06 372 ALA A N 1
ATOM 2994 C CA . ALA A 1 372 ? 10.091 -7.886 -18.685 1.00 97.06 372 ALA A CA 1
ATOM 2995 C C . ALA A 1 372 ? 9.297 -8.122 -17.397 1.00 97.06 372 ALA A C 1
ATOM 2997 O O . ALA A 1 372 ? 9.390 -9.180 -16.781 1.00 97.06 372 ALA A O 1
ATOM 2998 N N . ASN A 1 373 ? 8.501 -7.127 -17.019 1.00 96.38 373 ASN A N 1
ATOM 2999 C CA . ASN A 1 373 ? 7.489 -7.238 -15.975 1.00 96.38 373 ASN A CA 1
ATOM 3000 C C . ASN A 1 373 ? 6.133 -7.555 -16.615 1.00 96.38 373 ASN A C 1
ATOM 3002 O O . ASN A 1 373 ? 5.920 -7.257 -17.795 1.00 96.38 373 ASN A O 1
ATOM 3006 N N . TRP A 1 374 ? 5.201 -8.097 -15.831 1.00 97.06 374 TRP A N 1
ATOM 3007 C CA . TRP A 1 374 ? 3.829 -8.328 -16.274 1.00 97.06 374 TRP A CA 1
ATOM 3008 C C . TRP A 1 374 ? 2.796 -7.899 -15.229 1.00 97.06 374 TRP A C 1
ATOM 3010 O O . TRP A 1 374 ? 3.049 -7.959 -14.030 1.00 97.06 374 TRP A O 1
ATOM 3020 N N . LEU A 1 375 ? 1.623 -7.494 -15.707 1.00 96.62 375 LEU A N 1
ATOM 3021 C CA . LEU A 1 375 ? 0.405 -7.240 -14.935 1.00 96.62 375 LEU A CA 1
ATOM 3022 C C . LEU A 1 375 ? -0.774 -7.843 -15.709 1.00 96.62 375 LEU A C 1
ATOM 3024 O O . LEU A 1 375 ? -0.796 -7.755 -16.938 1.00 96.62 375 LEU A O 1
ATOM 3028 N N . LEU A 1 376 ? -1.746 -8.455 -15.024 1.00 97.56 376 LEU A N 1
ATOM 3029 C CA . LEU A 1 376 ? -2.980 -8.899 -15.677 1.00 97.56 376 LEU A CA 1
ATOM 3030 C C . LEU A 1 376 ? -4.122 -7.915 -15.439 1.00 97.56 376 LEU A C 1
ATOM 3032 O O . LEU A 1 376 ? -4.239 -7.302 -14.376 1.00 97.56 376 LEU A O 1
ATOM 3036 N N . GLY A 1 377 ? -4.994 -7.823 -16.434 1.00 96.75 377 GLY A N 1
ATOM 3037 C CA . GLY A 1 377 ? -6.318 -7.226 -16.322 1.00 96.75 377 GLY A CA 1
ATOM 3038 C C . GLY A 1 377 ? -7.375 -8.252 -16.712 1.00 96.75 377 GLY A C 1
ATOM 3039 O O . GLY A 1 377 ? -7.199 -8.974 -17.687 1.00 96.75 377 GLY A O 1
ATOM 3040 N N . VAL A 1 378 ? -8.468 -8.343 -15.967 1.00 96.12 378 VAL A N 1
ATOM 3041 C CA . VAL A 1 378 ? -9.562 -9.278 -16.247 1.00 96.12 378 VAL A CA 1
ATOM 3042 C C . VAL A 1 378 ? -10.813 -8.488 -16.593 1.00 96.12 378 VAL A C 1
ATOM 3044 O O . VAL A 1 378 ? -11.376 -7.826 -15.721 1.00 96.12 378 VAL A O 1
ATOM 3047 N N . GLY A 1 379 ? -11.245 -8.566 -17.849 1.00 94.00 379 GLY A N 1
ATOM 3048 C CA . GLY A 1 379 ? -12.524 -8.025 -18.293 1.00 94.00 379 GLY A CA 1
ATOM 3049 C C . GLY A 1 379 ? -13.668 -9.026 -18.123 1.00 94.00 379 GLY A C 1
ATOM 3050 O O . GLY A 1 379 ? -13.562 -10.058 -17.449 1.00 94.00 379 GLY A O 1
ATOM 3051 N N . GLN A 1 380 ? -14.806 -8.727 -18.748 1.00 89.25 380 GLN A N 1
ATOM 3052 C CA . GLN A 1 380 ? -15.953 -9.638 -18.770 1.00 89.25 380 GLN A CA 1
ATOM 3053 C C . GLN A 1 380 ? -15.683 -10.884 -19.630 1.00 89.25 380 GLN A C 1
ATOM 3055 O O . GLN A 1 380 ? -15.961 -12.001 -19.195 1.00 89.25 380 GLN A O 1
ATOM 3060 N N . ASP A 1 381 ? -15.111 -10.683 -20.820 1.00 91.25 381 ASP A N 1
ATOM 3061 C CA . ASP A 1 381 ? -14.900 -11.722 -21.840 1.00 91.25 381 ASP A CA 1
ATOM 3062 C C . ASP A 1 381 ? -13.449 -11.817 -22.323 1.00 91.25 381 ASP A C 1
ATOM 3064 O O . ASP A 1 381 ? -13.155 -12.521 -23.290 1.00 91.25 381 ASP A O 1
ATOM 3068 N N . ASP A 1 382 ? -12.532 -11.102 -21.679 1.00 95.62 382 ASP A N 1
ATOM 3069 C CA . ASP A 1 382 ? -11.129 -11.077 -22.061 1.00 95.62 382 ASP A CA 1
ATOM 3070 C C . ASP A 1 382 ? -10.181 -11.089 -20.865 1.00 95.62 382 ASP A C 1
ATOM 3072 O O . ASP A 1 382 ? -10.504 -10.679 -19.745 1.00 95.62 382 ASP A O 1
ATOM 3076 N N . LEU A 1 383 ? -8.977 -11.569 -21.158 1.00 97.75 383 LEU A N 1
ATOM 3077 C CA . LEU A 1 383 ? -7.806 -11.425 -20.316 1.00 97.75 383 LEU A CA 1
ATOM 3078 C C . LEU A 1 383 ? -6.837 -10.461 -20.998 1.00 97.75 383 LEU A C 1
ATOM 3080 O O . LEU A 1 383 ? -6.556 -10.576 -22.190 1.00 97.75 383 LEU A O 1
ATOM 3084 N N . TRP A 1 384 ? -6.291 -9.538 -20.225 1.00 98.38 384 TRP A N 1
ATOM 3085 C CA . TRP A 1 384 ? -5.246 -8.617 -20.638 1.00 98.38 384 TRP A CA 1
ATOM 3086 C C . TRP A 1 384 ? -3.929 -9.024 -20.003 1.00 98.38 384 TRP A C 1
ATOM 3088 O O . TRP A 1 384 ? -3.862 -9.199 -18.789 1.00 98.38 384 TRP A O 1
ATOM 3098 N N . VAL A 1 385 ? -2.876 -9.113 -20.812 1.00 98.50 385 VAL A N 1
ATOM 3099 C CA . VAL A 1 385 ? -1.498 -9.294 -20.350 1.00 98.50 385 VAL A CA 1
ATOM 3100 C C . VAL A 1 385 ? -0.702 -8.045 -20.708 1.00 98.50 385 VAL A C 1
ATOM 3102 O O . VAL A 1 385 ? -0.443 -7.767 -21.877 1.00 98.50 385 VAL A O 1
ATOM 3105 N N . ILE A 1 386 ? -0.345 -7.264 -19.697 1.00 98.62 386 ILE A N 1
ATOM 3106 C CA . ILE A 1 386 ? 0.359 -5.987 -19.820 1.00 98.62 386 ILE A CA 1
ATOM 3107 C C . ILE A 1 386 ? 1.838 -6.261 -19.567 1.00 98.62 386 ILE A C 1
ATOM 3109 O O . ILE A 1 386 ? 2.228 -6.532 -18.436 1.00 98.62 386 ILE A O 1
ATOM 3113 N N . LEU A 1 387 ? 2.653 -6.222 -20.618 1.00 98.56 387 LEU A N 1
ATOM 3114 C CA . LEU A 1 387 ? 4.079 -6.545 -20.586 1.00 98.56 387 LEU A CA 1
ATOM 3115 C C . LEU A 1 387 ? 4.919 -5.272 -20.679 1.00 98.56 387 LEU A C 1
ATOM 3117 O O . LEU A 1 387 ? 4.733 -4.471 -21.593 1.00 98.56 387 LEU A O 1
ATOM 3121 N N . MET A 1 388 ? 5.863 -5.092 -19.758 1.00 98.31 388 MET A N 1
ATOM 3122 C CA . MET A 1 388 ? 6.656 -3.863 -19.627 1.00 98.31 388 MET A CA 1
ATOM 3123 C C . MET A 1 388 ? 8.146 -4.172 -19.681 1.00 98.31 388 MET A C 1
ATOM 3125 O O . MET A 1 388 ? 8.645 -4.987 -18.911 1.00 98.31 388 MET A O 1
ATOM 3129 N N . ASN A 1 389 ? 8.872 -3.515 -20.582 1.00 97.69 389 ASN A N 1
ATOM 3130 C CA . ASN A 1 389 ? 10.298 -3.739 -20.785 1.00 97.69 389 ASN A CA 1
ATOM 3131 C C . ASN A 1 389 ? 11.137 -2.848 -19.864 1.00 97.69 389 ASN A C 1
ATOM 3133 O O . ASN A 1 389 ? 11.154 -1.622 -20.005 1.00 97.69 389 ASN A O 1
ATOM 3137 N N . THR A 1 390 ? 11.893 -3.468 -18.963 1.00 96.00 390 THR A N 1
ATOM 3138 C CA . THR A 1 390 ? 12.794 -2.774 -18.033 1.00 96.00 390 THR A CA 1
ATOM 3139 C C . THR A 1 390 ? 14.180 -2.511 -18.631 1.00 96.00 390 THR A C 1
ATOM 3141 O O . THR A 1 390 ? 15.028 -1.875 -18.008 1.00 96.00 390 THR A O 1
ATOM 3144 N N . SER A 1 391 ? 14.429 -2.965 -19.863 1.00 95.06 391 SER A N 1
ATOM 3145 C CA . SER A 1 391 ? 15.680 -2.769 -20.589 1.00 95.06 391 SER A CA 1
ATOM 3146 C C . SER A 1 391 ? 15.660 -1.550 -21.515 1.00 95.06 391 SER A C 1
ATOM 3148 O O . SER A 1 391 ? 14.629 -1.153 -22.056 1.00 95.06 391 SER A O 1
ATOM 3150 N N . ARG A 1 392 ? 16.857 -1.022 -21.802 1.00 94.69 392 ARG A N 1
ATOM 3151 C CA . ARG A 1 392 ? 17.115 -0.033 -22.865 1.00 94.69 392 ARG A CA 1
ATOM 3152 C C . ARG A 1 392 ? 17.282 -0.659 -24.258 1.00 94.69 392 ARG A C 1
ATOM 3154 O O . ARG A 1 392 ? 17.647 0.031 -25.202 1.00 94.69 392 ARG A O 1
ATOM 3161 N N . GLN A 1 393 ? 17.041 -1.959 -24.396 1.00 97.31 393 GLN A N 1
ATOM 3162 C CA . GLN A 1 393 ? 17.111 -2.685 -25.664 1.00 97.31 393 GLN A CA 1
ATOM 3163 C C . GLN A 1 393 ? 15.735 -3.227 -26.047 1.00 97.31 393 GLN A C 1
ATOM 3165 O O . GLN A 1 393 ? 14.906 -3.481 -25.173 1.00 97.31 393 GLN A O 1
ATOM 3170 N N . LEU A 1 394 ? 15.506 -3.425 -27.348 1.00 97.88 394 LEU A N 1
ATOM 3171 C CA . LEU A 1 394 ? 14.353 -4.178 -27.840 1.00 97.88 394 LEU A CA 1
ATOM 3172 C C . LEU A 1 394 ? 14.410 -5.595 -27.258 1.00 97.88 394 LEU A C 1
ATOM 3174 O O . LEU A 1 394 ? 15.461 -6.238 -27.313 1.00 97.88 394 LEU A O 1
ATOM 3178 N N . ARG A 1 395 ? 13.295 -6.078 -26.710 1.00 97.81 395 ARG A N 1
ATOM 3179 C CA . ARG A 1 395 ? 13.183 -7.441 -26.179 1.00 97.81 395 ARG A CA 1
ATOM 3180 C C . ARG A 1 395 ? 12.060 -8.171 -26.894 1.00 97.81 395 ARG A C 1
ATOM 3182 O O . ARG A 1 395 ? 10.974 -7.623 -27.031 1.00 97.81 395 ARG A O 1
ATOM 3189 N N . THR A 1 396 ? 12.310 -9.398 -27.324 1.00 97.94 396 THR A N 1
ATOM 3190 C CA . THR A 1 396 ? 11.256 -10.310 -27.777 1.00 97.94 396 THR A CA 1
ATOM 3191 C C . THR A 1 396 ? 10.984 -11.277 -26.640 1.00 97.94 396 THR A C 1
ATOM 3193 O O . THR A 1 396 ? 11.891 -11.985 -26.207 1.00 97.94 396 THR A O 1
ATOM 3196 N N . VAL A 1 397 ? 9.759 -11.253 -26.125 1.00 98.06 397 VAL A N 1
ATOM 3197 C CA . VAL A 1 397 ? 9.367 -11.966 -24.909 1.00 98.06 397 VAL A CA 1
ATOM 3198 C C . VAL A 1 397 ? 8.255 -12.937 -25.257 1.00 98.06 397 VAL A C 1
ATOM 3200 O O . VAL A 1 397 ? 7.224 -12.532 -25.795 1.00 98.06 397 VAL A O 1
ATOM 3203 N N . ARG A 1 398 ? 8.465 -14.213 -24.937 1.00 98.38 398 ARG A N 1
ATOM 3204 C CA . ARG A 1 398 ? 7.408 -15.219 -24.921 1.00 98.38 398 ARG A CA 1
ATOM 3205 C C . ARG A 1 398 ? 6.746 -15.200 -23.548 1.00 98.38 398 ARG A C 1
ATOM 3207 O O . ARG A 1 398 ? 7.439 -15.305 -22.536 1.00 98.38 398 ARG A O 1
ATOM 3214 N N . ALA A 1 399 ? 5.429 -15.046 -23.537 1.00 98.31 399 ALA A N 1
ATOM 3215 C CA . ALA A 1 399 ? 4.593 -15.136 -22.352 1.00 98.31 399 ALA A CA 1
ATOM 3216 C C . ALA A 1 399 ? 3.773 -16.424 -22.414 1.00 98.31 399 ALA A C 1
ATOM 3218 O O . ALA A 1 399 ? 3.156 -16.719 -23.436 1.00 98.31 399 ALA A O 1
ATOM 3219 N N . GLU A 1 400 ? 3.779 -17.177 -21.322 1.00 98.19 400 GLU A N 1
ATOM 3220 C CA . GLU A 1 400 ? 3.076 -18.450 -21.184 1.00 98.19 400 GLU A CA 1
ATOM 3221 C C . GLU A 1 400 ? 2.145 -18.377 -19.977 1.00 98.19 400 GLU A C 1
ATOM 3223 O O . GLU A 1 400 ? 2.565 -17.987 -18.884 1.00 98.19 400 GLU A O 1
ATOM 3228 N N . LEU A 1 401 ? 0.878 -18.719 -20.188 1.00 97.50 401 LEU A N 1
ATOM 3229 C CA . LEU A 1 401 ? -0.158 -18.716 -19.165 1.00 97.50 401 LEU A CA 1
ATOM 3230 C C . LEU A 1 401 ? -0.166 -20.061 -18.438 1.00 97.50 401 LEU A C 1
ATOM 3232 O O . LEU A 1 401 ? -0.241 -21.117 -19.070 1.00 97.50 401 LEU A O 1
ATOM 3236 N N . ASP A 1 402 ? -0.137 -20.027 -17.108 1.00 94.94 402 ASP A N 1
ATOM 3237 C CA . ASP A 1 402 ? -0.279 -21.236 -16.297 1.00 94.94 402 ASP A CA 1
ATOM 3238 C C . ASP A 1 402 ? -1.733 -21.728 -16.352 1.00 94.94 402 ASP A C 1
ATOM 3240 O O . ASP A 1 402 ? -2.638 -21.060 -15.853 1.00 94.94 402 ASP A O 1
ATOM 3244 N N . ALA A 1 403 ? -1.964 -22.902 -16.949 1.00 93.38 403 ALA A N 1
ATOM 3245 C CA . ALA A 1 403 ? -3.302 -23.471 -17.129 1.00 93.38 403 ALA A CA 1
ATOM 3246 C C . ALA A 1 403 ? -4.007 -23.836 -15.806 1.00 93.38 403 ALA A C 1
ATOM 3248 O O . ALA A 1 403 ? -5.235 -23.911 -15.767 1.00 93.38 403 ALA A O 1
ATOM 3249 N N . GLY A 1 404 ? -3.255 -24.045 -14.719 1.00 92.12 404 GLY A N 1
ATOM 3250 C CA . GLY A 1 404 ? -3.802 -24.270 -13.380 1.00 92.12 404 GLY A CA 1
ATOM 3251 C C . GLY A 1 404 ? -4.317 -22.989 -12.718 1.00 92.12 404 GLY A C 1
ATOM 3252 O O . GLY A 1 404 ? -5.174 -23.055 -11.838 1.00 92.12 404 GLY A O 1
ATOM 3253 N N . VAL A 1 405 ? -3.832 -21.824 -13.155 1.00 93.00 405 VAL A N 1
ATOM 3254 C CA . VAL A 1 405 ? -4.252 -20.501 -12.659 1.00 93.00 405 VAL A CA 1
ATOM 3255 C C . VAL A 1 405 ? -5.242 -19.832 -13.613 1.00 93.00 405 VAL A C 1
ATOM 3257 O O . VAL A 1 405 ? -6.211 -19.206 -13.181 1.00 93.00 405 VAL A O 1
ATOM 3260 N N . ILE A 1 406 ? -4.995 -19.957 -14.915 1.00 94.31 406 ILE A N 1
ATOM 3261 C CA . ILE A 1 406 ? -5.737 -19.342 -16.013 1.00 94.31 406 ILE A CA 1
ATOM 3262 C C . ILE A 1 406 ? -6.158 -20.467 -16.964 1.00 94.31 406 ILE A C 1
ATOM 3264 O O . ILE A 1 406 ? -5.454 -20.744 -17.936 1.00 94.31 406 ILE A O 1
ATOM 3268 N N . PRO A 1 407 ? -7.289 -21.142 -16.700 1.00 91.44 407 PRO A N 1
ATOM 3269 C CA . PRO A 1 407 ? -7.731 -22.244 -17.539 1.00 91.44 407 PRO A CA 1
ATOM 3270 C C . PRO A 1 407 ? -8.034 -21.773 -18.965 1.00 91.44 407 PRO A C 1
ATOM 3272 O O . PRO A 1 407 ? -8.813 -20.841 -19.171 1.00 91.44 407 PRO A O 1
ATOM 3275 N N . TRP A 1 408 ? -7.454 -22.448 -19.952 1.00 93.06 408 TRP A N 1
ATOM 3276 C CA . TRP A 1 408 ? -7.737 -22.266 -21.374 1.00 93.06 408 TRP A CA 1
ATOM 3277 C C . TRP A 1 408 ? -7.985 -23.630 -22.026 1.00 93.06 408 TRP A C 1
ATOM 3279 O O . TRP A 1 408 ? -7.479 -24.652 -21.567 1.00 93.06 408 TRP A O 1
ATOM 3289 N N . ASN A 1 409 ? -8.798 -23.655 -23.081 1.00 91.25 409 ASN A N 1
ATOM 3290 C CA . ASN A 1 409 ? -9.065 -24.859 -23.864 1.00 91.25 409 ASN A CA 1
ATOM 3291 C C . ASN A 1 409 ? -8.111 -24.906 -25.066 1.00 91.25 409 ASN A C 1
ATOM 3293 O O . ASN A 1 409 ? -8.039 -23.930 -25.807 1.00 91.25 409 ASN A O 1
ATOM 3297 N N . ALA A 1 410 ? -7.413 -26.023 -25.282 1.00 87.38 410 ALA A N 1
ATOM 3298 C CA . ALA A 1 410 ? -6.510 -26.198 -26.422 1.00 87.38 410 ALA A CA 1
ATOM 3299 C C . ALA A 1 410 ? -7.224 -26.094 -27.782 1.00 87.38 410 ALA A C 1
ATOM 3301 O O . ALA A 1 410 ? -6.652 -25.557 -28.725 1.00 87.38 410 ALA A O 1
ATOM 3302 N N . ASP A 1 411 ? -8.492 -26.508 -27.857 1.00 88.44 411 ASP A N 1
ATOM 3303 C CA . ASP A 1 411 ? -9.331 -26.347 -29.056 1.00 88.44 411 ASP A CA 1
ATOM 3304 C C . ASP A 1 411 ? -10.000 -24.958 -29.126 1.00 88.44 411 ASP A C 1
ATOM 3306 O O . ASP A 1 411 ? -10.720 -24.623 -30.073 1.00 88.44 411 ASP A O 1
ATOM 3310 N N . GLY A 1 412 ? -9.808 -24.139 -28.088 1.00 88.75 412 GLY A N 1
ATOM 3311 C CA . GLY A 1 412 ? -10.364 -22.800 -27.977 1.00 88.75 412 GLY A CA 1
ATOM 3312 C C . GLY A 1 412 ? -9.709 -21.826 -28.953 1.00 88.75 412 GLY A C 1
ATOM 3313 O O . GLY A 1 412 ? -8.497 -21.807 -29.142 1.00 88.75 412 GLY A O 1
ATOM 3314 N N . ARG A 1 413 ? -10.519 -20.952 -29.558 1.00 94.12 413 ARG A N 1
ATOM 3315 C CA . ARG A 1 413 ? -10.025 -19.869 -30.416 1.00 94.12 413 ARG A CA 1
ATOM 3316 C C . ARG A 1 413 ? -9.953 -18.582 -29.610 1.00 94.12 413 ARG A C 1
ATOM 3318 O O . ARG A 1 413 ? -10.992 -17.988 -29.327 1.00 94.12 413 ARG A O 1
ATOM 3325 N N . TYR A 1 414 ? -8.739 -18.144 -29.292 1.00 97.38 414 TYR A N 1
ATOM 3326 C CA . TYR A 1 414 ? -8.495 -16.929 -28.514 1.00 97.38 414 TYR A CA 1
ATOM 3327 C C . TYR A 1 414 ? -7.716 -15.893 -29.340 1.00 97.38 414 TYR A C 1
ATOM 3329 O O . TYR A 1 414 ? -6.483 -15.930 -29.364 1.00 97.38 414 TYR A O 1
ATOM 3337 N N . PRO A 1 415 ? -8.400 -14.976 -30.049 1.00 97.81 415 PRO A N 1
ATOM 3338 C CA . PRO A 1 415 ? -7.740 -13.940 -30.835 1.00 97.81 415 PRO A CA 1
ATOM 3339 C C . PRO A 1 415 ? -6.909 -12.993 -29.969 1.00 97.81 415 PRO A C 1
ATOM 3341 O O . PRO A 1 415 ? -7.358 -12.556 -28.905 1.00 97.81 415 PRO A O 1
ATOM 3344 N N . LEU A 1 416 ? -5.736 -12.618 -30.477 1.00 98.44 416 LEU A N 1
ATOM 3345 C CA . LEU A 1 416 ? -4.816 -11.690 -29.834 1.00 98.44 416 LEU A CA 1
ATOM 3346 C C . LEU A 1 416 ? -4.864 -10.319 -30.510 1.00 98.44 416 LEU A C 1
ATOM 3348 O O . LEU A 1 416 ? -4.696 -10.195 -31.728 1.00 98.44 416 LEU A O 1
ATOM 3352 N N . ARG A 1 417 ? -5.030 -9.263 -29.709 1.00 98.25 417 ARG A N 1
ATOM 3353 C CA . ARG A 1 417 ? -4.789 -7.878 -30.143 1.00 98.25 417 ARG A CA 1
ATOM 3354 C C . ARG A 1 417 ? -3.750 -7.214 -29.260 1.00 98.25 417 ARG A C 1
ATOM 3356 O O . ARG A 1 417 ? -3.881 -7.236 -28.040 1.00 98.25 417 ARG A O 1
ATOM 3363 N N . VAL A 1 418 ? -2.758 -6.584 -29.878 1.00 98.38 418 VAL A N 1
ATOM 3364 C CA . VAL A 1 418 ? -1.664 -5.901 -29.180 1.00 98.38 418 VAL A CA 1
ATOM 3365 C C . VAL A 1 418 ? -1.862 -4.391 -29.250 1.00 98.38 418 VAL A C 1
ATOM 3367 O O . VAL A 1 418 ? -2.063 -3.820 -30.322 1.00 98.38 418 VAL A O 1
ATOM 3370 N N . TYR A 1 419 ? -1.789 -3.744 -28.094 1.00 98.25 419 TYR A N 1
ATOM 3371 C CA . TYR A 1 419 ? -1.854 -2.299 -27.920 1.00 98.25 419 TYR A CA 1
ATOM 3372 C C . TYR A 1 419 ? -0.492 -1.757 -27.463 1.00 98.25 419 TYR A C 1
ATOM 3374 O O . TYR A 1 419 ? 0.230 -2.469 -26.757 1.00 98.25 419 TYR A O 1
ATOM 3382 N N . PRO A 1 420 ? -0.133 -0.508 -27.821 1.00 94.94 420 PRO A N 1
ATOM 3383 C CA . PRO A 1 420 ? -0.915 0.469 -28.594 1.00 94.94 420 PRO A CA 1
ATOM 3384 C C . PRO A 1 420 ? -1.071 0.099 -30.084 1.00 94.94 420 PRO A C 1
ATOM 3386 O O . PRO A 1 420 ? -0.253 -0.629 -30.638 1.00 94.94 420 PRO A O 1
ATOM 3389 N N . GLY A 1 421 ? -2.125 0.609 -30.734 1.00 91.94 421 GLY A N 1
ATOM 3390 C CA . GLY A 1 421 ? -2.403 0.410 -32.169 1.00 91.94 421 GLY A CA 1
ATOM 3391 C C . GLY A 1 421 ? -3.408 -0.699 -32.507 1.00 91.94 421 GLY A C 1
ATOM 3392 O O . GLY A 1 421 ? -3.842 -0.778 -33.652 1.00 91.94 421 GLY A O 1
ATOM 3393 N N . ALA A 1 422 ? -3.809 -1.515 -31.525 1.00 93.62 422 ALA A N 1
ATOM 3394 C CA . ALA A 1 422 ? -4.789 -2.597 -31.679 1.00 93.62 422 ALA A CA 1
ATOM 3395 C C . ALA A 1 422 ? -4.456 -3.574 -32.829 1.00 93.62 422 ALA A C 1
ATOM 3397 O O . ALA A 1 422 ? -5.342 -4.026 -33.558 1.00 93.62 422 ALA A O 1
ATOM 3398 N N . VAL A 1 423 ? -3.171 -3.898 -32.987 1.00 96.31 423 VAL A N 1
ATOM 3399 C CA . VAL A 1 423 ? -2.659 -4.752 -34.064 1.00 96.31 423 VAL A CA 1
ATOM 3400 C C . VAL A 1 423 ? -3.131 -6.190 -33.852 1.00 96.31 423 VAL A C 1
ATOM 3402 O O . VAL A 1 423 ? -3.026 -6.723 -32.747 1.00 96.31 423 VAL A O 1
ATOM 3405 N N . ASN A 1 424 ? -3.641 -6.827 -34.907 1.00 94.88 424 ASN A N 1
ATOM 3406 C CA . ASN A 1 424 ? -3.957 -8.255 -34.889 1.00 94.88 424 ASN A CA 1
ATOM 3407 C C . ASN A 1 424 ? -2.654 -9.064 -34.792 1.00 94.88 424 ASN A C 1
ATOM 3409 O O . ASN A 1 424 ? -1.796 -8.946 -35.664 1.00 94.88 424 ASN A O 1
ATOM 3413 N N . ALA A 1 425 ? -2.522 -9.867 -33.737 1.00 94.94 425 ALA A N 1
ATOM 3414 C CA . ALA A 1 425 ? -1.335 -10.673 -33.457 1.00 94.94 425 ALA A CA 1
ATOM 3415 C C . ALA A 1 425 ? -1.604 -12.184 -33.550 1.00 94.94 425 ALA A C 1
ATOM 3417 O O . ALA A 1 425 ? -0.865 -12.979 -32.978 1.00 94.94 425 ALA A O 1
ATOM 3418 N N . GLY A 1 426 ? -2.659 -12.584 -34.267 1.00 95.44 426 GLY A N 1
ATOM 3419 C CA . GLY A 1 426 ? -3.004 -13.987 -34.473 1.00 95.44 426 GLY A CA 1
ATOM 3420 C C . GLY A 1 426 ? -3.847 -14.563 -33.338 1.00 95.44 426 GLY A C 1
ATOM 3421 O O . GLY A 1 426 ? -4.781 -13.919 -32.855 1.00 95.44 426 GLY A O 1
ATOM 3422 N N . MET A 1 427 ? -3.551 -15.804 -32.959 1.00 96.56 427 MET A N 1
ATOM 3423 C CA . MET A 1 427 ? -4.278 -16.572 -31.946 1.00 96.56 427 MET A CA 1
ATOM 3424 C C . MET A 1 427 ? -3.337 -16.952 -30.803 1.00 96.56 427 MET A C 1
ATOM 3426 O O . MET A 1 427 ? -2.129 -17.055 -31.002 1.00 96.56 427 MET A O 1
ATOM 3430 N N . LEU A 1 428 ? -3.890 -17.164 -29.610 1.00 96.94 428 LEU A N 1
ATOM 3431 C CA . LEU A 1 428 ? -3.170 -17.830 -28.529 1.00 96.94 428 LEU A CA 1
ATOM 3432 C C . LEU A 1 428 ? -2.882 -19.277 -28.943 1.00 96.94 428 LEU A C 1
ATOM 3434 O O . LEU A 1 428 ? -3.808 -19.998 -29.313 1.00 96.94 428 LEU A O 1
ATOM 3438 N N . GLU A 1 429 ? -1.627 -19.699 -28.843 1.00 94.44 429 GLU A N 1
ATOM 3439 C CA . GLU A 1 429 ? -1.189 -21.045 -29.215 1.00 94.44 429 GLU A CA 1
ATOM 3440 C C . GLU A 1 429 ? -0.628 -21.742 -27.977 1.00 94.44 429 GLU A C 1
ATOM 3442 O O . GLU A 1 429 ? 0.322 -21.252 -27.367 1.00 94.44 429 GLU A O 1
ATOM 3447 N N . GLU A 1 430 ? -1.246 -22.858 -27.577 1.00 92.94 430 GLU A N 1
ATOM 3448 C CA . GLU A 1 430 ? -0.827 -23.660 -26.412 1.00 92.94 430 GLU A CA 1
ATOM 3449 C C . GLU A 1 430 ? -0.634 -22.819 -25.133 1.00 92.94 430 GLU A C 1
ATOM 3451 O O . GLU A 1 430 ? 0.338 -22.968 -24.392 1.00 92.94 430 GLU A O 1
ATOM 3456 N N . GLY A 1 431 ? -1.550 -21.875 -24.892 1.00 95.00 431 GLY A N 1
ATOM 3457 C CA . GLY A 1 431 ? -1.487 -20.994 -23.726 1.00 95.00 431 GLY A CA 1
ATOM 3458 C C . GLY A 1 431 ? -0.382 -19.942 -23.788 1.00 95.00 431 GLY A C 1
ATOM 3459 O O . GLY A 1 431 ? -0.059 -19.349 -22.762 1.00 95.00 431 GLY A O 1
ATOM 3460 N N . ALA A 1 432 ? 0.210 -19.692 -24.954 1.00 97.31 432 ALA A N 1
ATOM 3461 C CA . ALA A 1 432 ? 1.354 -18.809 -25.083 1.00 97.31 432 ALA A CA 1
ATOM 3462 C C . ALA A 1 432 ? 1.288 -17.889 -26.302 1.00 97.31 432 ALA A C 1
ATOM 3464 O O . ALA A 1 432 ? 0.612 -18.149 -27.297 1.00 97.31 432 ALA A O 1
ATOM 3465 N N . PHE A 1 433 ? 2.035 -16.792 -26.221 1.00 98.00 433 PHE A N 1
ATOM 3466 C CA . PHE A 1 433 ? 2.230 -15.851 -27.319 1.00 98.00 433 PHE A CA 1
ATOM 3467 C C . PHE A 1 433 ? 3.582 -15.146 -27.185 1.00 98.00 433 PHE A C 1
ATOM 3469 O O . PHE A 1 433 ? 4.202 -15.138 -26.120 1.00 98.00 433 PHE A O 1
ATOM 3476 N N . THR A 1 434 ? 4.042 -14.530 -28.271 1.00 98.00 434 THR A N 1
ATOM 3477 C CA . THR A 1 434 ? 5.308 -13.791 -28.307 1.00 98.00 434 THR A CA 1
ATOM 3478 C C . THR A 1 434 ? 5.053 -12.351 -28.724 1.00 98.00 434 THR A C 1
ATOM 3480 O O . THR A 1 434 ? 4.315 -12.099 -29.673 1.00 98.00 434 THR A O 1
ATOM 3483 N N . VAL A 1 435 ? 5.685 -11.396 -28.040 1.00 97.44 435 VAL A N 1
ATOM 3484 C CA . VAL A 1 435 ? 5.594 -9.970 -28.377 1.00 97.44 435 VAL A CA 1
ATOM 3485 C C . VAL A 1 435 ? 6.968 -9.306 -28.352 1.00 97.44 435 VAL A C 1
ATOM 3487 O O . VAL A 1 435 ? 7.831 -9.645 -27.539 1.00 97.44 435 VAL A O 1
ATOM 3490 N N . SER A 1 436 ? 7.177 -8.332 -29.237 1.00 96.75 436 SER A N 1
ATOM 3491 C CA . SER A 1 436 ? 8.349 -7.457 -29.204 1.00 96.75 436 SER A CA 1
ATOM 3492 C C . SER A 1 436 ? 8.044 -6.181 -28.420 1.00 96.75 436 SER A C 1
ATOM 3494 O O . SER A 1 436 ? 7.122 -5.437 -28.747 1.00 96.75 436 SER A O 1
ATOM 3496 N N . LEU A 1 437 ? 8.854 -5.902 -27.403 1.00 97.69 437 LEU A N 1
ATOM 3497 C CA . LEU A 1 437 ? 8.755 -4.735 -26.539 1.00 97.69 437 LEU A CA 1
ATOM 3498 C C . LEU A 1 437 ? 9.880 -3.750 -26.862 1.00 97.69 437 LEU A C 1
ATOM 3500 O O . LEU A 1 437 ? 11.065 -4.079 -26.750 1.00 97.69 437 LEU A O 1
ATOM 3504 N N . LYS A 1 438 ? 9.514 -2.518 -27.231 1.00 97.62 438 LYS A N 1
ATOM 3505 C CA . LYS A 1 438 ? 10.470 -1.417 -27.456 1.00 97.62 438 LYS A CA 1
ATOM 3506 C C . LYS A 1 438 ? 11.305 -1.139 -26.193 1.00 97.62 438 LYS A C 1
ATOM 3508 O O . LYS A 1 438 ? 10.819 -1.424 -25.097 1.00 97.62 438 LYS A O 1
ATOM 3513 N N . PRO A 1 439 ? 12.525 -0.576 -26.312 1.00 97.50 439 PRO A N 1
ATOM 3514 C CA . PRO A 1 439 ? 13.295 -0.077 -25.168 1.00 97.50 439 PRO A CA 1
ATOM 3515 C C . PRO A 1 439 ? 12.442 0.771 -24.224 1.00 97.50 439 PRO A C 1
ATOM 3517 O O . PRO A 1 439 ? 11.805 1.718 -24.679 1.00 97.50 439 PRO A O 1
ATOM 3520 N N . GLY A 1 440 ? 12.389 0.421 -22.938 1.00 95.75 440 GLY A N 1
ATOM 3521 C CA . GLY A 1 440 ? 11.565 1.136 -21.956 1.00 95.75 440 GLY A CA 1
ATOM 3522 C C . GLY A 1 440 ? 10.057 1.145 -22.264 1.00 95.75 440 GLY A C 1
ATOM 3523 O O . GLY A 1 440 ? 9.306 1.899 -21.648 1.00 95.75 440 GLY A O 1
ATOM 3524 N N . GLY A 1 441 ? 9.598 0.342 -23.221 1.00 96.56 441 GLY A N 1
ATOM 3525 C CA . GLY A 1 441 ? 8.226 0.340 -23.705 1.00 96.56 441 GLY A CA 1
ATOM 3526 C C . GLY A 1 441 ? 7.319 -0.649 -22.984 1.00 96.56 441 GLY A C 1
ATOM 3527 O O . GLY A 1 441 ? 7.708 -1.341 -22.044 1.00 96.56 441 GLY A O 1
ATOM 3528 N N . LEU A 1 442 ? 6.096 -0.720 -23.491 1.00 97.75 442 LEU A N 1
ATOM 3529 C CA . LEU A 1 442 ? 4.998 -1.548 -23.015 1.00 97.75 442 LEU A CA 1
ATOM 3530 C C . LEU A 1 442 ? 4.300 -2.175 -24.230 1.00 97.75 442 LEU A C 1
ATOM 3532 O O . LEU A 1 442 ? 4.257 -1.559 -25.297 1.00 97.75 442 LEU A O 1
ATOM 3536 N N . ALA A 1 443 ? 3.702 -3.348 -24.037 1.00 98.44 443 ALA A N 1
ATOM 3537 C CA . ALA A 1 443 ? 2.637 -3.863 -24.886 1.00 98.44 443 ALA A CA 1
ATOM 3538 C C . ALA A 1 443 ? 1.516 -4.445 -24.015 1.00 98.44 443 ALA A C 1
ATOM 3540 O O . ALA A 1 443 ? 1.791 -5.246 -23.123 1.00 98.44 443 ALA A O 1
ATOM 3541 N N . ALA A 1 444 ? 0.262 -4.075 -24.276 1.00 98.56 444 ALA A N 1
ATOM 3542 C CA . ALA A 1 444 ? -0.892 -4.733 -23.664 1.00 98.56 444 ALA A CA 1
ATOM 3543 C C . ALA A 1 444 ? -1.529 -5.686 -24.673 1.00 98.56 444 ALA A C 1
ATOM 3545 O O . ALA A 1 444 ? -1.958 -5.270 -25.748 1.00 98.56 444 ALA A O 1
ATOM 3546 N N . VAL A 1 445 ? -1.575 -6.970 -24.335 1.00 98.69 445 VAL A N 1
ATOM 3547 C CA . VAL A 1 445 ? -2.139 -8.022 -25.180 1.00 98.69 445 VAL A CA 1
ATOM 3548 C C . VAL A 1 445 ? -3.521 -8.377 -24.658 1.00 98.69 445 VAL A C 1
ATOM 3550 O O . VAL A 1 445 ? -3.648 -8.905 -23.557 1.00 98.69 445 VAL A O 1
ATOM 3553 N N . ARG A 1 446 ? -4.556 -8.087 -25.446 1.00 98.56 446 ARG A N 1
ATOM 3554 C CA . ARG A 1 446 ? -5.926 -8.541 -25.199 1.00 98.56 446 ARG A CA 1
ATOM 3555 C C . ARG A 1 446 ? -6.102 -9.930 -25.793 1.00 98.56 446 ARG A C 1
ATOM 3557 O O . ARG A 1 446 ? -5.921 -10.102 -26.998 1.00 98.56 446 ARG A O 1
ATOM 3564 N N . ILE A 1 447 ? -6.512 -10.875 -24.960 1.00 98.31 447 ILE A N 1
ATOM 3565 C CA . ILE A 1 447 ? -6.836 -12.252 -25.321 1.00 98.31 447 ILE A CA 1
ATOM 3566 C C . ILE A 1 447 ? -8.357 -12.392 -25.266 1.00 98.31 447 ILE A C 1
ATOM 3568 O O . ILE A 1 447 ? -8.950 -12.542 -24.195 1.00 98.31 447 ILE A O 1
ATOM 3572 N N . SER A 1 448 ? -9.012 -12.272 -26.419 1.00 97.38 448 SER A N 1
ATOM 3573 C CA . SER A 1 448 ? -10.474 -12.307 -26.496 1.00 97.38 448 SER A CA 1
ATOM 3574 C C . SER A 1 448 ? -11.015 -13.724 -26.295 1.00 97.38 448 SER A C 1
ATOM 3576 O O . SER A 1 448 ? -10.487 -14.679 -26.856 1.00 97.38 448 SER A O 1
ATOM 3578 N N . GLY A 1 449 ? -12.088 -13.859 -25.515 1.00 95.31 449 GLY A N 1
ATOM 3579 C CA . GLY A 1 449 ? -12.743 -15.135 -25.215 1.00 95.31 449 GLY A CA 1
ATOM 3580 C C . GLY A 1 449 ? -12.113 -15.919 -24.060 1.00 95.31 449 GLY A C 1
ATOM 3581 O O . GLY A 1 449 ? -12.707 -16.897 -23.604 1.00 95.31 449 GLY A O 1
ATOM 3582 N N . LEU A 1 450 ? -10.944 -15.506 -23.557 1.00 95.44 450 LEU A N 1
ATOM 3583 C CA . LEU A 1 450 ? -10.301 -16.143 -22.410 1.00 95.44 450 LEU A CA 1
ATOM 3584 C C . LEU A 1 450 ? -10.811 -15.518 -21.109 1.00 95.44 450 LEU A C 1
ATOM 3586 O O . LEU A 1 450 ? -10.349 -14.462 -20.683 1.00 95.44 450 LEU A O 1
ATOM 3590 N N . ARG A 1 451 ? -11.785 -16.175 -20.478 1.00 89.38 451 ARG A N 1
ATOM 3591 C CA . ARG A 1 451 ? -12.376 -15.716 -19.216 1.00 89.38 451 ARG A CA 1
ATOM 3592 C C . ARG A 1 451 ? -11.533 -16.169 -18.028 1.00 89.38 451 ARG A C 1
ATOM 3594 O O . ARG A 1 451 ? -11.341 -17.363 -17.826 1.00 89.38 451 ARG A O 1
ATOM 3601 N N . ALA A 1 452 ? -11.118 -15.216 -17.199 1.00 90.06 452 ALA A N 1
ATOM 3602 C CA . ALA A 1 452 ? -10.491 -15.478 -15.908 1.00 90.06 452 ALA A CA 1
ATOM 3603 C C . ALA A 1 452 ? -11.397 -15.022 -14.751 1.00 90.06 452 ALA A C 1
ATOM 3605 O O . ALA A 1 452 ? -12.192 -14.085 -14.881 1.00 90.06 452 ALA A O 1
ATOM 3606 N N . ASN A 1 453 ? -11.273 -15.680 -13.597 1.00 85.44 453 ASN A N 1
ATOM 3607 C CA . ASN A 1 453 ? -11.990 -15.301 -12.383 1.00 85.44 453 ASN A CA 1
ATOM 3608 C C . ASN A 1 453 ? -10.992 -14.843 -11.307 1.00 85.44 453 ASN A C 1
ATOM 3610 O O . ASN A 1 453 ? -10.305 -15.685 -10.734 1.00 85.44 453 ASN A O 1
ATOM 3614 N N . PRO A 1 454 ? -10.937 -13.540 -10.972 1.00 84.00 454 PRO A N 1
ATOM 3615 C CA . PRO A 1 454 ? -10.043 -13.043 -9.934 1.00 84.00 454 PRO A CA 1
ATOM 3616 C C . PRO A 1 454 ? -10.514 -13.434 -8.518 1.00 84.00 454 PRO A C 1
ATOM 3618 O O . PRO A 1 454 ? -9.803 -13.211 -7.544 1.00 84.00 454 PRO A O 1
ATOM 3621 N N . GLY A 1 455 ? -11.695 -14.052 -8.377 1.00 81.75 455 GLY A N 1
ATOM 3622 C CA . GLY A 1 455 ? -12.182 -14.656 -7.139 1.00 81.75 455 GLY A CA 1
ATOM 3623 C C . GLY A 1 455 ? -12.628 -13.629 -6.100 1.00 81.75 455 GLY A C 1
ATOM 3624 O O . GLY A 1 455 ? -13.821 -13.470 -5.858 1.00 81.75 455 GLY A O 1
ATOM 3625 N N . PHE A 1 456 ? -11.690 -12.941 -5.450 1.00 83.62 456 PHE A N 1
ATOM 3626 C CA . PHE A 1 456 ? -11.983 -12.005 -4.360 1.00 83.62 456 PHE A CA 1
ATOM 3627 C C . PHE A 1 456 ? -12.523 -10.655 -4.859 1.00 83.62 456 PHE A C 1
ATOM 3629 O O . PHE A 1 456 ? -13.577 -10.224 -4.403 1.00 83.62 456 PHE A O 1
ATOM 3636 N N . GLN A 1 457 ? -11.877 -10.033 -5.850 1.00 83.06 457 GLN A N 1
ATOM 3637 C CA . GLN A 1 457 ? -12.230 -8.696 -6.355 1.00 83.06 457 GLN A CA 1
ATOM 3638 C C . GLN A 1 457 ? -13.668 -8.636 -6.895 1.00 83.06 457 GLN A C 1
ATOM 3640 O O . GLN A 1 457 ? -14.406 -7.699 -6.603 1.00 83.06 457 GLN A O 1
ATOM 3645 N N . ARG A 1 458 ? -14.104 -9.667 -7.637 1.00 82.75 458 ARG A N 1
ATOM 3646 C CA . ARG A 1 458 ? -15.491 -9.754 -8.134 1.00 82.75 458 ARG A CA 1
ATOM 3647 C C . ARG A 1 458 ? -16.504 -9.877 -6.995 1.00 82.75 458 ARG A C 1
ATOM 3649 O O . ARG A 1 458 ? -17.587 -9.321 -7.101 1.00 82.75 458 ARG A O 1
ATOM 3656 N N . ARG A 1 459 ? -16.165 -10.593 -5.918 1.00 86.69 459 ARG A N 1
ATOM 3657 C CA . ARG A 1 459 ? -17.054 -10.762 -4.758 1.00 86.69 459 ARG A CA 1
ATOM 3658 C C . ARG A 1 459 ? -17.159 -9.492 -3.925 1.00 86.69 459 ARG A C 1
ATOM 3660 O O . ARG A 1 459 ? -18.251 -9.183 -3.469 1.00 86.69 459 ARG A O 1
ATOM 3667 N N . LEU A 1 460 ? -16.071 -8.737 -3.789 1.00 86.19 460 LEU A N 1
ATOM 3668 C CA . LEU A 1 460 ? -16.067 -7.459 -3.075 1.00 86.19 460 LEU A CA 1
ATOM 3669 C C . LEU A 1 460 ? -17.122 -6.486 -3.621 1.00 86.19 460 LEU A C 1
ATOM 3671 O O . LEU A 1 460 ? -17.885 -5.907 -2.854 1.00 86.19 460 LEU A O 1
ATOM 3675 N N . ALA A 1 461 ? -17.244 -6.394 -4.947 1.00 82.62 461 ALA A N 1
ATOM 3676 C CA . ALA A 1 461 ? -18.246 -5.556 -5.609 1.00 82.62 461 ALA A CA 1
ATOM 3677 C C . ALA A 1 461 ? -19.706 -6.000 -5.373 1.00 82.62 461 ALA A C 1
ATOM 3679 O O . ALA A 1 461 ? -20.629 -5.228 -5.615 1.00 82.62 461 ALA A O 1
ATOM 3680 N N . LEU A 1 462 ? -19.927 -7.239 -4.923 1.00 87.62 462 LEU A N 1
ATOM 3681 C CA . LEU A 1 462 ? -21.257 -7.803 -4.676 1.00 87.62 462 LEU A CA 1
ATOM 3682 C C . LEU A 1 462 ? -21.695 -7.672 -3.210 1.00 87.62 462 LEU A C 1
ATOM 3684 O O . LEU A 1 462 ? -22.825 -8.047 -2.882 1.00 87.62 462 LEU A O 1
ATOM 3688 N N . ALA A 1 463 ? -20.817 -7.203 -2.317 1.00 87.50 463 ALA A N 1
ATOM 3689 C CA . ALA A 1 463 ? -21.135 -7.066 -0.901 1.00 87.50 463 ALA A CA 1
ATOM 3690 C C . ALA A 1 463 ? -22.318 -6.088 -0.706 1.00 87.50 463 ALA A C 1
ATOM 3692 O O . ALA A 1 463 ? -22.284 -4.978 -1.239 1.00 87.50 463 ALA A O 1
ATOM 3693 N N . PRO A 1 464 ? -23.385 -6.477 0.018 1.00 88.00 464 PRO A N 1
ATOM 3694 C CA . PRO A 1 464 ? -24.517 -5.599 0.285 1.00 88.00 464 PRO A CA 1
ATOM 3695 C C . PRO A 1 464 ? -24.168 -4.512 1.319 1.00 88.00 464 PRO A C 1
ATOM 3697 O O . PRO A 1 464 ? -23.309 -4.731 2.174 1.00 88.00 464 PRO A O 1
ATOM 3700 N N . PRO A 1 465 ? -24.873 -3.366 1.305 1.00 88.88 465 PRO A N 1
ATOM 3701 C CA . PRO A 1 465 ? -24.713 -2.331 2.320 1.00 88.88 465 PRO A CA 1
ATOM 3702 C C . PRO A 1 465 ? -25.190 -2.800 3.696 1.00 88.88 465 PRO A C 1
ATOM 3704 O O . PRO A 1 465 ? -26.303 -3.318 3.839 1.00 88.88 465 PRO A O 1
ATOM 3707 N N . ILE A 1 466 ? -24.393 -2.526 4.728 1.00 89.12 466 ILE A N 1
ATOM 3708 C CA . ILE A 1 466 ? -24.784 -2.685 6.128 1.00 89.12 466 ILE A CA 1
ATOM 3709 C C . ILE A 1 466 ? -25.433 -1.382 6.605 1.00 89.12 466 ILE A C 1
ATOM 3711 O O . ILE A 1 466 ? -24.805 -0.326 6.631 1.00 89.12 466 ILE A O 1
ATOM 3715 N N . ARG A 1 467 ? -26.703 -1.449 7.024 1.00 80.31 467 ARG A N 1
ATOM 3716 C CA . ARG A 1 467 ? -27.432 -0.273 7.542 1.00 80.31 467 ARG A CA 1
ATOM 3717 C C . ARG A 1 467 ? -27.043 0.084 8.976 1.00 80.31 467 ARG A C 1
ATOM 3719 O O . ARG A 1 467 ? -26.869 1.255 9.290 1.00 80.31 467 ARG A O 1
ATOM 3726 N N . LYS A 1 468 ? -26.941 -0.929 9.838 1.00 86.19 468 LYS A N 1
ATOM 3727 C CA . LYS A 1 468 ? -26.510 -0.829 11.235 1.00 86.19 468 LYS A CA 1
ATOM 3728 C C . LYS A 1 468 ? -25.396 -1.844 11.439 1.00 86.19 468 LYS A C 1
ATOM 3730 O O . LYS A 1 468 ? -25.622 -3.039 11.319 1.00 86.19 468 LYS A O 1
ATOM 3735 N N . GLY A 1 469 ? -24.187 -1.350 11.653 1.00 90.31 469 GLY A N 1
ATOM 3736 C CA . GLY A 1 469 ? -22.990 -2.186 11.767 1.00 90.31 469 GLY A CA 1
ATOM 3737 C C . GLY A 1 469 ? -21.884 -1.514 12.559 1.00 90.31 469 GLY A C 1
ATOM 3738 O O . GLY A 1 469 ? -20.721 -1.861 12.402 1.00 90.31 469 GLY A O 1
ATOM 3739 N N . TYR A 1 470 ? -22.232 -0.505 13.350 1.00 94.56 470 TYR A N 1
ATOM 3740 C CA . TYR A 1 470 ? -21.319 0.184 14.238 1.00 94.56 470 TYR A CA 1
ATOM 3741 C C . TYR A 1 470 ? -22.082 0.614 15.477 1.00 94.56 470 TYR A C 1
ATOM 3743 O O . TYR A 1 470 ? -23.174 1.177 15.382 1.00 94.56 470 TYR A O 1
ATOM 3751 N N . TRP A 1 471 ? -21.494 0.344 16.629 1.00 93.88 471 TRP A N 1
ATOM 3752 C CA . TRP A 1 471 ? -22.040 0.723 17.910 1.00 93.88 471 TRP A CA 1
ATOM 3753 C C . TRP A 1 471 ? -20.896 0.987 18.882 1.00 93.88 471 TRP A C 1
ATOM 3755 O O . TRP A 1 471 ? -19.939 0.220 18.958 1.00 93.88 471 TRP A O 1
ATOM 3765 N N . ARG A 1 472 ? -20.983 2.084 19.630 1.00 95.25 472 ARG A N 1
ATOM 3766 C CA . ARG A 1 472 ? -19.993 2.449 20.641 1.00 95.25 472 ARG A CA 1
ATOM 3767 C C . ARG A 1 472 ? -20.692 3.079 21.831 1.00 95.25 472 ARG A C 1
ATOM 3769 O O . ARG A 1 472 ? -21.456 4.026 21.652 1.00 95.25 472 ARG A O 1
ATOM 3776 N N . LYS A 1 473 ? -20.412 2.593 23.041 1.00 95.19 473 LYS A N 1
ATOM 3777 C CA . LYS A 1 473 ? -21.016 3.125 24.267 1.00 95.19 473 LYS A CA 1
ATOM 3778 C C . LYS A 1 473 ? -20.040 3.116 25.429 1.00 95.19 473 LYS A C 1
ATOM 3780 O O . LYS A 1 473 ? -19.428 2.098 25.738 1.00 95.19 473 LYS A O 1
ATOM 3785 N N . GLU A 1 474 ? -19.955 4.255 26.099 1.00 95.31 474 GLU A N 1
ATOM 3786 C CA . GLU A 1 474 ? -19.363 4.358 27.425 1.00 95.31 474 GLU A CA 1
ATOM 3787 C C . GLU A 1 474 ? -20.363 3.815 28.447 1.00 95.31 474 GLU A C 1
ATOM 3789 O O . GLU A 1 474 ? -21.504 4.277 28.520 1.00 95.31 474 GLU A O 1
ATOM 3794 N N . THR A 1 475 ? -19.975 2.766 29.170 1.00 94.12 475 THR A N 1
ATOM 3795 C CA . THR A 1 475 ? -20.910 2.041 30.043 1.00 94.12 475 THR A CA 1
ATOM 3796 C C . THR A 1 475 ? -21.082 2.682 31.419 1.00 94.12 475 THR A C 1
ATOM 3798 O O . THR A 1 475 ? -22.067 2.392 32.089 1.00 94.12 475 THR A O 1
ATOM 3801 N N . GLY A 1 476 ? -20.142 3.537 31.838 1.00 92.44 476 GLY A N 1
ATOM 3802 C CA . GLY A 1 476 ? -20.032 4.040 33.214 1.00 92.44 476 GLY A CA 1
ATOM 3803 C C . GLY A 1 476 ? -19.407 3.037 34.195 1.00 92.44 476 GLY A C 1
ATOM 3804 O O . GLY A 1 476 ? -18.972 3.433 35.272 1.00 92.44 476 GLY A O 1
ATOM 3805 N N . GLU A 1 477 ? -19.287 1.767 33.804 1.00 94.38 477 GLU A N 1
ATOM 3806 C CA . GLU A 1 477 ? -18.732 0.680 34.609 1.00 94.38 477 GLU A CA 1
ATOM 3807 C C . GLU A 1 477 ? -17.294 0.390 34.180 1.00 94.38 477 GLU A C 1
ATOM 3809 O O . GLU A 1 477 ? -17.056 -0.045 33.054 1.00 94.38 477 GLU A O 1
ATOM 3814 N N . LYS A 1 478 ? -16.313 0.595 35.069 1.00 94.62 478 LYS A N 1
ATOM 3815 C CA . LYS A 1 478 ? -14.881 0.441 34.729 1.00 94.62 478 LYS A CA 1
ATOM 3816 C C . LYS A 1 478 ? -14.544 -0.933 34.148 1.00 94.62 478 LYS A C 1
ATOM 3818 O O . LYS A 1 478 ? -13.866 -1.013 33.131 1.00 94.62 478 LYS A O 1
ATOM 3823 N N . SER A 1 479 ? -15.106 -1.990 34.733 1.00 95.69 479 SER A N 1
ATOM 3824 C CA . SER A 1 479 ? -14.936 -3.382 34.299 1.00 95.69 479 SER A CA 1
ATOM 3825 C C . SER A 1 479 ? -15.494 -3.686 32.905 1.00 95.69 479 SER A C 1
ATOM 3827 O O . SER A 1 479 ? -15.116 -4.678 32.294 1.00 95.69 479 SER A O 1
ATOM 3829 N N . LEU A 1 480 ? -16.404 -2.854 32.390 1.00 96.25 480 LEU A N 1
ATOM 3830 C CA . LEU A 1 480 ? -16.904 -2.944 31.014 1.00 96.25 480 LEU A CA 1
ATOM 3831 C C . LEU A 1 480 ? -16.267 -1.892 30.099 1.00 96.25 480 LEU A C 1
ATOM 3833 O O . LEU A 1 480 ? -16.245 -2.085 28.888 1.00 96.25 480 LEU A O 1
ATOM 3837 N N . GLY A 1 481 ? -15.774 -0.784 30.654 1.00 95.94 481 GLY A N 1
ATOM 3838 C CA . GLY A 1 481 ? -15.144 0.307 29.923 1.00 95.94 481 GLY A CA 1
ATOM 3839 C C . GLY A 1 481 ? -16.056 0.915 28.854 1.00 95.94 481 GLY A C 1
ATOM 3840 O O . GLY A 1 481 ? -17.270 1.075 29.030 1.00 95.94 481 GLY A O 1
ATOM 3841 N N . VAL A 1 482 ? -15.452 1.272 27.724 1.00 97.38 482 VAL A N 1
ATOM 3842 C CA . VAL A 1 482 ? -16.148 1.613 26.486 1.00 97.38 482 VAL A CA 1
ATOM 3843 C C . VAL A 1 482 ? -16.232 0.359 25.632 1.00 97.38 482 VAL A C 1
ATOM 3845 O O . VAL A 1 482 ? -15.207 -0.175 25.213 1.00 97.38 482 VAL A O 1
ATOM 3848 N N . LEU A 1 483 ? -17.450 -0.070 25.323 1.00 97.69 483 LEU A N 1
ATOM 3849 C CA . LEU A 1 483 ? -17.684 -1.174 24.404 1.00 97.69 483 LEU A CA 1
ATOM 3850 C C . LEU A 1 483 ? -17.832 -0.618 22.989 1.00 97.69 483 LEU A C 1
ATOM 3852 O O . LEU A 1 483 ? -18.588 0.330 22.767 1.00 97.69 483 LEU A O 1
ATOM 3856 N N . THR A 1 484 ? -17.108 -1.199 22.037 1.00 97.50 484 THR A N 1
ATOM 3857 C CA . THR A 1 484 ? -17.219 -0.870 20.612 1.00 97.50 484 THR A CA 1
ATOM 3858 C C . THR A 1 484 ? -17.466 -2.145 19.830 1.00 97.50 484 THR A C 1
ATOM 3860 O O . THR A 1 484 ? -16.648 -3.056 19.885 1.00 97.50 484 THR A O 1
ATOM 3863 N N . ALA A 1 485 ? -18.573 -2.196 19.100 1.00 96.81 485 ALA A N 1
ATOM 3864 C CA . ALA A 1 485 ? -18.951 -3.293 18.228 1.00 96.81 485 ALA A CA 1
ATOM 3865 C C . ALA A 1 485 ? -19.044 -2.807 16.781 1.00 96.81 485 ALA A C 1
ATOM 3867 O O . ALA A 1 485 ? -19.488 -1.690 16.504 1.00 96.81 485 ALA A O 1
ATOM 3868 N N . MET A 1 486 ? -18.636 -3.651 15.844 1.00 96.12 486 MET A N 1
ATOM 3869 C CA . MET A 1 486 ? -18.723 -3.372 14.419 1.00 96.12 486 MET A CA 1
ATOM 3870 C C . MET A 1 486 ? -18.994 -4.637 13.620 1.00 96.12 486 MET A C 1
ATOM 3872 O O . MET A 1 486 ? -18.598 -5.730 14.011 1.00 96.12 486 MET A O 1
ATOM 3876 N N . ILE A 1 487 ? -19.641 -4.462 12.475 1.00 94.88 487 ILE A N 1
ATOM 3877 C CA . ILE A 1 487 ? -19.820 -5.491 11.460 1.00 94.88 487 ILE A CA 1
ATOM 3878 C C . ILE A 1 487 ? -19.020 -5.059 10.235 1.00 94.88 487 ILE A C 1
ATOM 3880 O O . ILE A 1 487 ? -19.208 -3.963 9.703 1.00 94.88 487 ILE A O 1
ATOM 3884 N N . LEU A 1 488 ? -18.119 -5.930 9.798 1.00 93.81 488 LEU A N 1
ATOM 3885 C CA . LEU A 1 488 ? -17.299 -5.757 8.610 1.00 93.81 488 LEU A CA 1
ATOM 3886 C C . LEU A 1 488 ? -17.746 -6.770 7.563 1.00 93.81 488 LEU A C 1
ATOM 3888 O O . LEU A 1 488 ? -17.687 -7.975 7.795 1.00 93.81 488 LEU A O 1
ATOM 3892 N N . GLN A 1 489 ? -18.176 -6.295 6.397 1.00 91.88 489 GLN A N 1
ATOM 3893 C CA . GLN A 1 489 ? -18.583 -7.163 5.301 1.00 91.88 489 GLN A CA 1
ATOM 3894 C C . GLN A 1 489 ? -17.817 -6.820 4.027 1.00 91.88 489 GLN A C 1
ATOM 3896 O O . GLN A 1 489 ? -18.122 -5.856 3.332 1.00 91.88 489 GLN A O 1
ATOM 3901 N N . ALA A 1 490 ? -16.817 -7.645 3.718 1.00 87.31 490 ALA A N 1
ATOM 3902 C CA . ALA A 1 490 ? -16.055 -7.534 2.478 1.00 87.31 490 ALA A CA 1
ATOM 3903 C C . ALA A 1 490 ? -16.649 -8.373 1.338 1.00 87.31 490 ALA A C 1
ATOM 3905 O O . ALA A 1 490 ? -16.326 -8.129 0.186 1.00 87.31 490 ALA A O 1
ATOM 3906 N N . VAL A 1 491 ? -17.478 -9.382 1.626 1.00 89.56 491 VAL A N 1
ATOM 3907 C CA . VAL A 1 491 ? -18.040 -10.290 0.612 1.00 89.56 491 VAL A CA 1
ATOM 3908 C C . VAL A 1 491 ? -19.505 -10.642 0.926 1.00 89.56 491 VAL A C 1
ATOM 3910 O O . VAL A 1 491 ? -19.944 -10.468 2.064 1.00 89.56 491 VAL A O 1
ATOM 3913 N N . PRO A 1 492 ? -20.307 -11.123 -0.042 1.00 89.25 492 PRO A N 1
ATOM 3914 C CA . PRO A 1 492 ? -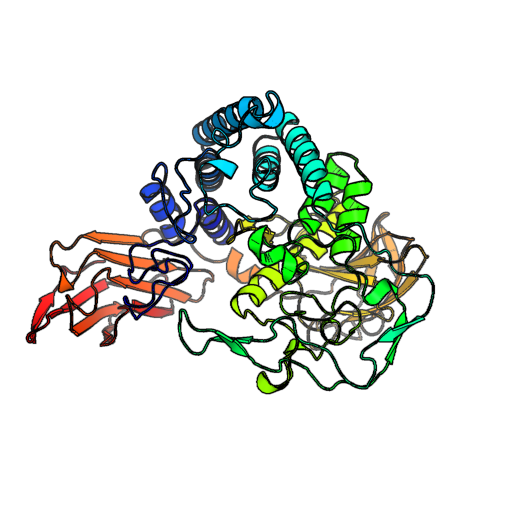21.730 -11.402 0.177 1.00 89.25 492 PRO A CA 1
ATOM 3915 C C . PRO A 1 492 ? -22.012 -12.548 1.152 1.00 89.25 492 PRO A C 1
ATOM 3917 O O . PRO A 1 492 ? -23.066 -12.568 1.787 1.00 89.25 492 PRO A O 1
ATOM 3920 N N . GLU A 1 493 ? -21.110 -13.526 1.234 1.00 90.62 493 GLU A N 1
ATOM 3921 C CA . GLU A 1 493 ? -21.369 -14.805 1.898 1.00 90.62 493 GLU A CA 1
ATOM 3922 C C . GLU A 1 493 ? -21.328 -14.699 3.426 1.00 90.62 493 GLU A C 1
ATOM 3924 O O . GLU A 1 493 ? -22.033 -15.437 4.123 1.00 90.62 493 GLU A O 1
ATOM 3929 N N . TYR A 1 494 ? -20.525 -13.776 3.954 1.00 92.12 494 TYR A N 1
ATOM 3930 C CA . TYR A 1 494 ? -20.344 -13.604 5.386 1.00 92.12 494 TYR A CA 1
ATOM 3931 C C . TYR A 1 494 ? -20.013 -12.163 5.769 1.00 92.12 494 TYR A C 1
ATOM 3933 O O . TYR A 1 494 ? -19.499 -11.390 4.963 1.00 92.12 494 TYR A O 1
ATOM 3941 N N . ALA A 1 495 ? -20.253 -11.846 7.036 1.00 93.81 495 ALA A N 1
ATOM 3942 C CA . ALA A 1 495 ? -19.698 -10.677 7.701 1.00 93.81 495 ALA A CA 1
ATOM 3943 C C . ALA A 1 495 ? -18.918 -11.107 8.949 1.00 93.81 495 ALA A C 1
ATOM 3945 O O . ALA A 1 495 ? -19.138 -12.194 9.483 1.00 93.81 495 ALA A O 1
ATOM 3946 N N . ASP A 1 496 ? -18.010 -10.261 9.412 1.00 94.88 496 ASP A N 1
ATOM 3947 C CA . ASP A 1 496 ? -17.295 -10.432 10.670 1.00 94.88 496 ASP A CA 1
ATOM 3948 C C . ASP A 1 496 ? -17.857 -9.433 11.688 1.00 94.88 496 ASP A C 1
ATOM 3950 O O . ASP A 1 496 ? -17.806 -8.221 11.472 1.00 94.88 496 ASP A O 1
ATOM 3954 N N . PHE A 1 497 ? -18.418 -9.941 12.786 1.00 96.06 497 PHE A N 1
ATOM 3955 C CA . PHE A 1 497 ? -18.736 -9.139 13.964 1.00 96.06 497 PHE A CA 1
ATOM 3956 C C . PHE A 1 497 ? -17.491 -9.054 14.836 1.00 96.06 497 PHE A C 1
ATOM 3958 O O . PHE A 1 497 ? -16.912 -10.079 15.202 1.00 96.06 497 PHE A O 1
ATOM 3965 N N . TYR A 1 498 ? -17.097 -7.836 15.177 1.00 97.19 498 TYR A N 1
ATOM 3966 C CA . TYR A 1 498 ? -15.955 -7.563 16.028 1.00 97.19 498 TYR A CA 1
ATOM 3967 C C . TYR A 1 498 ? -16.369 -6.652 17.175 1.00 97.19 498 TYR A C 1
ATOM 3969 O O . TYR A 1 498 ? -16.921 -5.576 16.939 1.00 97.19 498 TYR A O 1
ATOM 3977 N N . LEU A 1 499 ? -16.091 -7.071 18.406 1.00 97.69 499 LEU A N 1
ATOM 3978 C CA . LEU A 1 499 ? -16.331 -6.291 19.613 1.00 97.69 499 LEU A CA 1
ATOM 3979 C C . LEU A 1 499 ? -15.050 -6.194 20.430 1.00 97.69 499 LEU A C 1
ATOM 3981 O O . LEU A 1 499 ? -14.351 -7.185 20.601 1.00 97.69 499 LEU A O 1
ATOM 3985 N N . TYR A 1 500 ? -14.765 -5.018 20.975 1.00 97.81 500 TYR A N 1
ATOM 3986 C CA . TYR A 1 500 ? -13.695 -4.842 21.952 1.00 97.81 500 TYR A CA 1
ATOM 3987 C C . TYR A 1 500 ? -14.130 -3.916 23.085 1.00 97.81 500 TYR A C 1
ATOM 3989 O O . TYR A 1 500 ? -14.998 -3.050 22.911 1.00 97.81 500 TYR A O 1
ATOM 3997 N N . SER A 1 501 ? -13.515 -4.115 24.247 1.00 97.81 501 SER A N 1
ATOM 3998 C CA . SER A 1 501 ? -13.695 -3.286 25.437 1.00 97.81 501 SER A CA 1
ATOM 3999 C C . SER A 1 501 ? -12.462 -2.424 25.687 1.00 97.81 501 SER A C 1
ATOM 4001 O O . SER A 1 501 ? -11.348 -2.838 25.394 1.00 97.81 501 SER A O 1
ATOM 4003 N N . SER A 1 502 ? -12.640 -1.229 26.250 1.00 97.31 502 SER A N 1
ATOM 4004 C CA . SER A 1 502 ? -11.517 -0.425 26.748 1.00 97.31 502 SER A CA 1
ATOM 4005 C C . SER A 1 502 ? -11.108 -0.748 28.192 1.00 97.31 502 SER A C 1
ATOM 4007 O O . SER A 1 502 ? -10.239 -0.050 28.714 1.00 97.31 502 SER A O 1
ATOM 4009 N N . ALA A 1 503 ? -11.772 -1.699 28.859 1.00 96.25 503 ALA A N 1
ATOM 4010 C CA . ALA A 1 503 ? -11.381 -2.175 30.187 1.00 96.25 503 ALA A CA 1
ATOM 4011 C C . ALA A 1 503 ? -10.030 -2.901 30.113 1.00 96.25 503 ALA A C 1
ATOM 4013 O O . ALA A 1 503 ? -9.752 -3.556 29.108 1.00 96.25 503 ALA A O 1
ATOM 4014 N N . THR A 1 504 ? -9.214 -2.798 31.164 1.00 95.31 504 THR A N 1
ATOM 4015 C CA . THR A 1 504 ? -7.949 -3.544 31.274 1.00 95.31 504 THR A CA 1
ATOM 4016 C C . THR A 1 504 ? -8.058 -4.676 32.290 1.00 95.31 504 THR A C 1
ATOM 4018 O O . THR A 1 504 ? -9.043 -4.774 33.026 1.00 95.31 504 THR A O 1
ATOM 4021 N N . GLU A 1 505 ? -7.026 -5.511 32.374 1.00 93.81 505 GLU A N 1
ATOM 4022 C CA . GLU A 1 505 ? -6.878 -6.571 33.378 1.00 93.81 505 GLU A CA 1
ATOM 4023 C C . GLU A 1 505 ? -6.915 -6.064 34.831 1.00 93.81 505 GLU A C 1
ATOM 4025 O O . GLU A 1 505 ? -7.097 -6.844 35.762 1.00 93.81 505 GLU A O 1
ATOM 4030 N N . LYS A 1 506 ? -6.763 -4.750 35.050 1.00 93.38 506 LYS A N 1
ATOM 4031 C CA . LYS A 1 506 ? -6.909 -4.127 36.375 1.00 93.38 506 LYS A CA 1
ATOM 4032 C C . LYS A 1 506 ? -8.372 -3.956 36.775 1.00 93.38 506 LYS A C 1
ATOM 4034 O O . LYS A 1 506 ? -8.689 -4.010 37.965 1.00 93.38 506 LYS A O 1
ATOM 4039 N N . ASP A 1 507 ? -9.245 -3.739 35.795 1.00 94.19 507 ASP A N 1
ATOM 4040 C CA . ASP A 1 507 ? -10.666 -3.459 36.001 1.00 94.19 507 ASP A CA 1
ATOM 4041 C C . ASP A 1 507 ? -11.540 -4.720 35.872 1.00 94.19 507 ASP A C 1
ATOM 4043 O O . ASP A 1 507 ? -12.617 -4.782 36.471 1.00 94.19 507 ASP A O 1
ATOM 4047 N N . ALA A 1 508 ? -11.101 -5.721 35.103 1.00 95.50 508 ALA A N 1
ATOM 4048 C CA . ALA A 1 508 ? -11.813 -6.981 34.911 1.00 95.50 508 ALA A CA 1
ATOM 4049 C C . ALA A 1 508 ? -10.856 -8.174 34.792 1.00 95.50 508 ALA A C 1
ATOM 4051 O O . ALA A 1 508 ? -9.828 -8.093 34.131 1.00 95.50 508 ALA A O 1
ATOM 4052 N N . GLU A 1 509 ? -11.244 -9.307 35.376 1.00 95.06 509 GLU A N 1
ATOM 4053 C CA . GLU A 1 509 ? -10.523 -10.581 35.256 1.00 95.06 509 GLU A CA 1
ATOM 4054 C C . GLU A 1 509 ? -10.860 -11.291 33.938 1.00 95.06 509 GLU A C 1
ATOM 4056 O O . GLU A 1 509 ? -10.021 -11.962 33.345 1.00 95.06 509 GLU A O 1
ATOM 4061 N N . ARG A 1 510 ? -12.111 -11.159 33.483 1.00 96.50 510 ARG A N 1
ATOM 4062 C CA . ARG A 1 510 ? -12.602 -11.737 32.227 1.00 96.50 510 ARG A CA 1
ATOM 4063 C C . ARG A 1 510 ? -13.855 -11.032 31.740 1.00 96.50 510 ARG A C 1
ATOM 4065 O O . ARG A 1 510 ? -14.673 -10.578 32.547 1.00 96.50 510 ARG A O 1
ATOM 4072 N N . LEU A 1 511 ? -14.049 -11.031 30.426 1.00 97.88 511 LEU A N 1
ATOM 4073 C CA . LEU A 1 511 ? -15.282 -10.604 29.775 1.00 97.88 511 LEU A CA 1
ATOM 4074 C C . LEU A 1 511 ? -15.938 -11.790 29.068 1.00 97.88 511 LEU A C 1
ATOM 4076 O O . LEU A 1 511 ? -15.274 -12.662 28.518 1.00 97.88 511 LEU A O 1
ATOM 4080 N N . ARG A 1 512 ? -17.267 -11.812 29.041 1.00 98.12 512 ARG A N 1
ATOM 4081 C CA . ARG A 1 512 ? -18.052 -12.789 28.293 1.00 98.12 512 ARG A CA 1
ATOM 4082 C C . ARG A 1 512 ? -19.036 -12.069 27.385 1.00 98.12 512 ARG A C 1
ATOM 4084 O O . ARG A 1 512 ? -19.931 -11.367 27.853 1.00 98.12 512 ARG A O 1
ATOM 4091 N N . LEU A 1 513 ? -18.871 -12.259 26.082 1.00 98.25 513 LEU A N 1
ATOM 4092 C CA . LEU A 1 513 ? -19.824 -11.843 25.067 1.00 98.25 513 LEU A CA 1
ATOM 4093 C C . LEU A 1 513 ? -20.952 -12.866 25.004 1.00 98.25 513 LEU A C 1
ATOM 4095 O O . LEU A 1 513 ? -20.724 -14.011 24.622 1.00 98.25 513 LEU A O 1
ATOM 4099 N N . HIS A 1 514 ? -22.168 -12.441 25.316 1.00 98.19 514 HIS A N 1
ATOM 4100 C CA . HIS A 1 514 ? -23.384 -13.203 25.063 1.00 98.19 514 HIS A CA 1
ATOM 4101 C C . HIS A 1 514 ? -24.038 -12.651 23.806 1.00 98.19 514 HIS A C 1
ATOM 4103 O O . HIS A 1 514 ? -24.240 -11.443 23.703 1.00 98.19 514 HIS A O 1
ATOM 4109 N N . TYR A 1 515 ? -24.372 -13.512 22.851 1.00 97.12 515 TYR A N 1
ATOM 4110 C CA . TYR A 1 515 ? -24.979 -13.086 21.596 1.00 97.12 515 TYR A CA 1
ATOM 4111 C C . TYR A 1 515 ? -26.064 -14.053 21.138 1.00 97.12 515 TYR A C 1
ATOM 4113 O O . TYR A 1 515 ? -26.015 -15.248 21.429 1.00 97.12 515 TYR A O 1
ATOM 4121 N N . THR A 1 516 ? -27.039 -13.529 20.403 1.00 96.00 516 THR A N 1
ATOM 4122 C CA . THR A 1 516 ? -28.021 -14.317 19.664 1.00 96.00 516 THR A CA 1
ATOM 4123 C C . THR A 1 516 ? -27.893 -13.990 18.191 1.00 96.00 516 THR A C 1
ATOM 4125 O O . THR A 1 516 ? -28.015 -12.837 17.791 1.00 96.00 516 THR A O 1
ATOM 4128 N N . PHE A 1 517 ? -27.652 -15.014 17.381 1.00 93.88 517 PHE A N 1
ATOM 4129 C CA . PHE A 1 517 ? -27.586 -14.902 15.930 1.00 93.88 517 PHE A CA 1
ATOM 4130 C C . PHE A 1 517 ? -28.338 -16.076 15.313 1.00 93.88 517 PHE A C 1
ATOM 4132 O O . PHE A 1 517 ? -28.175 -17.216 15.744 1.00 93.88 517 PHE A O 1
ATOM 4139 N N . ASP A 1 518 ? -29.186 -15.805 14.319 1.00 90.06 518 ASP A N 1
ATOM 4140 C CA . ASP A 1 518 ? -30.021 -16.834 13.674 1.00 90.06 518 ASP A CA 1
ATOM 4141 C C . ASP A 1 518 ? -30.879 -17.641 14.673 1.00 90.06 518 ASP A C 1
ATOM 4143 O O . ASP A 1 518 ? -30.988 -18.865 14.594 1.00 90.06 518 ASP A O 1
ATOM 4147 N N . GLY A 1 519 ? -31.429 -16.958 15.684 1.00 89.94 519 GLY A N 1
ATOM 4148 C CA . GLY A 1 519 ? -32.235 -17.575 16.744 1.00 89.94 519 GLY A CA 1
ATOM 4149 C C . GLY A 1 519 ? -31.455 -18.478 17.707 1.00 89.94 519 GLY A C 1
ATOM 4150 O O . GLY A 1 519 ? -32.062 -19.116 18.564 1.00 89.94 519 GLY A O 1
ATOM 4151 N N . LYS A 1 520 ? -30.123 -18.547 17.588 1.00 92.44 520 LYS A N 1
ATOM 4152 C CA . LYS A 1 520 ? -29.257 -19.334 18.469 1.00 92.44 520 LYS A CA 1
ATOM 4153 C C . LYS A 1 520 ? -28.497 -18.412 19.402 1.00 92.44 520 LYS A C 1
ATOM 4155 O O . LYS A 1 520 ? -27.728 -17.567 18.946 1.00 92.44 520 LYS A O 1
ATOM 4160 N N . SER A 1 521 ? -28.698 -18.602 20.700 1.00 96.50 521 SER A N 1
ATOM 4161 C CA . SER A 1 521 ? -27.925 -17.917 21.730 1.00 96.50 521 SER A CA 1
ATOM 4162 C C . SER A 1 521 ? -26.660 -18.702 22.058 1.00 96.50 521 SER A C 1
ATOM 4164 O O . SER A 1 521 ? -26.692 -19.926 22.196 1.00 96.50 521 SER A O 1
ATOM 4166 N N . ALA A 1 522 ? -25.550 -17.993 22.191 1.00 97.31 522 ALA A N 1
ATOM 4167 C CA . ALA A 1 522 ? -24.261 -18.539 22.580 1.00 97.31 522 ALA A CA 1
ATOM 4168 C C . ALA A 1 522 ? -23.478 -17.504 23.393 1.00 97.31 522 ALA A C 1
ATOM 4170 O O . ALA A 1 522 ? -23.842 -16.327 23.457 1.00 97.31 522 ALA A O 1
ATOM 4171 N N . ALA A 1 523 ? -22.393 -17.955 24.016 1.00 97.38 523 ALA A N 1
ATOM 4172 C CA . ALA A 1 523 ? -21.480 -17.083 24.730 1.00 97.38 523 ALA A CA 1
ATOM 4173 C C . ALA A 1 523 ? -20.026 -17.434 24.406 1.00 97.38 523 ALA A C 1
ATOM 4175 O O . ALA A 1 523 ? -19.692 -18.607 24.239 1.00 97.38 523 ALA A O 1
ATOM 4176 N N . VAL A 1 524 ? -19.177 -16.413 24.328 1.00 97.50 524 VAL A N 1
ATOM 4177 C CA . VAL A 1 524 ? -17.722 -16.539 24.198 1.00 97.50 524 VAL A CA 1
ATOM 4178 C C . VAL A 1 524 ? -17.093 -15.787 25.356 1.00 97.50 524 VAL A C 1
ATOM 4180 O O . VAL A 1 524 ? -17.479 -14.657 25.640 1.00 97.50 524 VAL A O 1
ATOM 4183 N N . GLU A 1 525 ? -16.157 -16.426 26.043 1.00 97.12 525 GLU A N 1
ATOM 4184 C CA . GLU A 1 525 ? -15.410 -15.836 27.149 1.00 97.12 525 GLU A CA 1
ATOM 4185 C C . GLU A 1 525 ? -13.995 -15.504 26.693 1.00 97.12 525 GLU A C 1
ATOM 4187 O O . GLU A 1 525 ? -13.366 -16.302 26.000 1.00 97.12 525 GLU A O 1
ATOM 4192 N N . ASP A 1 526 ? -13.519 -14.340 27.114 1.00 96.19 526 ASP A N 1
ATOM 4193 C CA . ASP A 1 526 ? -12.130 -13.932 27.030 1.00 96.19 526 ASP A CA 1
ATOM 4194 C C . ASP A 1 526 ? -11.630 -13.628 28.446 1.00 96.19 526 ASP A C 1
ATOM 4196 O O . ASP A 1 526 ? -12.103 -12.703 29.114 1.00 96.19 526 ASP A O 1
ATOM 4200 N N . ALA A 1 527 ? -10.728 -14.479 28.925 1.00 94.75 527 ALA A N 1
ATOM 4201 C CA . ALA A 1 527 ? -10.155 -14.417 30.266 1.00 94.75 527 ALA A CA 1
ATOM 4202 C C . ALA A 1 527 ? -8.717 -13.883 30.268 1.00 94.75 527 ALA A C 1
ATOM 4204 O O . ALA A 1 527 ? -8.008 -14.031 31.261 1.00 94.75 527 ALA A O 1
ATOM 4205 N N . SER A 1 528 ? -8.276 -13.295 29.153 1.00 93.19 528 SER A N 1
ATOM 4206 C CA . SER A 1 528 ? -6.977 -12.649 29.042 1.00 93.19 528 SER A CA 1
ATOM 4207 C C . SER A 1 528 ? -7.151 -11.288 28.394 1.00 93.19 528 SER A C 1
ATOM 4209 O O . SER A 1 528 ? -7.708 -11.168 27.311 1.00 93.19 528 SER A O 1
ATOM 4211 N N . TYR A 1 529 ? -6.630 -10.244 29.029 1.00 94.44 529 TYR A N 1
ATOM 4212 C CA . TYR A 1 529 ? -6.457 -8.978 28.330 1.00 94.44 529 TYR A CA 1
ATOM 4213 C C . TYR A 1 529 ? -5.489 -9.179 27.148 1.00 94.44 529 TYR A C 1
ATOM 4215 O O . TYR A 1 529 ? -4.503 -9.903 27.325 1.00 94.44 529 TYR A O 1
ATOM 4223 N N . PRO A 1 530 ? -5.715 -8.570 25.965 1.00 96.62 530 PRO A N 1
ATOM 4224 C CA . PRO A 1 530 ? -6.775 -7.624 25.584 1.00 96.62 530 PRO A CA 1
ATOM 4225 C C . PRO A 1 530 ? -8.149 -8.262 25.317 1.00 96.62 530 PRO A C 1
ATOM 4227 O O . PRO A 1 530 ? -8.243 -9.186 24.523 1.00 96.62 530 PRO A O 1
ATOM 4230 N N . PHE A 1 531 ? -9.225 -7.674 25.862 1.00 97.31 531 PHE A N 1
ATOM 4231 C CA . PHE A 1 531 ? -10.589 -8.205 25.711 1.00 97.31 531 PHE A CA 1
ATOM 4232 C C . PHE A 1 531 ? -11.218 -7.905 24.344 1.00 97.31 531 PHE A C 1
ATOM 4234 O O . PHE A 1 531 ? -11.753 -6.809 24.106 1.00 97.31 531 PHE A O 1
ATOM 4241 N N . GLU A 1 532 ? -11.202 -8.899 23.456 1.00 97.12 532 GLU A N 1
ATOM 4242 C CA . GLU A 1 532 ? -11.675 -8.771 22.078 1.00 97.12 532 GLU A CA 1
ATOM 4243 C C . GLU A 1 532 ? -12.416 -10.022 21.596 1.00 97.12 532 GLU A C 1
ATOM 4245 O O . GLU A 1 532 ? -12.016 -11.156 21.827 1.00 97.12 532 GLU A O 1
ATOM 4250 N N . PHE A 1 533 ? -13.490 -9.822 20.838 1.00 97.69 533 PHE A N 1
ATOM 4251 C CA . PHE A 1 533 ? -14.345 -10.896 20.349 1.00 97.69 533 PHE A CA 1
ATOM 4252 C C . PHE A 1 533 ? -14.513 -10.776 18.842 1.00 97.69 533 PHE A C 1
ATOM 4254 O O . PHE A 1 533 ? -14.904 -9.723 18.340 1.00 97.69 533 PHE A O 1
ATOM 4261 N N . SER A 1 534 ? -14.250 -11.866 18.122 1.00 96.38 534 SER A N 1
ATOM 4262 C CA . SER A 1 534 ? -14.450 -11.960 16.672 1.00 96.38 534 SER A CA 1
ATOM 4263 C C . SER A 1 534 ? -15.370 -13.130 16.350 1.00 96.38 534 SER A C 1
ATOM 4265 O O . SER A 1 534 ? -15.059 -14.273 16.682 1.00 96.38 534 SER A O 1
ATOM 4267 N N . LEU A 1 535 ? -16.496 -12.855 15.693 1.00 95.69 535 LEU A N 1
ATOM 4268 C CA . LEU A 1 535 ? -17.481 -13.856 15.292 1.00 95.69 535 LEU A CA 1
ATOM 4269 C C . LEU A 1 535 ? -17.715 -13.793 13.782 1.00 95.69 535 LEU A C 1
ATOM 4271 O O . LEU A 1 535 ? -18.003 -12.733 13.226 1.00 95.69 535 LEU A O 1
ATOM 4275 N N . ARG A 1 536 ? -17.660 -14.950 13.120 1.00 95.25 536 ARG A N 1
ATOM 4276 C CA . ARG A 1 536 ? -18.027 -15.088 11.707 1.00 95.25 536 ARG A CA 1
ATOM 4277 C C . ARG A 1 536 ? -19.541 -15.259 11.575 1.00 95.25 536 ARG A C 1
ATOM 4279 O O . ARG A 1 536 ? -20.090 -16.279 11.989 1.00 95.25 536 ARG A O 1
ATOM 4286 N N . LEU A 1 537 ? -20.207 -14.294 10.944 1.00 93.06 537 LEU A N 1
ATOM 4287 C CA . LEU A 1 537 ? -21.646 -14.299 10.681 1.00 93.06 537 LEU A CA 1
ATOM 4288 C C . LEU A 1 537 ? -21.931 -14.819 9.266 1.00 93.06 537 LEU A C 1
ATOM 4290 O O . LEU A 1 537 ? -21.866 -14.076 8.284 1.00 93.06 537 LEU A O 1
ATOM 4294 N N . ASN A 1 538 ? -22.257 -16.108 9.152 1.00 91.50 538 ASN A N 1
ATOM 4295 C CA . ASN A 1 538 ? -22.697 -16.704 7.888 1.00 91.50 538 ASN A CA 1
ATOM 4296 C C . ASN A 1 538 ? -24.167 -16.336 7.623 1.00 91.50 538 ASN A C 1
ATOM 4298 O O . ASN A 1 538 ? -25.032 -16.583 8.463 1.00 91.50 538 ASN A O 1
ATOM 4302 N N . GLY A 1 539 ? -24.465 -15.759 6.456 1.00 80.50 539 GLY A N 1
ATOM 4303 C CA . GLY A 1 539 ? -25.797 -15.214 6.158 1.00 80.50 539 GLY A CA 1
ATOM 4304 C C . GLY A 1 539 ? -26.026 -13.816 6.763 1.00 80.50 539 GLY A C 1
ATOM 4305 O O . GLY A 1 539 ? -26.931 -13.644 7.579 1.00 80.50 539 GLY A O 1
ATOM 4306 N N . PRO A 1 540 ? -25.260 -12.796 6.336 1.00 77.38 540 PRO A N 1
ATOM 4307 C CA . PRO A 1 540 ? -25.156 -11.479 6.986 1.00 77.38 540 PRO A CA 1
ATOM 4308 C C . PRO A 1 540 ? -26.417 -10.597 6.918 1.00 77.38 540 PRO A C 1
ATOM 4310 O O . PRO A 1 540 ? -26.417 -9.472 7.400 1.00 77.38 540 PRO A O 1
ATOM 4313 N N . LYS A 1 541 ? -27.518 -11.095 6.339 1.00 80.94 541 LYS A N 1
ATOM 4314 C CA . LYS A 1 541 ? -28.831 -10.423 6.358 1.00 80.94 541 LYS A CA 1
ATOM 4315 C C . LYS A 1 541 ? -29.585 -10.605 7.682 1.00 80.94 541 LYS A C 1
ATOM 4317 O O . LYS A 1 541 ? -30.671 -10.055 7.833 1.00 80.94 541 LYS A O 1
ATOM 4322 N N . ARG A 1 542 ? -29.064 -11.437 8.583 1.00 84.38 542 ARG A N 1
ATOM 4323 C CA . ARG A 1 542 ? -29.680 -11.773 9.868 1.00 84.38 542 ARG A CA 1
ATOM 4324 C C . ARG A 1 542 ? -29.176 -10.836 10.955 1.00 84.38 542 ARG A C 1
ATOM 4326 O O . ARG A 1 542 ? -28.022 -10.421 10.935 1.00 84.38 542 ARG A O 1
ATOM 4333 N N . GLU A 1 543 ? -30.055 -10.540 11.895 1.00 89.31 543 GLU A N 1
ATOM 4334 C CA . GLU A 1 543 ? -29.759 -9.702 13.049 1.00 89.31 543 GLU A CA 1
ATOM 4335 C C . GLU A 1 543 ? -28.882 -10.447 14.063 1.00 89.31 543 GLU A C 1
ATOM 4337 O O . GLU A 1 543 ? -29.015 -11.665 14.238 1.00 89.31 543 GLU A O 1
ATOM 4342 N N . ILE A 1 544 ? -27.981 -9.708 14.710 1.00 92.25 544 ILE A N 1
ATOM 4343 C CA . ILE A 1 544 ? -27.206 -10.173 15.855 1.00 92.25 544 ILE A CA 1
ATOM 4344 C C . ILE A 1 544 ? -27.527 -9.274 17.039 1.00 92.25 544 ILE A C 1
ATOM 4346 O O . ILE A 1 544 ? -27.257 -8.084 16.993 1.00 92.25 544 ILE A O 1
ATOM 4350 N N . THR A 1 545 ? -28.035 -9.858 18.117 1.00 94.50 545 THR A N 1
ATOM 4351 C CA . THR A 1 545 ? -28.195 -9.142 19.383 1.00 94.50 545 THR A CA 1
ATOM 4352 C C . THR A 1 545 ? -27.112 -9.583 20.351 1.00 94.50 545 THR A C 1
ATOM 4354 O O . THR A 1 545 ? -26.708 -10.749 20.336 1.00 94.50 545 THR A O 1
ATOM 4357 N N . PHE A 1 546 ? -26.595 -8.681 21.181 1.00 96.19 546 PHE A N 1
ATOM 4358 C CA . PHE A 1 546 ? -25.527 -9.019 22.119 1.00 96.19 546 PHE A CA 1
ATOM 4359 C C . PHE A 1 546 ? -25.561 -8.202 23.411 1.00 96.19 546 PHE A C 1
ATOM 4361 O O . PHE A 1 546 ? -26.138 -7.120 23.485 1.00 96.19 546 PHE A O 1
ATOM 4368 N N . TRP A 1 547 ? -24.902 -8.724 24.439 1.00 97.12 547 TRP A N 1
ATOM 4369 C CA . TRP A 1 547 ? -24.542 -8.012 25.662 1.00 97.12 547 TRP A CA 1
ATOM 4370 C C . TRP A 1 547 ? -23.244 -8.590 26.229 1.00 97.12 547 TRP A C 1
ATOM 4372 O O . TRP A 1 547 ? -22.835 -9.698 25.880 1.00 97.12 547 TRP A O 1
ATOM 4382 N N . VAL A 1 548 ? -22.576 -7.827 27.088 1.00 97.94 548 VAL A N 1
ATOM 4383 C CA . VAL A 1 548 ? -21.287 -8.212 27.671 1.00 97.94 548 VAL A CA 1
ATOM 4384 C C . VAL A 1 548 ? -21.422 -8.327 29.182 1.00 97.94 548 VAL A C 1
ATOM 4386 O O . VAL A 1 548 ? -21.977 -7.446 29.838 1.00 97.94 548 VAL A O 1
ATOM 4389 N N . GLU A 1 549 ? -20.910 -9.422 29.727 1.00 97.75 549 GLU A N 1
ATOM 4390 C CA . GLU A 1 549 ? -20.705 -9.644 31.155 1.00 97.75 549 GLU A CA 1
ATOM 4391 C C . GLU A 1 549 ? -19.228 -9.422 31.478 1.00 97.75 549 GLU A C 1
ATOM 4393 O O . GLU A 1 549 ? -18.372 -9.977 30.797 1.00 97.75 549 GLU A O 1
ATOM 4398 N N . ALA A 1 550 ? -18.917 -8.643 32.506 1.00 97.31 550 ALA A N 1
ATOM 4399 C CA . ALA A 1 550 ? -17.568 -8.519 33.041 1.00 97.31 550 ALA A CA 1
ATOM 4400 C C . ALA A 1 550 ? -17.530 -9.103 34.450 1.00 97.31 550 ALA A C 1
ATOM 4402 O O . ALA A 1 550 ? -18.401 -8.799 35.270 1.00 97.31 550 ALA A O 1
ATOM 4403 N N . VAL A 1 551 ? -16.514 -9.913 34.734 1.00 95.75 551 VAL A N 1
ATOM 4404 C CA . VAL A 1 551 ? -16.186 -10.329 36.099 1.00 95.75 551 VAL A CA 1
ATOM 4405 C C . VAL A 1 551 ? -15.085 -9.412 36.609 1.00 95.75 551 VAL A C 1
ATOM 4407 O O . VAL A 1 551 ? -14.003 -9.351 36.030 1.00 95.75 551 VAL A O 1
ATOM 4410 N N . GLN A 1 552 ? -15.396 -8.662 37.660 1.00 91.12 552 GLN A N 1
ATOM 4411 C CA . GLN A 1 552 ? -14.502 -7.699 38.293 1.00 91.12 552 GLN A CA 1
ATOM 4412 C C . GLN A 1 552 ? -13.388 -8.399 39.069 1.00 91.12 552 GLN A C 1
ATOM 4414 O O . GLN A 1 552 ? -13.566 -9.530 39.522 1.00 91.12 552 GLN A O 1
ATOM 4419 N N . SER A 1 553 ? -12.293 -7.676 39.300 1.00 72.31 553 SER A N 1
ATOM 4420 C CA . SER A 1 553 ? -11.210 -8.043 40.217 1.00 72.31 553 SER A CA 1
ATOM 4421 C C . SER A 1 553 ? -11.771 -8.219 41.637 1.00 72.31 553 SER A C 1
ATOM 4423 O O . SER A 1 553 ? -11.982 -7.239 42.354 1.00 72.31 553 SER A O 1
ATOM 4425 N N . GLY A 1 554 ? -12.105 -9.455 42.022 1.00 72.06 554 GLY A N 1
ATOM 4426 C CA . GLY A 1 554 ? -12.861 -9.766 43.249 1.00 72.06 554 GLY A CA 1
ATOM 4427 C C . GLY A 1 554 ? -14.149 -10.581 43.052 1.00 72.06 554 GLY A C 1
ATOM 4428 O O . GLY A 1 554 ? -14.840 -10.873 44.028 1.00 72.06 554 GLY A O 1
ATOM 4429 N N . GLY A 1 555 ? -14.477 -10.970 41.817 1.00 77.81 555 GLY A N 1
ATOM 4430 C CA . GLY A 1 555 ? -15.497 -11.976 41.497 1.00 77.81 555 GLY A CA 1
ATOM 4431 C C . GLY A 1 555 ? -16.932 -11.467 41.306 1.00 77.81 555 GLY A C 1
ATOM 4432 O O . GLY A 1 555 ? -17.804 -12.253 40.931 1.00 77.81 555 GLY A O 1
ATOM 4433 N N . ALA A 1 556 ? -17.204 -10.177 41.521 1.00 87.50 556 ALA A N 1
ATOM 4434 C CA . ALA A 1 556 ? -18.514 -9.588 41.234 1.00 87.50 556 ALA A CA 1
ATOM 4435 C C . ALA A 1 556 ? -18.754 -9.494 39.716 1.00 87.50 556 ALA A C 1
ATOM 4437 O O . ALA A 1 556 ? -17.863 -9.099 38.967 1.00 87.50 556 ALA A O 1
ATOM 4438 N N . ALA A 1 557 ? -19.957 -9.844 39.254 1.00 91.88 557 ALA A N 1
ATOM 4439 C CA . ALA A 1 557 ? -20.318 -9.795 37.837 1.00 91.88 557 ALA A CA 1
ATOM 4440 C C . ALA A 1 557 ? -21.203 -8.579 37.527 1.00 91.88 557 ALA A C 1
ATOM 4442 O O . ALA A 1 557 ? -22.213 -8.353 38.195 1.00 91.88 557 ALA A O 1
ATOM 4443 N N . VAL A 1 558 ? -20.852 -7.833 36.479 1.00 94.69 558 VAL A N 1
ATOM 4444 C CA . VAL A 1 558 ? -21.617 -6.687 35.963 1.00 94.69 558 VAL A CA 1
ATOM 4445 C C . VAL A 1 558 ? -21.956 -6.927 34.496 1.00 94.69 558 VAL A C 1
ATOM 4447 O O . VAL A 1 558 ? -21.196 -7.565 33.771 1.00 94.69 558 VAL A O 1
ATOM 4450 N N . ARG A 1 559 ? -23.118 -6.445 34.044 1.00 95.19 559 ARG A N 1
ATOM 4451 C CA . ARG A 1 559 ? -23.636 -6.703 32.693 1.00 95.19 559 ARG A CA 1
ATOM 4452 C C . ARG A 1 559 ? -23.987 -5.408 31.984 1.00 95.19 559 ARG A C 1
ATOM 4454 O O . ARG A 1 559 ? -24.567 -4.509 32.588 1.00 95.19 559 ARG A O 1
ATOM 4461 N N . SER A 1 560 ? -23.686 -5.330 30.693 1.00 94.31 560 SER A N 1
ATOM 4462 C CA . SER A 1 560 ? -24.208 -4.267 29.840 1.00 94.31 560 SER A CA 1
ATOM 4463 C C . SER A 1 560 ? -25.705 -4.466 29.584 1.00 94.31 560 SER A C 1
ATOM 4465 O O . SER A 1 560 ? -26.229 -5.577 29.680 1.00 94.31 560 SER A O 1
ATOM 4467 N N . ALA A 1 561 ? -26.395 -3.400 29.174 1.00 87.88 561 ALA A N 1
ATOM 4468 C CA . ALA A 1 561 ? -27.702 -3.555 28.536 1.00 87.88 561 ALA A CA 1
ATOM 4469 C C . ALA A 1 561 ? -27.579 -4.416 27.253 1.00 87.88 561 ALA A C 1
ATOM 4471 O O . ALA A 1 561 ? -26.493 -4.447 26.668 1.00 87.88 561 ALA A O 1
ATOM 4472 N N . PRO A 1 562 ? -28.649 -5.102 26.812 1.00 83.62 562 PRO A N 1
ATOM 4473 C CA . PRO A 1 562 ? -28.711 -5.716 25.486 1.00 83.62 562 PRO A CA 1
ATOM 4474 C C . PRO A 1 562 ? -28.681 -4.688 24.353 1.00 83.62 562 PRO A C 1
ATOM 4476 O O . PRO A 1 562 ? -29.196 -3.577 24.502 1.00 83.62 562 PRO A O 1
ATOM 4479 N N . PHE A 1 563 ? -28.106 -5.087 23.220 1.00 82.19 563 PHE A N 1
ATOM 4480 C CA . PHE A 1 563 ? -28.034 -4.312 21.982 1.00 82.19 563 PHE A CA 1
ATOM 4481 C C . PHE A 1 563 ? -28.477 -5.159 20.788 1.00 82.19 563 PHE A C 1
ATOM 4483 O O . PHE A 1 563 ? -28.247 -6.369 20.784 1.00 82.19 563 PHE A O 1
ATOM 4490 N N . GLU A 1 564 ? -29.099 -4.498 19.810 1.00 67.44 564 GLU A N 1
ATOM 4491 C CA . GLU A 1 564 ? -29.588 -5.044 18.531 1.00 67.44 564 GLU A CA 1
ATOM 4492 C C . GLU A 1 564 ? -28.788 -4.501 17.343 1.00 67.44 564 GLU A C 1
ATOM 4494 O O . GLU A 1 564 ? -28.519 -3.269 17.321 1.00 67.44 564 GLU A O 1
#

Secondary structure (DSSP, 8-state):
---SSSSB-S-TT--TT--B-------S-HHHHHHHHHHTTT--HHHHHHHHHHTT--B--STT--B-SSHHHHHHHHHHH--HHHHHHHHHHHHHHHIIIIIS--SSSSSSHHHH-TT--BTTTSS--HHHHHHHHHHH--HHHHHHHHHHHHHHHTTS---SPPPSSEEEESGGGEE--S-SEEESSSS-EEE----EE---EEEEGGGG--TTPPPSBGGGGGG---S--THHHHHHHHHHHTT-HHHHHHHHHHHTTS-SS---B----TT--GGGSTTGGGS-GGG--SSB--GGGHHHHHHHHHHHHHHHHHHHHTTSEE--EEEE--STT--EEEE-SS-EEETTEEEEEEE--TTSEEES-TTEEEEEEE-SSEEEEEEEE-SSS-EEEEEEE-TTTS---TT---EEEEETTTEEEEE-BTTEEEEEE-TT-EEEEEEET-----THHHHHTTPPPPSS-EEEEE-S-TTT-EEEEEEE-SSSSEEEEEEEE---TTT-SEEEEEEEETTEEEEEEE-SSS-EEEEEEESTTS-EEEEEEEE-TTS-EEEPPPB-

Foldseek 3Di:
DQAQAPAEDCDPVPCVQHHHPFRPDDLADLLVLLLLCVLLVVQFVASVVRLVVCALHWGQHGRRQTDHNALLSLLSNCSNPVDVVSLVSSVVRVVVCCVDPPVDPDPDQCPDSLRVPPPNFFLCSVHPVLVSLVSSCVVPVDVVSLVRSVVRVVVSQVQFAADDDFDFDKDKFCPPQKFFALDQWDDPDPPDIDGDGLMAGHDIDIDGRLQLDRGLFGQGGPVCVSLPGWLLPLCLLVLLVSCLVVVNVVSPVSSCSSHPNNALAQLATGDPGSGDCLSRDVCNVVDDPVNRRRYHHDPVCRVLVVQSVVSNLQSLLCSQVVNLRDFDWRWDCDPRNSTGTDGLSAWQHHNNRTAWGKADDVPFKDKPDPQKDWTWTAHPFKIKIKIWGNAQAKDKMKIAGDCVQFPDDQPDWWWKFKDDVRDGQGTQHNRMDIDIAHGRHMIMIITGRRHGDSPQSVFQVVWHRDPDFWDWDQQVQLLQGIKIWGWAIRGNFKIKIKIFGRHRCQFFQKKKKWKAWPNDIDIDIDRHPPGMDIDIGGRVVTDMKIKMWTQGPVGDIDIGDIDD

Radius of gyration: 25.98 Å; chains: 1; bounding box: 69×58×78 Å

pLDDT: mean 91.82, std 7.29, range [53.66, 98.69]

Sequence (564 aa):
MSREKFLWSEDEATTAQSPSHFLRGPCVELAELASLHEMTGGNCPVFLEEARRIYGKPRKLNLNTETGASWQDALAMHRMTGSPGYLERARFGADQMLRDEVENLPRDFETTPALRDKQAAFYTDYGPRWFDLFELYEASQDQKYLKAAATAARQMLLWLRSNPMAPPGLITVNRGGRVPGVFDWRRKTASERVPFDSTMEAPEQRIPAWRTSLAGLPPEQGYTYGNGPIMLTHHAAWLLRLAHLANEPLFADAAYNAVLGRYANFPGYYFTSLETDIYQRPDYPLRPYEEFKYNALFYNHIWPHIALIADFLISDAWYRSRGEVSFPSAYAPGYAYLISKVYGHKPGTVYGHPDVAPWLPRGGVRLSDIKANWLLGVGQDDLWVILMNTSRQLRTVRAELDAGVIPWNADGRYPLRVYPGAVNAGMLEEGAFTVSLKPGGLAAVRISGLRANPGFQRRLALAPPIRKGYWRKETGEKSLGVLTAMILQAVPEYADFYLYSSATEKDAERLRLHYTFDGKSAAVEDASYPFEFSLRLNGPKREITFWVEAVQSGGAAVRSAPFE